Protein AF-A0A8J7N2Z8-F1 (afdb_monomer)

Nearest PDB structures (foldseek):
  8snh-assembly1_E  TM=6.892E-01  e=1.967E-07  Pseudomonas aeruginosa
  8bgw-assembly1_A  TM=4.874E-01  e=2.945E-02  Achromobacter xylosoxidans

Solvent-accessible surface area (backbone atoms only — not comparable to full-atom values): 20308 Å² total; per-residue (Å²): 135,82,78,78,77,63,65,69,67,57,54,56,56,73,60,34,69,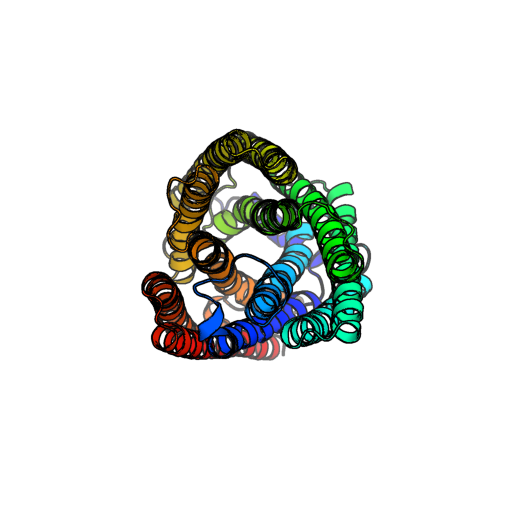86,40,51,62,65,65,72,54,38,51,49,24,42,50,46,14,42,51,21,45,27,50,21,20,51,34,37,38,74,23,21,79,55,41,36,78,43,80,81,66,81,23,45,54,50,16,30,49,42,29,39,50,50,29,23,47,46,25,37,50,49,22,47,43,67,42,50,44,22,56,51,22,70,30,58,76,96,61,67,64,65,67,54,46,24,54,67,25,28,55,60,8,42,55,35,19,25,56,9,29,37,71,69,37,61,68,46,22,51,53,10,44,50,29,27,38,51,14,52,49,52,47,36,50,55,50,49,59,37,53,76,63,44,76,48,51,63,38,40,46,53,17,45,51,49,13,38,54,20,46,52,52,27,39,52,48,50,52,48,50,62,53,24,75,76,68,63,76,58,98,54,63,65,24,54,51,45,23,32,48,46,23,44,51,52,25,24,52,35,24,44,52,57,25,47,43,57,49,51,52,17,62,73,21,57,19,67,66,62,62,53,69,62,49,39,52,22,43,52,30,37,51,51,11,45,53,34,32,37,49,15,26,62,71,68,37,38,70,41,30,34,50,11,28,52,32,33,44,54,12,49,53,49,47,51,50,45,51,51,49,24,62,69,61,25,70,48,80,82,66,62,73,40,50,52,35,37,52,51,12,60,54,23,47,57,48,31,36,52,48,49,24,34,42,48,65,64,75,39,74,81,50,32,61,31,51,43,46,44,34,40,49,47,43,12,50,47,31,29,51,53,21,48,45,72,49,50,54,23,47,52,31,20,66,68,16,33,56,93,98,48,77,57,57,60,45,72,81,31,50,50,63,66,34,50,49,51,18,50,54,24,42,53,49,14,54,53,35,30,52,51,12,38,73,69,67,31,36,68,45,21,25,53,14,12,52,38,26,24,55,12,27,50,24,44,40,50,29,53,52,50,21,52,53,46,23,55,60,62,52,106

Mean predicted aligned error: 4.85 Å

Foldseek 3Di:
DDDPDDVVLVVLVVLQLVQADAPCLLLLLQLQLLVLLLVLLVLLLVCLLPLLQDQDAFASVVLSVLSQLQRRQVSNLLSCCQRVLCSQQVHHQPDDVLSVLLSVLRRCLSVQLSVCSHVVNLVSNLSSLVSNLVSLLSSLVRLVVSLVNGPHQPLLSLLSVQQSVLSNVLSVLSNVLSVCSPPVPDPDPQLSVQLSVLSSQLRNRVSNLLSCCLPQLLSLLVFDRFDSVLSVQLSVLSSCLSVLRSVCSNVLPLVSLLVSLVSNLVSLVSSVVRSVVSLVRGPPVDSDPLVVLQVQLSVLRNVLSVLSSCVSVVVDPQSSSSLSCLSRSQRHRVSNSLSSCLPVLLVVLQSLLDDPPDHGDDSVQLFDVVLVVLLVVLSVCLSVQCSVCSNVVNSVSSSVSSVSSSSSSVSSSVRNVSSVVVSVVSND

Radius of gyration: 20.65 Å; Cα contacts (8 Å, |Δi|>4): 677; chains: 1; bounding box: 52×46×60 Å

Structure (mmCIF, N/CA/C/O backbone):
data_AF-A0A8J7N2Z8-F1
#
_entry.id   AF-A0A8J7N2Z8-F1
#
loop_
_atom_site.group_PDB
_atom_site.id
_atom_site.type_symbol
_atom_site.label_atom_id
_atom_site.label_alt_id
_atom_site.label_comp_id
_atom_site.label_asym_id
_atom_site.label_entity_id
_atom_site.label_seq_id
_atom_site.pdbx_PDB_ins_code
_atom_site.Cartn_x
_atom_site.Cartn_y
_atom_site.Cartn_z
_atom_site.occupancy
_atom_site.B_iso_or_equiv
_atom_site.auth_seq_id
_atom_site.auth_comp_id
_atom_site.auth_asym_id
_atom_site.auth_atom_id
_atom_site.pdbx_PDB_model_num
ATOM 1 N N . MET A 1 1 ? -24.843 23.810 30.280 1.00 36.19 1 MET A N 1
ATOM 2 C CA . MET A 1 1 ? -25.558 22.826 29.436 1.00 36.19 1 MET A CA 1
ATOM 3 C C . MET A 1 1 ? -24.557 22.101 28.547 1.00 36.19 1 MET A C 1
ATOM 5 O O . MET A 1 1 ? -24.113 22.638 27.539 1.00 36.19 1 MET A O 1
ATOM 9 N N . THR A 1 2 ? -24.120 20.917 28.967 1.00 40.34 2 THR A N 1
ATOM 10 C CA . THR A 1 2 ? -23.246 20.035 28.187 1.00 40.34 2 THR A CA 1
ATOM 11 C C . THR A 1 2 ? -24.068 19.415 27.058 1.00 40.34 2 THR A C 1
ATOM 13 O O . THR A 1 2 ? -25.081 18.768 27.306 1.00 40.34 2 THR A O 1
ATOM 16 N N . ARG A 1 3 ? -23.677 19.645 25.796 1.00 36.78 3 ARG A N 1
ATOM 17 C CA . ARG A 1 3 ? -24.285 18.943 24.653 1.00 36.78 3 ARG A CA 1
ATOM 18 C C . ARG A 1 3 ? -24.192 17.430 24.909 1.00 36.78 3 ARG A C 1
ATOM 20 O O . ARG A 1 3 ? -23.083 16.969 25.193 1.00 36.78 3 ARG A O 1
ATOM 27 N N . PRO A 1 4 ? -25.290 16.661 24.810 1.00 38.62 4 PRO A N 1
ATOM 28 C CA . PRO A 1 4 ? -25.222 15.218 24.977 1.00 38.62 4 PRO A CA 1
ATOM 29 C C . PRO A 1 4 ? -24.267 14.633 23.932 1.00 38.62 4 PRO A C 1
ATOM 31 O O . PRO A 1 4 ? -24.268 15.039 22.766 1.00 38.62 4 PRO A O 1
ATOM 34 N N . ALA A 1 5 ? -23.410 13.710 24.369 1.00 43.56 5 ALA A N 1
ATOM 35 C CA . ALA A 1 5 ? -22.528 12.967 23.482 1.00 43.56 5 ALA A CA 1
ATOM 36 C C . ALA A 1 5 ? -23.366 12.299 22.383 1.00 43.56 5 ALA A C 1
ATOM 38 O O . ALA A 1 5 ? -24.400 11.700 22.668 1.00 43.56 5 ALA A O 1
ATOM 39 N N . ASN A 1 6 ? -22.933 12.425 21.126 1.00 39.97 6 ASN A N 1
ATOM 40 C CA . ASN A 1 6 ? -23.659 11.890 19.979 1.00 39.97 6 ASN A CA 1
ATOM 41 C C . ASN A 1 6 ? -23.875 10.365 20.150 1.00 39.97 6 ASN A C 1
ATOM 43 O O . ASN A 1 6 ? -22.886 9.619 20.123 1.00 39.97 6 ASN A O 1
ATOM 47 N N . PRO A 1 7 ? -25.124 9.878 20.299 1.00 36.69 7 PRO A N 1
ATOM 48 C CA . PRO A 1 7 ? -25.414 8.471 20.590 1.00 36.69 7 PRO A CA 1
ATOM 49 C C . PRO A 1 7 ? -24.920 7.512 19.493 1.00 36.69 7 PRO A C 1
ATOM 51 O O . PRO A 1 7 ? -24.689 6.333 19.760 1.00 36.69 7 PRO A O 1
ATOM 54 N N . ALA A 1 8 ? -24.658 8.015 18.280 1.00 39.66 8 ALA A N 1
ATOM 55 C CA . ALA A 1 8 ? -24.108 7.231 17.176 1.00 39.66 8 ALA A CA 1
ATOM 56 C C . ALA A 1 8 ? -22.646 6.784 17.393 1.00 39.66 8 ALA A C 1
ATOM 58 O O . ALA A 1 8 ? -22.266 5.702 16.947 1.00 39.66 8 ALA A O 1
ATOM 59 N N . ALA A 1 9 ? -21.821 7.576 18.090 1.00 34.69 9 ALA A N 1
ATOM 60 C CA . ALA A 1 9 ? -20.424 7.212 18.359 1.00 34.69 9 ALA A CA 1
ATOM 61 C C . ALA A 1 9 ? -20.308 6.176 19.493 1.00 34.69 9 ALA A C 1
ATOM 63 O O . ALA A 1 9 ? -19.467 5.280 19.435 1.00 34.69 9 ALA A O 1
ATOM 64 N N . ALA A 1 10 ? -21.191 6.267 20.495 1.00 31.81 10 ALA A N 1
ATOM 65 C CA . ALA A 1 10 ? -21.273 5.309 21.596 1.00 31.81 10 ALA A CA 1
ATOM 66 C C . ALA A 1 10 ? -21.886 3.963 21.154 1.00 31.81 10 ALA A C 1
ATOM 68 O O . ALA A 1 10 ? -21.382 2.908 21.544 1.00 31.81 10 ALA A O 1
ATOM 69 N N . SER A 1 11 ? -22.905 3.967 20.280 1.00 41.47 11 SER A N 1
ATOM 70 C CA . SER A 1 11 ? -23.508 2.719 19.778 1.00 41.47 11 SER A CA 1
ATOM 71 C C . SER A 1 11 ? -22.617 1.967 18.777 1.00 41.47 11 SER A C 1
ATOM 73 O O . SER A 1 11 ? -22.660 0.737 18.728 1.00 41.47 11 SER A O 1
ATOM 75 N N . PHE A 1 12 ? -21.736 2.668 18.047 1.00 46.41 12 PHE A N 1
ATOM 76 C CA . PHE A 1 12 ? -20.736 2.043 17.171 1.00 46.41 12 PHE A CA 1
ATOM 77 C C . PHE A 1 12 ? -19.772 1.134 17.948 1.00 46.41 12 PHE A C 1
ATOM 79 O O . PHE A 1 12 ? -19.478 0.027 17.503 1.00 46.41 12 PHE A O 1
ATOM 86 N N . LEU A 1 13 ? -19.325 1.561 19.134 1.00 47.81 13 LEU A N 1
ATOM 87 C CA . LEU A 1 13 ? -18.419 0.779 19.984 1.00 47.81 13 LEU A CA 1
ATOM 88 C C . LEU A 1 13 ? -19.143 -0.330 20.765 1.00 47.81 13 LEU A C 1
ATOM 90 O O . LEU A 1 13 ? -18.572 -1.407 20.942 1.00 47.81 13 LEU A O 1
ATOM 94 N N . GLY A 1 14 ? -20.398 -0.102 21.174 1.00 45.50 14 GLY A N 1
ATOM 95 C CA . GLY A 1 14 ? -21.189 -1.048 21.976 1.00 45.50 14 GLY A CA 1
ATOM 96 C C . GLY A 1 14 ? -21.453 -2.398 21.295 1.00 45.50 14 GLY A C 1
ATOM 97 O O . GLY A 1 14 ? -21.467 -3.425 21.964 1.00 45.50 14 GLY A O 1
ATOM 98 N N . GLY A 1 15 ? -21.577 -2.425 19.961 1.00 55.81 15 GLY A N 1
ATOM 99 C CA . GLY A 1 15 ? -21.689 -3.666 19.178 1.00 55.81 15 GLY A CA 1
ATOM 100 C C . GLY A 1 15 ? -20.367 -4.178 18.589 1.00 55.81 15 GLY A C 1
ATOM 101 O O . GLY A 1 15 ? -20.296 -5.328 18.154 1.00 55.81 15 GLY A O 1
ATOM 102 N N . ALA A 1 16 ? -19.315 -3.350 18.569 1.00 60.00 16 ALA A N 1
ATOM 103 C CA . ALA A 1 16 ? -18.058 -3.668 17.893 1.00 60.00 16 ALA A CA 1
ATOM 104 C C . ALA A 1 16 ? -17.285 -4.803 18.573 1.00 60.00 16 ALA A C 1
ATOM 106 O O . ALA A 1 16 ? -16.771 -5.659 17.861 1.00 60.00 16 ALA A O 1
ATOM 107 N N . LYS A 1 17 ? -17.245 -4.861 19.919 1.00 61.16 17 LYS A N 1
ATOM 108 C CA . LYS A 1 17 ? -16.502 -5.907 20.659 1.00 61.16 17 LYS A CA 1
ATOM 109 C C . LYS A 1 17 ? -16.923 -7.326 20.260 1.00 61.16 17 LYS A C 1
ATOM 111 O O . LYS A 1 17 ? -16.057 -8.166 20.065 1.00 61.16 17 LYS A O 1
ATOM 116 N N . SER A 1 18 ? -18.223 -7.564 20.065 1.00 63.59 18 SER A N 1
ATOM 117 C CA . SER A 1 18 ? -18.764 -8.877 19.659 1.00 63.59 18 SER A CA 1
ATOM 118 C C . SER A 1 18 ? -18.350 -9.330 18.252 1.00 63.59 18 SER A C 1
ATOM 120 O O . SER A 1 18 ? -18.566 -10.479 17.884 1.00 63.59 18 SER A O 1
ATOM 122 N N . ARG A 1 19 ? -17.781 -8.421 17.451 1.00 73.50 19 ARG A N 1
ATOM 123 C CA . ARG A 1 19 ? -17.407 -8.642 16.046 1.00 73.50 19 ARG A CA 1
ATOM 124 C C . ARG A 1 19 ? -15.903 -8.551 15.814 1.00 73.50 19 ARG A C 1
ATOM 126 O O . ARG A 1 19 ? -15.466 -8.668 14.673 1.00 73.50 19 ARG A O 1
ATOM 133 N N . LEU A 1 20 ? -15.129 -8.304 16.871 1.00 78.25 20 LEU A N 1
ATOM 134 C CA . LEU A 1 20 ? -13.676 -8.331 16.807 1.00 78.25 20 LEU A CA 1
ATOM 135 C C . LEU A 1 20 ? -13.223 -9.782 16.702 1.00 78.25 20 LEU A C 1
ATOM 137 O O . LEU A 1 20 ? -13.687 -10.644 17.446 1.00 78.25 20 LEU A O 1
ATOM 141 N N . LEU A 1 21 ? -12.289 -10.033 15.796 1.00 85.69 21 LEU A N 1
ATOM 142 C CA . LEU A 1 21 ? -11.594 -11.309 15.764 1.00 85.69 21 LEU A CA 1
ATOM 143 C C . LEU A 1 21 ? -10.664 -11.427 16.972 1.00 85.69 21 LEU A C 1
ATOM 145 O O . LEU A 1 21 ? -10.237 -10.401 17.514 1.00 85.69 21 LEU A O 1
ATOM 149 N N . PRO A 1 22 ? -10.270 -12.652 17.363 1.00 90.06 22 PRO A N 1
ATOM 150 C CA . PRO A 1 22 ? -9.245 -12.828 18.375 1.00 90.06 22 PRO A CA 1
ATOM 151 C C . PRO A 1 22 ? -7.987 -12.058 18.000 1.00 90.06 22 PRO A C 1
ATOM 153 O O . PRO A 1 22 ? -7.527 -12.132 16.859 1.00 90.06 22 PRO A O 1
ATOM 156 N N . SER A 1 23 ? -7.390 -11.386 18.984 1.00 90.88 23 SER A N 1
ATOM 157 C CA . SER A 1 23 ? -6.212 -10.527 18.811 1.00 90.88 23 SER A CA 1
ATOM 158 C C . SER A 1 23 ? -5.090 -11.201 18.009 1.00 90.88 23 SER A C 1
ATOM 160 O O . SER A 1 23 ? -4.440 -10.561 17.184 1.00 90.88 23 SER A O 1
ATOM 162 N N . SER A 1 24 ? -4.910 -12.513 18.179 1.00 93.25 24 SER A N 1
ATOM 163 C CA . SER A 1 24 ? -3.916 -13.307 17.448 1.00 93.25 24 SER A CA 1
ATOM 164 C C . SER A 1 24 ? -3.975 -13.166 15.921 1.00 93.25 24 SER A C 1
ATOM 166 O O . SER A 1 24 ? -2.935 -13.302 15.283 1.00 93.25 24 SER A O 1
ATOM 168 N N . ILE A 1 25 ? -5.137 -12.874 15.325 1.00 94.44 25 ILE A N 1
ATOM 169 C CA . ILE A 1 25 ? -5.286 -12.729 13.871 1.00 94.44 25 ILE A CA 1
ATOM 170 C C . ILE A 1 25 ? -4.706 -11.389 13.390 1.00 94.44 25 ILE A C 1
ATOM 172 O O . ILE A 1 25 ? -3.668 -11.417 12.725 1.00 94.44 25 ILE A O 1
ATOM 176 N N . PRO A 1 26 ? -5.275 -10.212 13.728 1.00 95.12 26 PRO A N 1
ATOM 177 C CA . PRO A 1 26 ? -4.758 -8.937 13.232 1.00 95.12 26 PRO A CA 1
ATOM 178 C C . PRO A 1 26 ? -3.309 -8.686 13.670 1.00 95.12 26 PRO A C 1
ATOM 180 O O . PRO A 1 26 ? -2.504 -8.214 12.870 1.00 95.12 26 PRO A O 1
ATOM 183 N N . PHE A 1 27 ? -2.928 -9.061 14.899 1.00 96.44 27 PHE A N 1
ATOM 184 C CA . PHE A 1 27 ? -1.554 -8.859 15.368 1.00 96.44 27 PHE A CA 1
ATOM 185 C C . PHE A 1 27 ? -0.533 -9.785 14.698 1.00 96.44 27 PHE A C 1
ATOM 187 O O . PHE A 1 27 ? 0.620 -9.384 14.574 1.00 96.44 27 PHE A O 1
ATOM 194 N N . ARG A 1 28 ? -0.921 -10.971 14.206 1.00 97.25 28 ARG A N 1
ATOM 195 C CA . ARG A 1 28 ? -0.027 -11.799 13.377 1.00 97.25 28 ARG A CA 1
ATOM 196 C C . ARG A 1 28 ? 0.285 -11.107 12.054 1.00 97.25 28 ARG A C 1
ATOM 198 O O . ARG A 1 28 ? 1.439 -11.077 11.642 1.00 97.25 28 ARG A O 1
ATOM 205 N N . PHE A 1 29 ? -0.728 -10.510 11.432 1.00 98.38 29 PHE A N 1
ATOM 206 C CA . PHE A 1 29 ? -0.559 -9.742 10.203 1.00 98.38 29 PHE A CA 1
ATOM 207 C C . PHE A 1 29 ? 0.311 -8.501 10.400 1.00 98.38 29 PHE A C 1
ATOM 209 O O . PHE A 1 29 ? 1.256 -8.287 9.644 1.00 98.38 29 PHE A O 1
ATOM 216 N N . PHE A 1 30 ? 0.057 -7.726 11.456 1.00 98.44 30 PHE A N 1
ATOM 217 C CA . PHE A 1 30 ? 0.887 -6.564 11.778 1.00 98.44 30 PHE A CA 1
ATOM 218 C C . PHE A 1 30 ? 2.314 -6.955 12.174 1.00 98.44 30 PHE A C 1
ATOM 220 O O . PHE A 1 30 ? 3.249 -6.277 11.771 1.00 98.44 30 PHE A O 1
ATOM 227 N N . GLY A 1 31 ? 2.501 -8.060 12.902 1.00 98.44 31 GLY A N 1
ATOM 228 C CA . GLY A 1 31 ? 3.829 -8.580 13.233 1.00 98.44 31 GLY A CA 1
ATOM 229 C C . GLY A 1 31 ? 4.623 -8.983 11.990 1.00 98.44 31 GLY A C 1
ATOM 230 O O . GLY A 1 31 ? 5.789 -8.613 11.870 1.00 98.44 31 GLY A O 1
ATOM 231 N N . GLY A 1 32 ? 3.978 -9.654 11.030 1.00 98.44 32 GLY A N 1
ATOM 232 C CA . GLY A 1 32 ? 4.576 -9.936 9.724 1.00 98.44 32 GLY A CA 1
ATOM 233 C C . GLY A 1 32 ? 4.940 -8.657 8.969 1.00 98.44 32 GLY A C 1
ATOM 234 O O . GLY A 1 32 ? 6.075 -8.520 8.526 1.00 98.44 32 GLY A O 1
ATOM 235 N N . ALA A 1 33 ? 4.035 -7.675 8.915 1.00 98.75 33 ALA A N 1
ATOM 236 C CA . ALA A 1 33 ? 4.310 -6.385 8.279 1.00 98.75 33 ALA A CA 1
ATOM 237 C C . ALA A 1 33 ? 5.502 -5.648 8.907 1.00 98.75 33 ALA A C 1
ATOM 239 O O . ALA A 1 33 ? 6.312 -5.065 8.195 1.00 98.75 33 ALA A O 1
ATOM 240 N N . VAL A 1 34 ? 5.641 -5.699 10.234 1.00 98.75 34 VAL A N 1
ATOM 241 C CA . VAL A 1 34 ? 6.784 -5.129 10.962 1.00 98.75 34 VAL A CA 1
ATOM 242 C C . VAL A 1 34 ? 8.088 -5.845 10.600 1.00 98.75 34 VAL A C 1
ATOM 244 O O . VAL A 1 34 ? 9.094 -5.183 10.352 1.00 98.75 34 VAL A O 1
ATOM 247 N N . PHE A 1 35 ? 8.075 -7.179 10.538 1.00 98.69 35 PHE A N 1
ATOM 248 C CA . PHE A 1 35 ? 9.236 -7.971 10.128 1.00 98.69 35 PHE A CA 1
ATOM 249 C C . PHE A 1 35 ? 9.658 -7.646 8.689 1.00 98.69 35 PHE A C 1
ATOM 251 O O . PHE A 1 35 ? 10.816 -7.314 8.438 1.00 98.69 35 PHE A O 1
ATOM 258 N N . PHE A 1 36 ? 8.710 -7.664 7.751 1.00 98.81 36 PHE A N 1
ATOM 259 C CA . PHE A 1 36 ? 8.989 -7.365 6.350 1.00 98.81 36 PHE A CA 1
ATOM 260 C C . PHE A 1 36 ? 9.341 -5.896 6.106 1.00 98.81 36 PHE A C 1
ATOM 262 O O . PHE A 1 36 ? 10.056 -5.605 5.156 1.00 98.81 36 PHE A O 1
ATOM 269 N N . HIS A 1 37 ? 8.922 -4.970 6.974 1.00 98.81 37 HIS A N 1
ATOM 270 C CA . HIS A 1 37 ? 9.360 -3.575 6.913 1.00 98.81 37 HIS A CA 1
ATOM 271 C C . HIS A 1 37 ? 10.856 -3.446 7.217 1.00 98.81 37 HIS A C 1
ATOM 273 O O . HIS A 1 37 ? 11.560 -2.716 6.522 1.00 98.81 37 HIS A O 1
ATOM 279 N N . LEU A 1 38 ? 11.358 -4.192 8.207 1.00 98.81 38 LEU A N 1
ATOM 280 C CA . LEU A 1 38 ? 12.795 -4.276 8.466 1.00 98.81 38 LEU A CA 1
ATOM 281 C C . LEU A 1 38 ? 13.524 -4.962 7.303 1.00 98.81 38 LEU A C 1
ATOM 283 O O . LEU A 1 38 ? 14.514 -4.428 6.808 1.00 98.81 38 LEU A O 1
ATOM 287 N N . ALA A 1 39 ? 13.003 -6.097 6.826 1.00 98.81 39 ALA A N 1
ATOM 288 C CA . ALA A 1 39 ? 13.588 -6.826 5.702 1.00 98.81 39 ALA A CA 1
ATOM 289 C C . ALA A 1 39 ? 13.648 -5.980 4.418 1.00 98.81 39 ALA A C 1
ATOM 291 O O . ALA A 1 39 ? 14.648 -6.025 3.711 1.00 98.81 39 ALA A O 1
ATOM 292 N N . PHE A 1 40 ? 12.620 -5.171 4.145 1.00 98.88 40 PHE A N 1
ATOM 293 C CA . PHE A 1 40 ? 12.590 -4.229 3.027 1.00 98.88 40 PHE A CA 1
ATOM 294 C C . PHE A 1 40 ? 13.761 -3.246 3.092 1.00 98.88 40 PHE A C 1
ATOM 296 O O . PHE A 1 40 ? 14.498 -3.123 2.120 1.00 98.88 40 PHE A O 1
ATOM 303 N N . TRP A 1 41 ? 13.976 -2.577 4.229 1.00 98.81 41 TRP A N 1
ATOM 304 C CA . TRP A 1 41 ? 15.055 -1.593 4.344 1.00 98.81 41 TRP A CA 1
ATOM 305 C C . TRP A 1 41 ? 16.450 -2.223 4.310 1.00 98.81 41 TRP A C 1
ATOM 307 O O . TRP A 1 41 ? 17.344 -1.667 3.676 1.00 98.81 41 TRP A O 1
ATOM 317 N N . CYS A 1 42 ? 16.633 -3.411 4.896 1.00 98.75 42 CYS A N 1
ATOM 318 C CA . CYS A 1 42 ? 17.856 -4.195 4.692 1.00 98.75 42 CYS A CA 1
ATOM 319 C C . CYS A 1 42 ? 18.044 -4.558 3.209 1.00 98.75 42 CYS A C 1
ATOM 321 O O . CYS A 1 42 ? 19.144 -4.464 2.669 1.00 98.75 42 CYS A O 1
ATOM 323 N N . GLY A 1 43 ? 16.952 -4.906 2.532 1.00 98.50 43 GLY A N 1
ATOM 324 C CA . GLY A 1 43 ? 16.913 -5.154 1.100 1.00 98.50 43 GLY A CA 1
ATOM 325 C C . GLY A 1 43 ? 17.303 -3.934 0.262 1.00 98.50 43 GLY A C 1
ATOM 326 O O . GLY A 1 43 ? 18.022 -4.086 -0.718 1.00 98.50 43 GLY A O 1
ATOM 327 N N . VAL A 1 44 ? 16.915 -2.719 0.667 1.00 98.75 44 VAL A N 1
ATOM 328 C CA . VAL A 1 44 ? 17.348 -1.470 0.012 1.00 98.75 44 VAL A CA 1
ATOM 329 C C . VAL A 1 44 ? 18.867 -1.308 0.076 1.00 98.75 44 VAL A C 1
ATOM 331 O O . VAL A 1 44 ? 19.465 -0.913 -0.921 1.00 98.75 44 VAL A O 1
ATOM 334 N N . VAL A 1 45 ? 19.507 -1.653 1.201 1.00 98.69 45 VAL A N 1
ATOM 335 C CA . VAL A 1 45 ? 20.981 -1.648 1.308 1.00 98.69 45 VAL A CA 1
ATOM 336 C C . VAL A 1 45 ? 21.594 -2.640 0.321 1.00 98.69 45 VAL A C 1
ATOM 338 O O . VAL A 1 45 ? 22.539 -2.312 -0.394 1.00 98.69 45 VAL A O 1
ATOM 341 N N . TRP A 1 46 ? 21.028 -3.844 0.262 1.00 98.31 46 TRP A N 1
ATOM 342 C CA . TRP A 1 46 ? 21.508 -4.929 -0.589 1.00 98.31 46 TRP A CA 1
ATOM 343 C C . TRP A 1 46 ? 21.328 -4.655 -2.092 1.00 98.31 46 TRP A C 1
ATOM 345 O O . TRP A 1 46 ? 22.217 -4.960 -2.881 1.00 98.31 46 TRP A O 1
ATOM 355 N N . ALA A 1 47 ? 20.221 -4.025 -2.488 1.00 98.06 47 ALA A N 1
ATOM 356 C CA . ALA A 1 47 ? 19.892 -3.715 -3.881 1.00 98.06 47 ALA A CA 1
ATOM 357 C C . ALA A 1 47 ? 20.348 -2.311 -4.328 1.00 98.06 47 ALA A C 1
ATOM 359 O O . ALA A 1 47 ? 20.021 -1.878 -5.432 1.00 98.06 47 ALA A O 1
ATOM 360 N N . ALA A 1 48 ? 21.080 -1.574 -3.486 1.00 98.19 48 ALA A N 1
ATOM 361 C CA . ALA A 1 48 ? 21.288 -0.134 -3.637 1.00 98.19 48 ALA A CA 1
ATOM 362 C C . ALA A 1 48 ? 21.860 0.315 -4.989 1.00 98.19 48 ALA A C 1
ATOM 364 O O . ALA A 1 48 ? 21.481 1.373 -5.485 1.00 98.19 48 ALA A O 1
ATOM 365 N N . ALA A 1 49 ? 22.755 -0.477 -5.582 1.00 97.56 49 ALA A N 1
ATOM 366 C CA . ALA A 1 49 ? 23.367 -0.168 -6.874 1.00 97.56 49 ALA A CA 1
ATOM 367 C C . ALA A 1 49 ? 22.394 -0.315 -8.059 1.00 97.56 49 ALA A C 1
ATOM 369 O O . ALA A 1 49 ? 22.574 0.329 -9.086 1.00 97.56 49 ALA A O 1
ATOM 370 N N . GLU A 1 50 ? 21.359 -1.145 -7.920 1.00 97.12 50 GLU A N 1
ATOM 371 C CA . GLU A 1 50 ? 20.419 -1.490 -8.994 1.00 97.12 50 GLU A CA 1
ATOM 372 C C . GLU A 1 50 ? 19.166 -0.600 -8.978 1.00 97.12 50 GLU A C 1
ATOM 374 O O . GLU A 1 50 ? 18.559 -0.355 -10.019 1.00 97.12 50 GLU A O 1
ATOM 379 N N . ILE A 1 51 ? 18.783 -0.086 -7.801 1.00 97.56 51 ILE A N 1
ATOM 380 C CA . ILE A 1 51 ? 17.572 0.731 -7.603 1.00 97.56 51 ILE A CA 1
ATOM 381 C C . ILE A 1 51 ? 17.471 1.929 -8.563 1.00 97.56 51 ILE A C 1
ATOM 383 O O . ILE A 1 51 ? 16.380 2.140 -9.098 1.00 97.56 51 ILE A O 1
ATOM 387 N N . PRO A 1 52 ? 18.527 2.733 -8.799 1.00 96.88 52 PRO A N 1
ATOM 388 C CA . PRO A 1 52 ? 18.349 3.995 -9.504 1.00 96.88 52 PRO A CA 1
ATOM 389 C C . PRO A 1 52 ? 17.902 3.868 -10.965 1.00 96.88 52 PRO A C 1
ATOM 391 O O . PRO A 1 52 ? 17.235 4.763 -11.482 1.00 96.88 52 PRO A O 1
ATOM 394 N N . ASN A 1 53 ? 18.255 2.752 -11.608 1.00 93.06 53 ASN A N 1
ATOM 395 C CA . ASN A 1 53 ? 17.962 2.474 -13.014 1.00 93.06 53 ASN A CA 1
ATOM 396 C C . ASN A 1 53 ? 16.914 1.362 -13.183 1.00 93.06 53 ASN A C 1
ATOM 398 O O . ASN A 1 53 ? 16.703 0.871 -14.290 1.00 93.06 53 ASN A O 1
ATOM 402 N N . PHE A 1 54 ? 16.259 0.939 -12.097 1.00 93.88 54 PHE A N 1
ATOM 403 C CA . PHE A 1 54 ? 15.258 -0.115 -12.166 1.00 93.88 54 PHE A CA 1
ATOM 404 C C . PHE A 1 54 ? 13.998 0.358 -12.900 1.00 93.88 54 PHE A C 1
ATOM 406 O O . PHE A 1 54 ? 13.406 1.384 -12.560 1.00 93.88 54 PHE A O 1
ATOM 413 N N . VAL A 1 55 ? 13.564 -0.442 -13.875 1.00 87.69 55 VAL A N 1
ATOM 414 C CA . VAL A 1 55 ? 12.329 -0.220 -14.642 1.00 87.69 55 VAL A CA 1
ATOM 415 C C . VAL A 1 55 ? 11.396 -1.417 -14.483 1.00 87.69 55 VAL A C 1
ATOM 417 O O . VAL A 1 55 ? 10.280 -1.277 -13.987 1.00 87.69 55 VAL A O 1
ATOM 420 N N . ILE A 1 56 ? 11.859 -2.606 -14.872 1.00 87.56 56 ILE A N 1
ATOM 421 C CA . ILE A 1 56 ? 11.126 -3.871 -14.779 1.00 87.56 56 ILE A CA 1
ATOM 422 C C . ILE A 1 56 ? 12.114 -5.039 -14.882 1.00 87.56 56 ILE A C 1
ATOM 424 O O . ILE A 1 56 ? 13.193 -4.892 -15.451 1.00 87.56 56 ILE A O 1
ATOM 428 N N . GLY A 1 57 ? 11.726 -6.209 -14.378 1.00 87.12 57 GLY A N 1
ATOM 429 C CA . GLY A 1 57 ? 12.481 -7.455 -14.530 1.00 87.12 57 GLY A CA 1
ATOM 430 C C . GLY A 1 57 ? 12.762 -8.146 -13.196 1.00 87.12 57 GLY A C 1
ATOM 431 O O . GLY A 1 57 ? 12.577 -7.533 -12.141 1.00 87.12 57 GLY A O 1
ATOM 432 N N . PRO A 1 58 ? 13.157 -9.433 -13.224 1.00 90.19 58 PRO A N 1
ATOM 433 C CA . PRO A 1 58 ? 13.580 -10.148 -12.025 1.00 90.19 58 PRO A CA 1
ATOM 434 C C . PRO A 1 58 ? 14.882 -9.561 -11.461 1.00 90.19 58 PRO A C 1
ATOM 436 O O . PRO A 1 58 ? 15.576 -8.802 -12.133 1.00 90.19 58 PRO A O 1
ATOM 439 N N . GLY A 1 59 ? 15.211 -9.922 -10.222 1.00 94.81 59 GLY A N 1
ATOM 440 C CA . GLY A 1 59 ? 16.403 -9.447 -9.526 1.00 94.81 59 GLY A CA 1
ATOM 441 C C . GLY A 1 59 ? 16.090 -8.792 -8.185 1.00 94.81 59 GLY A C 1
ATOM 442 O O . GLY A 1 59 ? 14.959 -8.823 -7.679 1.00 94.81 59 GLY A O 1
ATOM 443 N N . ARG A 1 60 ? 17.120 -8.186 -7.592 1.00 97.31 60 ARG A N 1
ATOM 444 C CA . ARG A 1 60 ? 17.103 -7.743 -6.194 1.00 97.31 60 ARG A CA 1
ATOM 445 C C . ARG A 1 60 ? 16.056 -6.674 -5.943 1.00 97.31 60 ARG A C 1
ATOM 447 O O . ARG A 1 60 ? 15.294 -6.772 -4.985 1.00 97.31 60 ARG A O 1
ATOM 454 N N . VAL A 1 61 ? 15.959 -5.687 -6.830 1.00 97.81 61 VAL A N 1
ATOM 455 C CA . VAL A 1 61 ? 15.003 -4.582 -6.676 1.00 97.81 61 VAL A CA 1
ATOM 456 C C . VAL A 1 61 ? 13.556 -5.083 -6.703 1.00 97.81 61 VAL A C 1
ATOM 458 O O . VAL A 1 61 ? 12.755 -4.664 -5.867 1.00 97.81 61 VAL A O 1
ATOM 461 N N . LEU A 1 62 ? 13.216 -6.032 -7.587 1.00 96.81 62 LEU A N 1
ATOM 462 C CA . LEU A 1 62 ? 11.866 -6.605 -7.643 1.00 96.81 62 LEU A CA 1
ATOM 463 C C . LEU A 1 62 ? 11.546 -7.448 -6.402 1.00 96.81 62 LEU A C 1
ATOM 465 O O . LEU A 1 62 ? 10.416 -7.399 -5.905 1.00 96.81 62 LEU A O 1
ATOM 469 N N . ALA A 1 63 ? 12.528 -8.189 -5.882 1.00 98.19 63 ALA A N 1
ATOM 470 C CA . ALA A 1 63 ? 12.390 -8.922 -4.627 1.00 98.19 63 ALA A CA 1
ATOM 471 C C . ALA A 1 63 ? 12.110 -7.965 -3.458 1.00 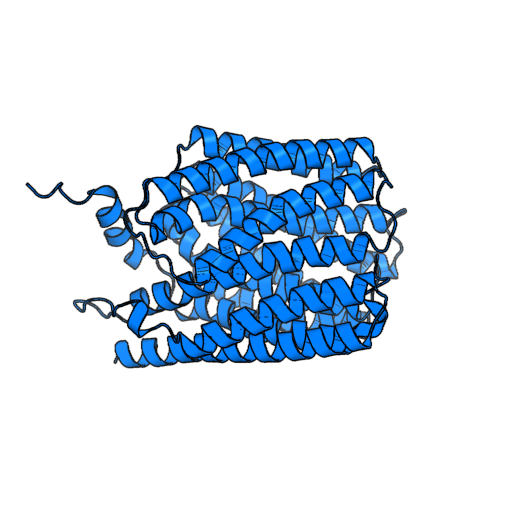98.19 63 ALA A C 1
ATOM 473 O O . ALA A 1 63 ? 11.137 -8.147 -2.725 1.00 98.19 63 ALA A O 1
ATOM 474 N N . VAL A 1 64 ? 12.900 -6.894 -3.333 1.00 98.50 64 VAL A N 1
ATOM 475 C CA . VAL A 1 64 ? 12.728 -5.846 -2.313 1.00 98.50 64 VAL A CA 1
ATOM 476 C C . VAL A 1 64 ? 11.370 -5.157 -2.445 1.00 98.50 64 VAL A C 1
ATOM 478 O O . VAL A 1 64 ? 10.683 -4.949 -1.442 1.00 98.50 64 VAL A O 1
ATOM 481 N N . LEU A 1 65 ? 10.929 -4.877 -3.673 1.00 98.12 65 LEU A N 1
ATOM 482 C CA . LEU A 1 65 ? 9.601 -4.331 -3.943 1.00 98.12 65 LEU A CA 1
ATOM 483 C C . LEU A 1 65 ? 8.501 -5.258 -3.413 1.00 98.12 65 LEU A C 1
ATOM 485 O O . LEU A 1 65 ? 7.568 -4.771 -2.782 1.00 98.12 65 LEU A O 1
ATOM 489 N N . HIS A 1 66 ? 8.617 -6.577 -3.583 1.00 98.19 66 HIS A N 1
ATOM 490 C CA . HIS A 1 66 ? 7.620 -7.529 -3.080 1.00 98.19 66 HIS A CA 1
ATOM 491 C C . HIS A 1 66 ? 7.688 -7.776 -1.568 1.00 98.19 66 HIS A C 1
ATOM 493 O O . HIS A 1 66 ? 6.643 -8.012 -0.953 1.00 98.19 66 HIS A O 1
ATOM 499 N N . LEU A 1 67 ? 8.860 -7.635 -0.936 1.00 98.81 67 LEU A N 1
ATOM 500 C CA . LEU A 1 67 ? 8.942 -7.560 0.529 1.00 98.81 67 LEU A CA 1
ATOM 501 C C . LEU A 1 67 ? 8.101 -6.384 1.049 1.00 98.81 67 LEU A C 1
ATOM 503 O O . LEU A 1 67 ? 7.365 -6.538 2.023 1.00 98.81 67 LEU A O 1
ATOM 507 N N . LEU A 1 68 ? 8.143 -5.235 0.368 1.00 98.88 68 LEU A N 1
ATOM 508 C CA . LEU A 1 68 ? 7.318 -4.078 0.710 1.00 98.88 68 LEU A CA 1
ATOM 509 C C . LEU A 1 68 ? 5.834 -4.299 0.381 1.00 98.88 68 LEU A C 1
ATOM 511 O O . LEU A 1 68 ? 4.974 -4.155 1.250 1.00 98.88 68 LEU A O 1
ATOM 515 N N . THR A 1 69 ? 5.500 -4.641 -0.861 1.00 98.69 69 THR A N 1
ATOM 516 C CA . THR A 1 69 ? 4.104 -4.658 -1.323 1.00 98.69 69 THR A CA 1
ATOM 517 C C . THR A 1 69 ? 3.312 -5.834 -0.759 1.00 98.69 69 THR A C 1
ATOM 519 O O . THR A 1 69 ? 2.196 -5.645 -0.278 1.00 98.69 69 THR A O 1
ATOM 522 N N . LEU A 1 70 ? 3.865 -7.046 -0.736 1.00 98.50 70 LEU A N 1
ATOM 523 C CA . LEU A 1 70 ? 3.176 -8.196 -0.149 1.00 98.50 70 LEU A CA 1
ATOM 524 C C . LEU A 1 70 ? 3.453 -8.293 1.353 1.00 98.50 70 LEU A C 1
ATOM 526 O O . LEU A 1 70 ? 2.524 -8.397 2.158 1.00 98.50 70 LEU A O 1
ATOM 530 N N . GLY A 1 71 ? 4.730 -8.219 1.731 1.00 98.56 71 GLY A N 1
ATOM 531 C CA . GLY A 1 71 ? 5.161 -8.417 3.112 1.00 98.56 71 GLY A CA 1
ATOM 532 C C . GLY A 1 71 ? 4.697 -7.315 4.063 1.00 98.56 71 GLY A C 1
ATOM 533 O O . GLY A 1 71 ? 4.306 -7.627 5.185 1.00 98.56 71 GLY A O 1
ATOM 534 N N . VAL A 1 72 ? 4.669 -6.048 3.627 1.00 98.88 72 VAL A N 1
ATOM 535 C CA . VAL A 1 72 ? 4.217 -4.915 4.458 1.00 98.88 72 VAL A CA 1
ATOM 536 C C . VAL A 1 72 ? 2.796 -4.489 4.111 1.00 98.88 72 VAL A C 1
ATOM 538 O O . VAL A 1 72 ? 1.938 -4.455 5.000 1.00 98.88 72 VAL A O 1
ATOM 541 N N . PHE A 1 73 ? 2.523 -4.144 2.848 1.00 98.75 73 PHE A N 1
ATOM 542 C CA . PHE A 1 73 ? 1.245 -3.530 2.477 1.00 98.75 73 PHE A CA 1
ATOM 543 C C . PHE A 1 73 ? 0.090 -4.524 2.529 1.00 98.75 73 PHE A C 1
ATOM 545 O O . PHE A 1 73 ? -0.860 -4.277 3.272 1.00 98.75 73 PHE A O 1
ATOM 552 N N . ALA A 1 74 ? 0.177 -5.658 1.827 1.00 98.69 74 ALA A N 1
ATOM 553 C CA . ALA A 1 74 ? -0.885 -6.665 1.846 1.00 98.69 74 ALA A CA 1
ATOM 554 C C . ALA A 1 74 ? -1.086 -7.242 3.255 1.00 98.69 74 ALA A C 1
ATOM 556 O O . ALA A 1 74 ? -2.219 -7.317 3.730 1.00 98.69 74 ALA A O 1
ATOM 557 N N . ALA A 1 75 ? -0.001 -7.547 3.975 1.00 98.62 75 ALA A N 1
ATOM 558 C CA . ALA A 1 75 ? -0.082 -7.985 5.367 1.00 98.62 75 ALA A CA 1
ATOM 559 C C . ALA A 1 75 ? -0.824 -6.969 6.252 1.00 98.62 75 ALA A C 1
ATOM 561 O O . ALA A 1 75 ? -1.772 -7.329 6.952 1.00 98.62 75 ALA A O 1
ATOM 562 N N . THR A 1 76 ? -0.463 -5.683 6.182 1.00 98.50 76 THR A N 1
ATOM 563 C CA . THR A 1 76 ? -1.161 -4.640 6.948 1.00 98.50 76 THR A CA 1
ATOM 564 C C . THR A 1 76 ? -2.617 -4.495 6.517 1.00 98.50 76 THR A C 1
ATOM 566 O O . THR A 1 76 ? -3.499 -4.381 7.371 1.00 98.50 76 THR A O 1
ATOM 569 N N . ALA A 1 77 ? -2.881 -4.519 5.211 1.00 98.06 77 ALA A N 1
ATOM 570 C CA . ALA A 1 77 ? -4.220 -4.423 4.651 1.00 98.06 77 ALA A CA 1
ATOM 571 C C . ALA A 1 77 ? -5.114 -5.558 5.154 1.00 98.06 77 ALA A C 1
ATOM 573 O O . ALA A 1 77 ? -6.215 -5.280 5.614 1.00 98.06 77 ALA A O 1
ATOM 574 N N . PHE A 1 78 ? -4.640 -6.806 5.158 1.00 98.06 78 PHE A N 1
ATOM 575 C CA . PHE A 1 78 ? -5.400 -7.948 5.669 1.00 98.06 78 PHE A CA 1
ATOM 576 C C . PHE A 1 78 ? -5.614 -7.863 7.181 1.00 98.06 78 PHE A C 1
ATOM 578 O O . PHE A 1 78 ? -6.748 -7.998 7.640 1.00 98.06 78 PHE A O 1
ATOM 585 N N . GLY A 1 79 ? -4.573 -7.540 7.956 1.00 96.44 79 GLY A N 1
ATOM 586 C CA . GLY A 1 79 ? -4.701 -7.352 9.405 1.00 96.44 79 GLY A CA 1
ATOM 587 C C . GLY A 1 79 ? -5.709 -6.261 9.778 1.00 96.44 79 GLY A C 1
ATOM 588 O O . GLY A 1 79 ? -6.516 -6.436 10.692 1.00 96.44 79 GLY A O 1
ATOM 589 N N . ALA A 1 80 ? -5.708 -5.147 9.044 1.00 95.25 80 ALA A N 1
ATOM 590 C CA . ALA A 1 80 ? -6.651 -4.055 9.244 1.00 95.25 80 ALA A CA 1
ATOM 591 C C . ALA A 1 80 ? -8.055 -4.410 8.734 1.00 95.25 80 ALA A C 1
ATOM 593 O O . ALA A 1 80 ? -9.031 -4.206 9.452 1.00 95.25 80 ALA A O 1
ATOM 594 N N . ALA A 1 81 ? -8.179 -4.960 7.526 1.00 95.56 81 ALA A N 1
ATOM 595 C CA . ALA A 1 81 ? -9.462 -5.253 6.896 1.00 95.56 81 ALA A CA 1
ATOM 596 C C . ALA A 1 81 ? -10.237 -6.337 7.644 1.00 95.56 81 ALA A C 1
ATOM 598 O O . ALA A 1 81 ? -11.426 -6.153 7.891 1.00 95.56 81 ALA A O 1
ATOM 599 N N . PHE A 1 82 ? -9.576 -7.406 8.097 1.00 94.50 82 PHE A N 1
ATOM 600 C CA . PHE A 1 82 ? -10.227 -8.453 8.889 1.00 94.50 82 PHE A CA 1
ATOM 601 C C . PHE A 1 82 ? -10.820 -7.939 10.203 1.00 94.50 82 PHE A C 1
ATOM 603 O O . PHE A 1 82 ? -11.746 -8.553 10.719 1.00 94.50 82 PHE A O 1
ATOM 610 N N . GLN A 1 83 ? -10.349 -6.801 10.718 1.00 90.44 83 GLN A N 1
ATOM 611 C CA . GLN A 1 83 ? -10.869 -6.212 11.949 1.00 90.44 83 GLN A CA 1
ATOM 612 C C . GLN A 1 83 ? -11.833 -5.048 11.709 1.00 90.44 83 GLN A C 1
ATOM 614 O O . GLN A 1 83 ? -12.855 -4.924 12.379 1.00 90.44 83 GLN A O 1
ATOM 619 N N . LEU A 1 84 ? -11.506 -4.161 10.773 1.00 87.81 84 LEU A N 1
ATOM 620 C CA . LEU A 1 84 ? -12.253 -2.929 10.540 1.00 87.81 84 LEU A CA 1
ATOM 621 C C . LEU A 1 84 ? -13.451 -3.148 9.627 1.00 87.81 84 LEU A C 1
ATOM 623 O O . LEU A 1 84 ? -14.487 -2.508 9.821 1.00 87.81 84 LEU A O 1
ATOM 627 N N . LEU A 1 85 ? -13.330 -4.044 8.644 1.00 87.19 85 LEU A N 1
ATOM 628 C CA . LEU A 1 85 ? -14.401 -4.283 7.691 1.00 87.19 85 LEU A CA 1
ATOM 629 C C . LEU A 1 85 ? -15.629 -4.892 8.380 1.00 87.19 85 LEU A C 1
ATOM 631 O O . LEU A 1 85 ? -16.696 -4.307 8.212 1.00 87.19 85 LEU A O 1
ATOM 635 N N . PRO A 1 86 ? -15.515 -5.911 9.262 1.00 88.69 86 PRO A N 1
ATOM 636 C CA . PRO A 1 86 ? -16.663 -6.409 10.020 1.00 88.69 86 PRO A CA 1
ATOM 637 C C . PRO A 1 86 ? -17.407 -5.358 10.846 1.00 88.69 86 PRO A C 1
ATOM 639 O O . PRO A 1 86 ? -18.633 -5.403 10.995 1.00 88.69 86 PRO A O 1
ATOM 642 N N . VAL A 1 87 ? -16.671 -4.380 11.375 1.00 86.06 87 VAL A N 1
ATOM 643 C CA . VAL A 1 87 ? -17.247 -3.270 12.135 1.00 86.06 87 VAL A CA 1
ATOM 644 C C . VAL A 1 87 ? -17.986 -2.308 11.195 1.00 86.06 87 VAL A C 1
ATOM 646 O O . VAL A 1 87 ? -19.130 -1.940 11.472 1.00 86.06 87 VAL A O 1
ATOM 649 N N . ALA A 1 88 ? -17.384 -1.947 10.058 1.00 86.12 88 ALA A N 1
ATOM 650 C CA . ALA A 1 88 ? -17.962 -1.020 9.082 1.00 86.12 88 ALA A CA 1
ATOM 651 C C . ALA A 1 88 ? -19.161 -1.606 8.310 1.00 86.12 88 ALA A C 1
ATOM 653 O O . ALA A 1 88 ? -20.134 -0.894 8.042 1.00 86.12 88 ALA A O 1
ATOM 654 N N . THR A 1 89 ? -19.112 -2.894 7.961 1.00 87.88 89 THR A N 1
ATOM 655 C CA . THR A 1 89 ? -20.175 -3.619 7.239 1.00 87.88 89 THR A CA 1
ATOM 656 C C . THR A 1 89 ? -21.247 -4.174 8.164 1.00 87.88 89 THR A C 1
ATOM 658 O O . THR A 1 89 ? -22.314 -4.571 7.694 1.00 87.88 89 THR A O 1
ATOM 661 N N . LYS A 1 90 ? -20.986 -4.171 9.476 1.00 88.12 90 LYS A N 1
ATOM 662 C CA . LYS A 1 90 ? -21.818 -4.781 10.515 1.00 88.12 90 LYS A CA 1
ATOM 663 C C . LYS A 1 90 ? -21.982 -6.300 10.370 1.00 88.12 90 LYS A C 1
ATOM 665 O O . LYS A 1 90 ? -22.979 -6.841 10.844 1.00 88.12 90 LYS A O 1
ATOM 670 N N . GLN A 1 91 ? -21.017 -6.974 9.748 1.00 88.81 91 GLN A N 1
ATOM 671 C CA . GLN A 1 91 ? -21.038 -8.417 9.500 1.00 88.81 91 GLN A CA 1
ATOM 672 C C . GLN A 1 91 ? -19.762 -9.082 10.015 1.00 88.81 91 GLN A C 1
ATOM 674 O O . GLN A 1 91 ? -18.686 -8.634 9.638 1.00 88.81 91 GLN A O 1
ATOM 679 N N . PRO A 1 92 ? -19.824 -10.159 10.814 1.00 88.81 92 PRO A N 1
ATOM 680 C CA . PRO A 1 92 ? -18.622 -10.893 11.200 1.00 88.81 92 PRO A CA 1
ATOM 681 C C . PRO A 1 92 ? -18.026 -11.675 10.014 1.00 88.81 92 PRO A C 1
ATOM 683 O O . PRO A 1 92 ? -18.679 -11.894 8.984 1.00 88.81 92 PRO A O 1
ATOM 686 N N . LEU A 1 93 ? -16.781 -12.135 10.170 1.00 87.88 93 LEU A N 1
ATOM 687 C CA . LEU A 1 93 ? -16.282 -13.243 9.353 1.00 87.88 93 LEU A CA 1
ATOM 688 C C . LEU A 1 93 ? -17.014 -14.532 9.747 1.00 87.88 93 LEU A C 1
ATOM 690 O O . LEU A 1 93 ? -17.313 -14.742 10.919 1.00 87.88 93 LEU A O 1
ATOM 694 N N . ARG A 1 94 ? -17.288 -15.401 8.768 1.00 87.69 94 ARG A N 1
ATOM 695 C CA . ARG A 1 94 ? -17.969 -16.689 8.999 1.00 87.69 94 ARG A CA 1
ATOM 696 C C . ARG A 1 94 ? -17.123 -17.678 9.795 1.00 87.69 94 ARG A C 1
ATOM 698 O O . ARG A 1 94 ? -17.663 -18.488 10.536 1.00 87.69 94 ARG A O 1
ATOM 705 N N . ALA A 1 95 ? -15.810 -17.621 9.616 1.00 89.62 95 ALA A N 1
ATOM 706 C CA . ALA A 1 95 ? -14.862 -18.481 10.296 1.00 89.62 95 ALA A CA 1
ATOM 707 C C . ALA A 1 95 ? -13.531 -17.752 10.489 1.00 89.62 95 ALA A C 1
ATOM 709 O O . ALA A 1 95 ? -13.130 -16.921 9.674 1.00 89.62 95 ALA A O 1
ATOM 710 N N . GLU A 1 96 ? -12.826 -18.103 11.560 1.00 91.88 96 GLU A N 1
ATOM 711 C CA . GLU A 1 96 ? -11.522 -17.528 11.894 1.00 91.88 96 GLU A CA 1
ATOM 712 C C . GLU A 1 96 ? -10.349 -18.263 11.241 1.00 91.88 96 GLU A C 1
ATOM 714 O O . GLU A 1 96 ? -9.326 -17.655 10.922 1.00 91.88 96 GLU A O 1
ATOM 719 N N . TRP A 1 97 ? -10.468 -19.586 11.075 1.00 94.62 97 TRP A N 1
ATOM 720 C CA . TRP A 1 97 ? -9.380 -20.427 10.577 1.00 94.62 97 TRP A CA 1
ATOM 721 C C . TRP A 1 97 ? -8.887 -20.022 9.177 1.00 94.62 97 TRP A C 1
ATOM 723 O O . TRP A 1 97 ? -7.667 -20.019 8.997 1.00 94.62 97 TRP A O 1
ATOM 733 N N . PRO A 1 98 ? -9.738 -19.583 8.218 1.00 96.44 98 PRO A N 1
ATOM 734 C CA . PRO A 1 98 ? -9.249 -19.169 6.907 1.00 96.44 98 PRO A CA 1
ATOM 735 C C . PRO A 1 98 ? -8.350 -17.936 7.008 1.00 96.44 98 PRO A C 1
ATOM 737 O O . PRO A 1 98 ? -7.309 -17.876 6.365 1.00 96.44 98 PRO A O 1
ATOM 740 N N . ALA A 1 99 ? -8.680 -16.983 7.888 1.00 95.44 99 ALA A N 1
ATOM 741 C CA . ALA A 1 99 ? -7.843 -15.808 8.123 1.00 95.44 99 ALA A CA 1
ATOM 742 C C . ALA A 1 99 ? -6.480 -16.182 8.735 1.00 95.44 99 ALA A C 1
ATOM 744 O O . ALA A 1 99 ? -5.473 -15.536 8.453 1.00 95.44 99 ALA A O 1
ATOM 745 N N . ARG A 1 100 ? -6.415 -17.253 9.542 1.00 96.25 100 ARG A N 1
ATOM 746 C CA . ARG A 1 100 ? -5.140 -17.796 10.044 1.00 96.25 100 ARG A CA 1
ATOM 747 C C . ARG A 1 100 ? -4.340 -18.467 8.928 1.00 96.25 100 ARG A C 1
ATOM 749 O O . ARG A 1 100 ? -3.124 -18.284 8.896 1.00 96.25 100 ARG A O 1
ATOM 756 N N . LEU A 1 101 ? -5.004 -19.209 8.039 1.00 97.94 101 LEU A N 1
ATOM 757 C CA . LEU A 1 101 ? -4.378 -19.862 6.887 1.00 97.94 101 LEU A CA 1
ATOM 758 C C . LEU A 1 101 ? -3.775 -18.840 5.915 1.00 97.94 101 LEU A C 1
ATOM 760 O O . LEU A 1 101 ? -2.661 -19.052 5.450 1.00 97.94 101 LEU A O 1
ATOM 764 N N . VAL A 1 102 ? -4.441 -17.702 5.683 1.00 98.50 102 VAL A N 1
ATOM 765 C CA . VAL A 1 102 ? -3.894 -16.606 4.859 1.00 98.50 102 VAL A CA 1
ATOM 766 C C . VAL A 1 102 ? -2.476 -16.231 5.302 1.00 98.50 102 VAL A C 1
ATOM 768 O O . VAL A 1 102 ? -1.598 -16.118 4.457 1.00 98.50 102 VAL A O 1
ATOM 771 N N . ALA A 1 103 ? -2.214 -16.086 6.606 1.00 97.62 103 ALA A N 1
ATOM 772 C CA . ALA A 1 103 ? -0.875 -15.743 7.099 1.00 97.62 103 ALA A CA 1
ATOM 773 C C . ALA A 1 103 ? 0.160 -16.858 6.854 1.00 97.62 103 ALA A C 1
ATOM 775 O O . ALA A 1 103 ? 1.310 -16.567 6.529 1.00 97.62 103 ALA A O 1
ATOM 776 N N . TRP A 1 104 ? -0.251 -18.123 6.996 1.00 97.88 104 TRP A N 1
ATOM 777 C CA . TRP A 1 104 ? 0.606 -19.292 6.764 1.00 97.88 104 TRP A CA 1
ATOM 778 C C . TRP A 1 104 ? 0.940 -19.519 5.290 1.00 97.88 104 TRP A C 1
ATOM 780 O O . TRP A 1 104 ? 1.982 -20.088 4.995 1.00 97.88 104 TRP A O 1
ATOM 790 N N . LEU A 1 105 ? 0.088 -19.057 4.377 1.00 98.44 105 LEU A N 1
ATOM 791 C CA . LEU A 1 105 ? 0.376 -19.050 2.945 1.00 98.44 105 LEU A CA 1
ATOM 792 C C . LEU A 1 105 ? 1.219 -17.828 2.561 1.00 98.44 105 LEU A C 1
ATOM 794 O O . LEU A 1 105 ? 2.244 -17.956 1.897 1.00 98.44 105 LEU A O 1
ATOM 798 N N . LEU A 1 106 ? 0.813 -16.644 3.027 1.00 98.50 106 LEU A N 1
ATOM 799 C CA . LEU A 1 106 ? 1.398 -15.376 2.609 1.00 98.50 106 LEU A CA 1
ATOM 800 C C . LEU A 1 106 ? 2.855 -15.226 3.054 1.00 98.50 106 LEU A C 1
ATOM 802 O O . LEU A 1 106 ? 3.692 -14.900 2.228 1.00 98.50 106 LEU A O 1
ATOM 806 N N . PHE A 1 107 ? 3.193 -15.435 4.330 1.00 98.50 107 PHE A N 1
ATOM 807 C CA . PHE A 1 107 ? 4.543 -15.088 4.803 1.00 98.50 107 PHE A CA 1
ATOM 808 C C . PHE A 1 107 ? 5.647 -16.013 4.286 1.00 98.50 107 PHE A C 1
ATOM 810 O O . PHE A 1 107 ? 6.645 -15.487 3.785 1.00 98.50 107 PHE A O 1
ATOM 817 N N . PRO A 1 108 ? 5.497 -17.352 4.333 1.00 98.44 108 PRO A N 1
ATOM 818 C CA . PRO A 1 108 ? 6.454 -18.241 3.682 1.00 98.44 108 PRO A CA 1
ATOM 819 C C . PRO A 1 108 ? 6.480 -18.017 2.170 1.00 98.44 108 PRO A C 1
ATOM 821 O O . PRO A 1 108 ? 7.558 -18.000 1.583 1.00 98.44 108 PRO A O 1
ATOM 824 N N . GLY A 1 109 ? 5.313 -17.772 1.557 1.00 98.38 109 GLY A N 1
ATOM 825 C CA . GLY A 1 109 ? 5.199 -17.455 0.138 1.00 98.38 109 GLY A CA 1
ATOM 826 C C . GLY A 1 109 ? 6.023 -16.232 -0.255 1.00 98.38 109 GLY A C 1
ATOM 827 O O . GLY A 1 109 ? 6.842 -16.325 -1.159 1.00 98.38 109 GLY A O 1
ATOM 828 N N . VAL A 1 110 ? 5.873 -15.114 0.459 1.00 98.50 110 VAL A N 1
ATOM 829 C CA . VAL A 1 110 ? 6.599 -13.864 0.187 1.00 98.50 110 VAL A CA 1
ATOM 830 C C . VAL A 1 110 ? 8.097 -14.036 0.394 1.00 98.50 110 VAL A C 1
ATOM 832 O O . VAL A 1 110 ? 8.873 -13.581 -0.441 1.00 98.50 110 VAL A O 1
ATOM 835 N N . ALA A 1 111 ? 8.515 -14.701 1.475 1.00 98.12 111 ALA A N 1
ATOM 836 C CA . ALA A 1 111 ? 9.931 -14.935 1.746 1.00 98.12 111 ALA A CA 1
ATOM 837 C C . ALA A 1 111 ? 10.580 -15.787 0.645 1.00 98.12 111 ALA A C 1
ATOM 839 O O . ALA A 1 111 ? 11.620 -15.411 0.105 1.00 98.12 111 ALA A O 1
ATOM 840 N N . LEU A 1 112 ? 9.936 -16.898 0.274 1.00 97.88 112 LEU A N 1
ATOM 841 C CA . LEU A 1 112 ? 10.428 -17.797 -0.766 1.00 97.88 112 LEU A CA 1
ATOM 842 C C . LEU A 1 112 ? 10.381 -17.144 -2.155 1.00 97.88 112 LEU A C 1
ATOM 844 O O . LEU A 1 112 ? 11.314 -17.303 -2.935 1.00 97.88 112 LEU A O 1
ATOM 848 N N . PHE A 1 113 ? 9.334 -16.367 -2.443 1.00 97.50 113 PHE A N 1
ATOM 849 C CA . PHE A 1 113 ? 9.185 -15.636 -3.699 1.00 97.50 113 PHE A CA 1
ATOM 850 C C . PHE A 1 113 ? 10.268 -14.577 -3.868 1.00 97.50 113 PHE A C 1
ATOM 852 O O . PHE A 1 113 ? 10.925 -14.527 -4.905 1.00 97.50 113 PHE A O 1
ATOM 859 N N . ALA A 1 114 ? 10.479 -13.756 -2.835 1.00 97.62 114 ALA A N 1
ATOM 860 C CA . ALA A 1 114 ? 11.500 -12.722 -2.845 1.00 97.62 114 ALA A CA 1
ATOM 861 C C . ALA A 1 114 ? 12.895 -13.336 -2.995 1.00 97.62 114 ALA A C 1
ATOM 863 O O . ALA A 1 114 ? 13.643 -12.883 -3.852 1.00 97.62 114 ALA A O 1
ATOM 864 N N . ALA A 1 115 ? 13.218 -14.396 -2.244 1.00 96.88 115 ALA A N 1
ATOM 865 C CA . ALA A 1 115 ? 14.491 -15.110 -2.377 1.00 96.88 115 ALA A CA 1
ATOM 866 C C . ALA A 1 115 ? 14.667 -15.747 -3.768 1.00 96.88 115 ALA A C 1
ATOM 868 O O . ALA A 1 115 ? 15.748 -15.692 -4.347 1.00 96.88 115 ALA A O 1
ATOM 869 N N . GLY A 1 116 ? 13.595 -16.313 -4.329 1.00 95.94 116 GLY A N 1
ATOM 870 C CA . GLY A 1 116 ? 13.605 -16.892 -5.667 1.00 95.94 116 GLY A CA 1
ATOM 871 C C . GLY A 1 116 ? 13.868 -15.858 -6.757 1.00 95.94 116 GLY A C 1
ATOM 872 O O . GLY A 1 116 ? 14.771 -16.031 -7.564 1.00 95.94 116 GLY A O 1
ATOM 873 N N . ILE A 1 117 ? 13.124 -14.750 -6.767 1.00 94.81 117 ILE A N 1
ATOM 874 C CA . ILE A 1 117 ? 13.298 -13.689 -7.772 1.00 94.81 117 ILE A CA 1
ATOM 875 C C . ILE A 1 117 ? 14.634 -12.958 -7.616 1.00 94.81 117 ILE A C 1
ATOM 877 O O . ILE A 1 117 ? 15.233 -12.584 -8.622 1.00 94.81 117 ILE A O 1
ATOM 881 N N . ALA A 1 118 ? 15.089 -12.760 -6.378 1.00 96.12 118 ALA A N 1
ATOM 882 C CA . ALA A 1 118 ? 16.370 -12.147 -6.038 1.00 96.12 118 ALA A CA 1
ATOM 883 C C . ALA A 1 118 ? 17.547 -12.802 -6.768 1.00 96.12 118 ALA A C 1
ATOM 885 O O . ALA A 1 118 ? 18.349 -12.112 -7.391 1.00 96.12 118 ALA A O 1
ATOM 886 N N . GLU A 1 119 ? 17.606 -14.130 -6.690 1.00 93.38 119 GLU A N 1
ATOM 887 C CA . GLU A 1 119 ? 18.698 -14.957 -7.206 1.00 93.38 119 GLU A CA 1
ATOM 888 C C . GLU A 1 119 ? 18.347 -15.606 -8.554 1.00 93.38 119 GLU A C 1
ATOM 890 O O . GLU A 1 119 ? 19.040 -16.505 -9.024 1.00 93.38 119 GLU A O 1
ATOM 895 N N . THR A 1 120 ? 17.245 -15.189 -9.190 1.00 90.31 120 THR A N 1
ATOM 896 C CA . THR A 1 120 ? 16.724 -15.784 -10.438 1.00 90.31 120 THR A CA 1
ATOM 897 C C . THR A 1 120 ? 16.493 -17.305 -10.352 1.00 90.31 120 THR A C 1
ATOM 899 O O . THR A 1 120 ? 16.575 -18.039 -11.335 1.00 90.31 120 THR A O 1
ATOM 902 N N . LEU A 1 121 ? 16.163 -17.797 -9.153 1.00 92.25 121 LEU A N 1
ATOM 903 C CA . LEU A 1 121 ? 15.833 -19.190 -8.879 1.00 92.25 121 LEU A CA 1
ATOM 904 C C . LEU A 1 121 ? 14.349 -19.445 -9.145 1.00 92.25 121 LEU A C 1
ATOM 906 O O . LEU A 1 121 ? 13.464 -19.147 -8.338 1.00 92.25 121 LEU A O 1
ATOM 910 N N . HIS A 1 122 ? 14.101 -20.073 -10.283 1.00 88.31 122 HIS A N 1
ATOM 911 C CA . HIS A 1 122 ? 12.777 -20.304 -10.845 1.00 88.31 122 HIS A CA 1
ATOM 912 C C . HIS A 1 122 ? 11.840 -21.135 -9.967 1.00 88.31 122 HIS A C 1
ATOM 914 O O . HIS A 1 122 ? 10.705 -20.736 -9.724 1.00 88.31 122 HIS A O 1
ATOM 920 N N . VAL A 1 123 ? 12.303 -22.280 -9.456 1.00 92.06 123 VAL A N 1
ATOM 921 C CA . VAL A 1 123 ? 11.460 -23.173 -8.643 1.00 92.06 123 VAL A CA 1
ATOM 922 C C . VAL A 1 123 ? 11.051 -22.506 -7.319 1.00 92.06 123 VAL A C 1
ATOM 924 O O . VAL A 1 123 ? 9.851 -22.458 -7.039 1.00 92.06 123 VAL A O 1
ATOM 927 N N . PRO A 1 124 ? 11.975 -21.915 -6.531 1.00 94.19 124 PRO A N 1
ATOM 928 C CA . PRO A 1 124 ? 11.602 -21.104 -5.372 1.00 94.19 124 PRO A CA 1
ATOM 929 C C . PRO A 1 124 ? 10.648 -19.953 -5.716 1.00 94.19 124 PRO A C 1
ATOM 931 O O . PRO A 1 124 ? 9.640 -19.777 -5.032 1.00 94.19 124 PRO A O 1
ATOM 934 N N . ALA A 1 125 ? 10.908 -19.210 -6.799 1.00 93.06 125 ALA A N 1
ATOM 935 C CA . ALA A 1 125 ? 10.037 -18.118 -7.231 1.00 93.06 125 ALA A CA 1
ATOM 936 C C . ALA A 1 125 ? 8.622 -18.618 -7.571 1.00 93.06 125 ALA A C 1
ATOM 938 O O . ALA A 1 125 ? 7.638 -18.048 -7.108 1.00 93.06 125 ALA A O 1
ATOM 939 N N . ALA A 1 126 ? 8.487 -19.721 -8.305 1.00 92.44 126 ALA A N 1
ATOM 940 C CA . ALA A 1 126 ? 7.187 -20.286 -8.653 1.00 92.44 126 ALA A CA 1
ATOM 941 C C . ALA A 1 126 ? 6.415 -20.757 -7.411 1.00 92.44 126 ALA A C 1
ATOM 943 O O . ALA A 1 126 ? 5.260 -20.374 -7.226 1.00 92.44 126 ALA A O 1
ATOM 944 N N . ILE A 1 127 ? 7.052 -21.527 -6.520 1.00 95.31 127 ILE A N 1
ATOM 945 C CA . ILE A 1 127 ? 6.407 -22.025 -5.293 1.00 95.31 127 ILE A CA 1
ATOM 946 C C . ILE A 1 127 ? 6.000 -20.851 -4.394 1.00 95.31 127 ILE A C 1
ATOM 948 O O . ILE A 1 127 ? 4.858 -20.785 -3.934 1.00 95.31 127 ILE A O 1
ATOM 952 N N . GLY A 1 128 ? 6.905 -19.895 -4.171 1.00 96.38 128 GLY A N 1
ATOM 953 C CA . GLY A 1 128 ? 6.624 -18.705 -3.372 1.00 96.38 128 GLY A CA 1
ATOM 954 C C . GLY A 1 128 ? 5.509 -17.844 -3.971 1.00 96.38 128 GLY A C 1
ATOM 955 O O . GLY A 1 128 ? 4.628 -17.372 -3.245 1.00 96.38 128 GLY A O 1
ATOM 956 N N . GLY A 1 129 ? 5.504 -17.688 -5.297 1.00 94.44 129 GLY A N 1
ATOM 957 C CA . GLY A 1 129 ? 4.469 -16.985 -6.049 1.00 94.44 129 GLY A CA 1
ATOM 958 C C . GLY A 1 129 ? 3.102 -17.657 -5.920 1.00 94.44 129 GLY A C 1
ATOM 959 O O . GLY A 1 129 ? 2.122 -16.979 -5.617 1.00 94.44 129 GLY A O 1
ATOM 960 N N . ILE A 1 130 ? 3.035 -18.987 -6.047 1.00 95.94 130 ILE A N 1
ATOM 961 C CA . ILE A 1 130 ? 1.805 -19.777 -5.867 1.00 95.94 130 ILE A CA 1
ATOM 962 C C . ILE A 1 130 ? 1.267 -19.635 -4.442 1.00 95.94 130 ILE A C 1
ATOM 964 O O . ILE A 1 130 ? 0.083 -19.351 -4.261 1.00 95.94 130 ILE A O 1
ATOM 968 N N . LEU A 1 131 ? 2.120 -19.792 -3.425 1.00 97.62 131 LEU A N 1
ATOM 969 C CA . LEU A 1 131 ? 1.719 -19.649 -2.022 1.00 97.62 131 LEU A CA 1
ATOM 970 C C . LEU A 1 131 ? 1.197 -18.238 -1.727 1.00 97.62 131 LEU A C 1
ATOM 972 O O . LEU A 1 131 ? 0.138 -18.079 -1.115 1.00 97.62 131 LEU A O 1
ATOM 976 N N . SER A 1 132 ? 1.904 -17.213 -2.209 1.00 97.31 132 SER A N 1
ATOM 977 C CA . SER A 1 132 ? 1.498 -15.814 -2.052 1.00 97.31 132 SER A CA 1
ATOM 978 C C . SER A 1 132 ? 0.166 -15.540 -2.748 1.00 97.31 132 SER A C 1
ATOM 980 O O . SER A 1 132 ? -0.736 -14.970 -2.132 1.00 97.31 132 SER A O 1
ATOM 982 N N . ALA A 1 133 ? 0.007 -15.991 -3.996 1.00 96.50 133 ALA A N 1
ATOM 983 C CA . ALA A 1 133 ? -1.232 -15.851 -4.751 1.00 96.50 133 ALA A CA 1
ATOM 984 C C . ALA A 1 133 ? -2.391 -16.560 -4.042 1.00 96.50 133 ALA A C 1
ATOM 986 O O . ALA A 1 133 ? -3.422 -15.937 -3.811 1.00 96.50 133 ALA A O 1
ATOM 987 N N . ALA A 1 134 ? -2.216 -17.807 -3.596 1.00 97.69 134 ALA A N 1
ATOM 988 C CA . ALA A 1 134 ? -3.236 -18.545 -2.854 1.00 97.69 134 ALA A CA 1
ATOM 989 C C . ALA A 1 134 ? -3.654 -17.821 -1.562 1.00 97.69 134 ALA A C 1
ATOM 991 O O . ALA A 1 134 ? -4.848 -17.684 -1.286 1.00 97.69 134 ALA A O 1
ATOM 992 N N . GLY A 1 135 ? -2.691 -17.296 -0.795 1.00 97.94 135 GLY A N 1
ATOM 993 C CA . GLY A 1 135 ? -2.966 -16.501 0.404 1.00 97.94 135 GLY A CA 1
ATOM 994 C C . GLY A 1 135 ? -3.750 -15.222 0.097 1.00 97.94 135 GLY A C 1
ATOM 995 O O . GLY A 1 135 ? -4.736 -14.921 0.773 1.00 97.94 135 GLY A O 1
ATOM 996 N N . VAL A 1 136 ? -3.357 -14.497 -0.952 1.00 97.88 136 VAL A N 1
ATOM 997 C CA . VAL A 1 136 ? -4.031 -13.275 -1.409 1.00 97.88 136 VAL A CA 1
ATOM 998 C C . VAL A 1 136 ? -5.443 -13.564 -1.937 1.00 97.88 136 VAL A C 1
ATOM 1000 O O . VAL A 1 136 ? -6.376 -12.843 -1.585 1.00 97.88 136 VAL A O 1
ATOM 1003 N N . MET A 1 137 ? -5.634 -14.634 -2.715 1.00 97.94 137 MET A N 1
ATOM 1004 C CA . MET A 1 137 ? -6.947 -15.067 -3.214 1.00 97.94 137 MET A CA 1
ATOM 1005 C C . MET A 1 137 ? -7.875 -15.467 -2.077 1.00 97.94 137 MET A C 1
ATOM 1007 O O . MET A 1 137 ? -9.026 -15.030 -2.043 1.00 97.94 137 MET A O 1
ATOM 1011 N N . LEU A 1 138 ? -7.369 -16.226 -1.104 1.00 98.38 138 LEU A N 1
ATOM 1012 C CA . LEU A 1 138 ? -8.136 -16.588 0.080 1.00 98.38 138 LEU A CA 1
ATOM 1013 C C . LEU A 1 138 ? -8.538 -15.343 0.882 1.00 98.38 138 LEU A C 1
ATOM 1015 O O . LEU A 1 138 ? -9.697 -15.214 1.271 1.00 98.38 138 LEU A O 1
ATOM 1019 N N . ALA A 1 139 ? -7.621 -14.394 1.091 1.00 98.12 139 ALA A N 1
ATOM 1020 C CA . ALA A 1 139 ? -7.939 -13.135 1.760 1.00 98.12 139 ALA A CA 1
ATOM 1021 C C . ALA A 1 139 ? -9.013 -12.345 0.997 1.00 98.12 139 ALA A C 1
ATOM 1023 O O . ALA A 1 139 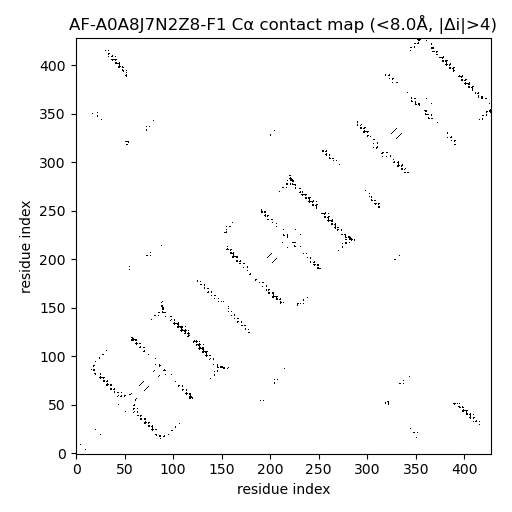? -9.995 -11.911 1.600 1.00 98.12 139 ALA A O 1
ATOM 1024 N N . GLY A 1 140 ? -8.868 -12.217 -0.325 1.00 97.94 140 GLY A N 1
ATOM 1025 C CA . GLY A 1 140 ? -9.850 -11.582 -1.201 1.00 97.94 140 GLY A CA 1
ATOM 1026 C C . GLY A 1 140 ? -11.231 -12.224 -1.094 1.00 97.94 140 GLY A C 1
ATOM 1027 O O . GLY A 1 140 ? -12.217 -11.508 -0.942 1.00 97.94 140 GLY A O 1
ATOM 1028 N N . ALA A 1 141 ? -11.308 -13.557 -1.070 1.00 98.38 141 ALA A N 1
ATOM 1029 C CA . ALA A 1 141 ? -12.562 -14.289 -0.908 1.00 98.38 141 ALA A CA 1
ATOM 1030 C C . ALA A 1 141 ? -13.235 -14.010 0.446 1.00 98.38 141 ALA A C 1
ATOM 1032 O O . ALA A 1 141 ? -14.446 -13.798 0.496 1.00 98.38 141 ALA A O 1
ATOM 1033 N N . LEU A 1 142 ? -12.468 -13.933 1.540 1.00 97.50 142 LEU A N 1
ATOM 1034 C CA . LEU A 1 142 ? -13.003 -13.580 2.863 1.00 97.50 142 LEU A CA 1
ATOM 1035 C C . LEU A 1 142 ? -13.536 -12.143 2.910 1.00 97.50 142 LEU A C 1
ATOM 1037 O O . LEU A 1 142 ? -14.575 -11.884 3.523 1.00 97.50 142 LEU A O 1
ATOM 1041 N N . LEU A 1 143 ? -12.840 -11.206 2.261 1.00 97.12 143 LEU A N 1
ATOM 1042 C CA . LEU A 1 143 ? -13.297 -9.822 2.153 1.00 97.12 143 LEU A CA 1
ATOM 1043 C C . LEU A 1 143 ? -14.548 -9.718 1.269 1.00 97.12 143 LEU A C 1
ATOM 1045 O O . LEU A 1 143 ? -15.509 -9.069 1.673 1.00 97.12 143 LEU A O 1
ATOM 1049 N N . ALA A 1 144 ? -14.575 -10.397 0.119 1.00 97.50 144 ALA A N 1
ATOM 1050 C CA . ALA A 1 144 ? -15.730 -10.460 -0.780 1.00 97.50 144 ALA A CA 1
ATOM 1051 C C . ALA A 1 144 ? -16.970 -11.014 -0.066 1.00 97.50 144 ALA A C 1
ATOM 1053 O O . ALA A 1 144 ? -18.045 -10.422 -0.120 1.00 97.50 144 ALA A O 1
ATOM 1054 N N . ASP A 1 145 ? -16.799 -12.116 0.664 1.00 96.88 145 ASP A N 1
ATOM 1055 C CA . ASP A 1 145 ? -17.841 -12.752 1.464 1.00 96.88 145 ASP A CA 1
ATOM 1056 C C . ASP A 1 145 ? -18.410 -11.783 2.520 1.00 96.88 145 ASP A C 1
ATOM 1058 O O . ASP A 1 145 ? -19.629 -11.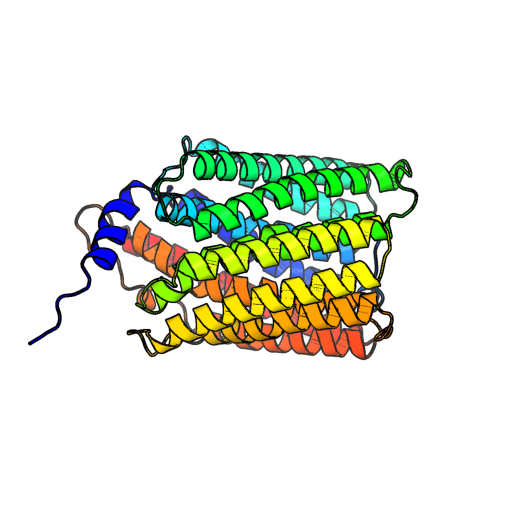664 2.672 1.00 96.88 145 ASP A O 1
ATOM 1062 N N . ASN A 1 146 ? -17.549 -11.023 3.207 1.00 95.12 146 ASN A N 1
ATOM 1063 C CA . ASN A 1 146 ? -17.984 -9.991 4.149 1.00 95.12 146 ASN A CA 1
ATOM 1064 C C . ASN A 1 146 ? -18.763 -8.852 3.463 1.00 95.12 146 ASN A C 1
ATOM 1066 O O . ASN A 1 146 ? -19.829 -8.453 3.943 1.00 95.12 146 ASN A O 1
ATOM 1070 N N . LEU A 1 147 ? -18.248 -8.351 2.337 1.00 95.75 147 LEU A N 1
ATOM 1071 C CA . LEU A 1 147 ? -18.842 -7.256 1.567 1.00 95.75 147 LEU A CA 1
ATOM 1072 C C . LEU A 1 147 ? -20.199 -7.632 0.968 1.00 95.75 147 LEU A C 1
ATOM 1074 O O . LEU A 1 147 ? -21.121 -6.819 1.005 1.00 95.75 147 LEU A O 1
ATOM 1078 N N . ALA A 1 148 ? -20.353 -8.864 0.480 1.00 96.69 148 ALA A N 1
ATOM 1079 C CA . ALA A 1 148 ? -21.596 -9.366 -0.105 1.00 96.69 148 ALA A CA 1
ATOM 1080 C C . ALA A 1 148 ? -22.772 -9.355 0.882 1.00 96.69 148 ALA A C 1
ATOM 1082 O O . ALA A 1 148 ? -23.928 -9.263 0.478 1.00 96.69 148 ALA A O 1
ATOM 1083 N N . ARG A 1 149 ? -22.492 -9.413 2.188 1.00 94.94 149 ARG A N 1
ATOM 1084 C CA . ARG A 1 149 ? -23.512 -9.353 3.246 1.00 94.94 149 ARG A CA 1
ATOM 1085 C C . ARG A 1 149 ? -23.632 -7.984 3.906 1.00 94.94 149 ARG A C 1
ATOM 1087 O O . ARG A 1 149 ? -24.366 -7.854 4.891 1.00 94.94 149 ARG A O 1
ATOM 1094 N N . ALA A 1 150 ? -22.878 -6.988 3.455 1.00 93.19 150 ALA A N 1
ATOM 1095 C CA . ALA A 1 150 ? -22.733 -5.735 4.178 1.00 93.19 150 ALA A CA 1
ATOM 1096 C C . ALA A 1 150 ? -24.080 -5.025 4.398 1.00 93.19 150 ALA A C 1
ATOM 1098 O O . ALA A 1 150 ? -24.881 -4.860 3.485 1.00 93.19 150 ALA A O 1
ATOM 1099 N N . ARG A 1 151 ? -24.310 -4.555 5.630 1.00 87.00 151 ARG A N 1
ATOM 1100 C CA . ARG A 1 151 ? -25.485 -3.759 6.040 1.00 87.00 151 ARG A CA 1
ATOM 1101 C C . ARG A 1 151 ? -25.055 -2.397 6.600 1.00 87.00 151 ARG A C 1
ATOM 1103 O O . ARG A 1 151 ? -25.590 -1.910 7.598 1.00 87.00 151 ARG A O 1
ATOM 1110 N N . GLY A 1 152 ? -24.004 -1.828 6.013 1.00 81.31 152 GLY A N 1
ATOM 1111 C CA . GLY A 1 152 ? -23.226 -0.741 6.602 1.00 81.31 152 GLY A CA 1
ATOM 1112 C C . GLY A 1 152 ? -22.930 0.413 5.651 1.00 81.31 152 GLY A C 1
ATOM 1113 O O . GLY A 1 152 ? -23.737 0.780 4.802 1.00 81.31 152 GLY A O 1
ATOM 1114 N N . MET A 1 153 ? -21.766 1.028 5.840 1.00 88.12 153 MET A N 1
ATOM 1115 C CA . MET A 1 153 ? -21.370 2.246 5.132 1.00 88.12 153 MET A CA 1
ATOM 1116 C C . MET A 1 153 ? -21.156 1.986 3.634 1.00 88.12 153 MET A C 1
ATOM 1118 O O . MET A 1 153 ? -20.114 1.465 3.242 1.00 88.12 153 MET A O 1
ATOM 1122 N N . ALA A 1 154 ? -22.112 2.400 2.795 1.00 93.12 154 ALA A N 1
ATOM 1123 C CA . ALA A 1 154 ? -22.087 2.165 1.347 1.00 93.12 154 ALA A CA 1
ATOM 1124 C C . ALA A 1 154 ? -20.785 2.627 0.669 1.00 93.12 154 ALA A C 1
ATOM 1126 O O . ALA A 1 154 ? -20.269 1.939 -0.206 1.00 93.12 154 ALA A O 1
ATOM 1127 N N . SER A 1 155 ? -20.206 3.752 1.106 1.00 93.38 155 SER A N 1
ATOM 1128 C CA . SER A 1 155 ? -18.928 4.239 0.577 1.00 93.38 155 SER A CA 1
ATOM 1129 C C . SER A 1 155 ? -17.768 3.283 0.857 1.00 93.38 155 SER A C 1
ATOM 1131 O O . SER A 1 155 ? -16.965 3.035 -0.037 1.00 93.38 155 SER A O 1
ATOM 1133 N N . VAL A 1 156 ? -17.688 2.717 2.063 1.00 94.19 156 VAL A N 1
ATOM 1134 C CA . VAL A 1 156 ? -16.654 1.736 2.435 1.00 94.19 156 VAL A CA 1
ATOM 1135 C C . VAL A 1 156 ? -16.848 0.443 1.649 1.00 94.19 156 VAL A C 1
ATOM 1137 O O . VAL A 1 156 ? -15.875 -0.122 1.164 1.00 94.19 156 VAL A O 1
ATOM 1140 N N . VAL A 1 157 ? -18.100 0.007 1.478 1.00 96.12 157 VAL A N 1
ATOM 1141 C CA . VAL A 1 157 ? -18.441 -1.196 0.705 1.00 96.12 157 VAL A CA 1
ATOM 1142 C C . VAL A 1 157 ? -18.042 -1.043 -0.764 1.00 96.12 157 VAL A C 1
ATOM 1144 O O . VAL A 1 157 ? -17.413 -1.943 -1.310 1.00 96.12 157 VAL A O 1
ATOM 1147 N N . ALA A 1 158 ? -18.337 0.103 -1.386 1.00 97.69 158 ALA A N 1
ATOM 1148 C CA . ALA A 1 158 ? -17.971 0.374 -2.778 1.00 97.69 158 ALA A CA 1
ATOM 1149 C C . ALA A 1 158 ? -16.448 0.356 -2.992 1.00 97.69 158 ALA A C 1
ATOM 1151 O O . ALA A 1 158 ? -15.958 -0.319 -3.897 1.00 97.69 158 ALA A O 1
ATOM 1152 N N . HIS A 1 159 ? -15.688 1.021 -2.113 1.00 98.25 159 HIS A N 1
ATOM 1153 C CA . HIS A 1 159 ? -14.224 0.975 -2.172 1.00 98.25 159 HIS A CA 1
ATOM 1154 C C . HIS A 1 159 ? -13.686 -0.434 -1.907 1.00 98.25 159 HIS A C 1
ATOM 1156 O O . HIS A 1 159 ? -12.738 -0.861 -2.559 1.00 98.25 159 HIS A O 1
ATOM 1162 N N . GLY A 1 160 ? -14.304 -1.169 -0.978 1.00 97.75 160 GLY A N 1
ATOM 1163 C CA . GLY A 1 160 ? -13.953 -2.554 -0.679 1.00 97.75 160 GLY A CA 1
ATOM 1164 C C . GLY A 1 160 ? -14.119 -3.471 -1.888 1.00 97.75 160 GLY A C 1
ATOM 1165 O O . GLY A 1 160 ? -13.215 -4.248 -2.178 1.00 97.75 160 GLY A O 1
ATOM 1166 N N . TRP A 1 161 ? -15.221 -3.351 -2.633 1.00 98.38 161 TRP A N 1
ATOM 1167 C CA . TRP A 1 161 ? -15.430 -4.135 -3.853 1.00 98.38 161 TRP A CA 1
ATOM 1168 C C . TRP A 1 161 ? -14.417 -3.799 -4.946 1.00 98.38 161 TRP A C 1
ATOM 1170 O O . TRP A 1 161 ? -13.856 -4.715 -5.542 1.00 98.38 161 TRP A O 1
ATOM 1180 N N . ALA A 1 162 ? -14.121 -2.515 -5.163 1.00 98.62 162 ALA A N 1
ATOM 1181 C CA . ALA A 1 162 ? -13.082 -2.102 -6.105 1.00 98.62 162 ALA A CA 1
ATOM 1182 C C . ALA A 1 162 ? -11.694 -2.639 -5.708 1.00 98.62 162 ALA A C 1
ATOM 1184 O O . ALA A 1 162 ? -10.952 -3.129 -6.561 1.00 98.62 162 ALA A O 1
ATOM 1185 N N . ALA A 1 163 ? -11.370 -2.622 -4.411 1.00 98.62 163 ALA A N 1
ATOM 1186 C CA . ALA A 1 163 ? -10.134 -3.190 -3.889 1.00 98.62 163 ALA A CA 1
ATOM 1187 C C . ALA A 1 163 ? -10.049 -4.705 -4.091 1.00 98.62 163 ALA A C 1
ATOM 1189 O O . ALA A 1 163 ? -9.015 -5.202 -4.523 1.00 98.62 163 ALA A O 1
ATOM 1190 N N . VAL A 1 164 ? -11.125 -5.439 -3.800 1.00 98.56 164 VAL A N 1
ATOM 1191 C CA . VAL A 1 164 ? -11.190 -6.899 -3.955 1.00 98.56 164 VAL A CA 1
ATOM 1192 C C . VAL A 1 164 ? -11.112 -7.311 -5.425 1.00 98.56 164 VAL A C 1
ATOM 1194 O O . VAL A 1 164 ? -10.356 -8.220 -5.754 1.00 98.56 164 VAL A O 1
ATOM 1197 N N . ALA A 1 165 ? -11.828 -6.625 -6.320 1.00 98.69 165 ALA A N 1
ATOM 1198 C CA . ALA A 1 165 ? -11.739 -6.877 -7.759 1.00 98.69 165 ALA A CA 1
ATOM 1199 C C . ALA A 1 165 ? -10.306 -6.651 -8.272 1.00 98.69 165 ALA A C 1
ATOM 1201 O O . ALA A 1 165 ? -9.756 -7.486 -8.989 1.00 98.69 165 ALA A O 1
ATOM 1202 N N . SER A 1 166 ? -9.672 -5.563 -7.824 1.00 98.62 166 SER A N 1
ATOM 1203 C CA . SER A 1 166 ? -8.273 -5.255 -8.145 1.00 98.62 166 SER A CA 1
ATOM 1204 C C . SER A 1 166 ? -7.305 -6.286 -7.567 1.00 98.62 166 SER A C 1
ATOM 1206 O O . SER A 1 166 ? -6.330 -6.631 -8.224 1.00 98.62 166 SER A O 1
ATOM 1208 N N . LEU A 1 167 ? -7.576 -6.803 -6.362 1.00 98.44 167 LEU A N 1
ATOM 1209 C CA . LEU A 1 167 ? -6.790 -7.852 -5.710 1.00 98.44 167 LEU A CA 1
ATOM 1210 C C . LEU A 1 167 ? -6.848 -9.177 -6.479 1.00 98.44 167 LEU A C 1
ATOM 1212 O O . LEU A 1 167 ? -5.823 -9.835 -6.646 1.00 98.44 167 LEU A O 1
ATOM 1216 N N . PHE A 1 168 ? -8.031 -9.560 -6.965 1.00 98.44 168 PHE A N 1
ATOM 1217 C CA . PHE A 1 168 ? -8.188 -10.730 -7.828 1.00 98.44 168 PHE A CA 1
ATOM 1218 C C . PHE A 1 168 ? -7.430 -10.555 -9.145 1.00 98.44 168 PHE A C 1
ATOM 1220 O O . PHE A 1 168 ? -6.603 -11.398 -9.492 1.00 98.44 168 PHE A O 1
ATOM 1227 N N . ALA A 1 169 ? -7.634 -9.426 -9.828 1.00 97.94 169 ALA A N 1
ATOM 1228 C CA . ALA A 1 169 ? -6.959 -9.137 -11.089 1.00 97.94 169 ALA A CA 1
ATOM 1229 C C . ALA A 1 169 ? -5.427 -9.085 -10.940 1.00 97.94 169 ALA A C 1
ATOM 1231 O O . ALA A 1 169 ? -4.716 -9.718 -11.719 1.00 97.94 169 ALA A O 1
ATOM 1232 N N . LEU A 1 170 ? -4.900 -8.392 -9.921 1.00 95.94 170 LEU A N 1
ATOM 1233 C CA . LEU A 1 170 ? -3.451 -8.278 -9.726 1.00 95.94 170 LEU A CA 1
ATOM 1234 C C . LEU A 1 170 ? -2.803 -9.619 -9.382 1.00 95.94 170 LEU A C 1
ATOM 1236 O O . LEU A 1 170 ? -1.670 -9.840 -9.797 1.00 95.94 170 LEU A O 1
ATOM 1240 N N . ALA A 1 171 ? -3.476 -10.517 -8.650 1.00 95.50 171 ALA A N 1
ATOM 1241 C CA . ALA A 1 171 ? -2.880 -11.807 -8.303 1.00 95.50 171 ALA A CA 1
ATOM 1242 C C . ALA A 1 171 ? -2.828 -12.737 -9.514 1.00 95.50 171 ALA A C 1
ATOM 1244 O O . ALA A 1 171 ? -1.821 -13.411 -9.711 1.00 95.50 171 ALA A O 1
ATOM 1245 N N . VAL A 1 172 ? -3.877 -12.723 -10.347 1.00 95.00 172 VAL A N 1
ATOM 1246 C CA . VAL A 1 172 ? -3.879 -13.433 -11.631 1.00 95.00 172 VAL A CA 1
ATOM 1247 C C . VAL A 1 172 ? -2.759 -12.895 -12.519 1.00 95.00 172 VAL A C 1
ATOM 1249 O O . VAL A 1 172 ? -1.927 -13.672 -12.972 1.00 95.00 172 VAL A O 1
ATOM 1252 N N . LEU A 1 173 ? -2.665 -11.573 -12.702 1.00 94.69 173 LEU A N 1
ATOM 1253 C CA . LEU A 1 173 ? -1.595 -10.968 -13.503 1.00 94.69 173 LEU A CA 1
ATOM 1254 C C . LEU A 1 173 ? -0.203 -11.240 -12.925 1.00 94.69 173 LEU A C 1
ATOM 1256 O O . LEU A 1 173 ? 0.717 -11.532 -13.676 1.00 94.69 173 LEU A O 1
ATOM 1260 N N . GLY A 1 174 ? -0.041 -11.179 -11.602 1.00 92.69 174 GLY A N 1
ATOM 1261 C CA . GLY A 1 174 ? 1.227 -11.471 -10.933 1.00 92.69 174 GLY A CA 1
ATOM 1262 C C . GLY A 1 174 ? 1.665 -12.917 -11.148 1.00 92.69 174 GLY A C 1
ATOM 1263 O O . GLY A 1 174 ? 2.814 -13.161 -11.499 1.00 92.69 174 GLY A O 1
ATOM 1264 N N . PHE A 1 175 ? 0.741 -13.873 -11.018 1.00 89.06 175 PHE A N 1
ATOM 1265 C CA . PHE A 1 175 ? 1.010 -15.276 -11.327 1.00 89.06 175 PHE A CA 1
ATOM 1266 C C . PHE A 1 175 ? 1.374 -15.469 -12.804 1.00 89.06 175 PHE A C 1
ATOM 1268 O O . PHE A 1 175 ? 2.377 -16.109 -13.110 1.00 89.06 175 PHE A O 1
ATOM 1275 N N . LEU A 1 176 ? 0.614 -14.864 -13.721 1.00 91.00 176 LEU A N 1
ATOM 1276 C CA . LEU A 1 176 ? 0.907 -14.934 -15.151 1.00 91.00 176 LEU A CA 1
ATOM 1277 C C . LEU A 1 176 ? 2.265 -14.317 -15.496 1.00 91.00 176 LEU A C 1
ATOM 1279 O O . LEU A 1 176 ? 2.954 -14.864 -16.343 1.00 91.00 176 LEU A O 1
ATOM 1283 N N . LEU A 1 177 ? 2.686 -13.239 -14.827 1.00 90.44 177 LEU A N 1
ATOM 1284 C CA . LEU A 1 177 ? 4.022 -12.655 -14.994 1.00 90.44 177 LEU A CA 1
ATOM 1285 C C . LEU A 1 177 ? 5.135 -13.611 -14.544 1.00 90.44 177 LEU A C 1
ATOM 1287 O O . LEU A 1 177 ? 6.184 -13.656 -15.179 1.00 90.44 177 LEU A O 1
ATOM 1291 N N . VAL A 1 178 ? 4.917 -14.397 -13.485 1.00 88.00 178 VAL A N 1
ATOM 1292 C CA . VAL A 1 178 ? 5.874 -15.434 -13.054 1.00 88.00 178 VAL A CA 1
ATOM 1293 C C . VAL A 1 178 ? 5.985 -16.544 -14.100 1.00 88.00 178 VAL A C 1
ATOM 1295 O O . VAL A 1 178 ? 7.089 -16.971 -14.423 1.00 88.00 178 VAL A O 1
ATOM 1298 N N . VAL A 1 179 ? 4.861 -16.984 -14.672 1.00 86.56 179 VAL A N 1
ATOM 1299 C CA . VAL A 1 179 ? 4.855 -17.988 -15.752 1.00 86.56 179 VAL A CA 1
ATOM 1300 C C . VAL A 1 179 ? 5.487 -17.421 -17.031 1.00 86.56 179 VAL A C 1
ATOM 1302 O O . VAL A 1 179 ? 6.292 -18.082 -17.688 1.00 86.56 179 VAL A O 1
ATOM 1305 N N . ASP A 1 180 ? 5.167 -16.174 -17.367 1.00 88.56 180 ASP A N 1
ATOM 1306 C CA . ASP A 1 180 ? 5.661 -15.480 -18.552 1.00 88.56 180 ASP A CA 1
ATOM 1307 C C . ASP A 1 180 ? 7.183 -15.337 -18.561 1.00 88.56 180 ASP A C 1
ATOM 1309 O O . ASP A 1 180 ? 7.774 -15.460 -19.634 1.00 88.56 180 ASP A O 1
ATOM 1313 N N . GLN A 1 181 ? 7.829 -15.157 -17.398 1.00 82.38 181 GLN A N 1
ATOM 1314 C CA . GLN A 1 181 ? 9.295 -15.099 -17.296 1.00 82.38 181 GLN A CA 1
ATOM 1315 C C . GLN A 1 181 ? 9.977 -16.262 -18.027 1.00 82.38 181 GLN A C 1
ATOM 1317 O O . GLN A 1 181 ? 11.020 -16.047 -18.643 1.00 82.38 181 GLN A O 1
ATOM 1322 N N . HIS A 1 182 ? 9.346 -17.437 -18.031 1.00 80.88 182 HIS A N 1
ATOM 1323 C CA . HIS A 1 182 ? 9.824 -18.638 -18.707 1.00 80.88 182 HIS A CA 1
ATOM 1324 C C . HIS A 1 182 ? 9.278 -18.840 -20.107 1.00 80.88 182 HIS A C 1
ATOM 1326 O O . HIS A 1 182 ? 10.018 -19.213 -21.013 1.00 80.88 182 HIS A O 1
ATOM 1332 N N . HIS A 1 183 ? 7.968 -18.675 -20.258 1.00 85.00 183 HIS A N 1
ATOM 1333 C CA . HIS A 1 183 ? 7.272 -19.133 -21.454 1.00 85.00 183 HIS A CA 1
ATOM 1334 C C . HIS A 1 183 ? 7.114 -18.046 -22.517 1.00 85.00 183 HIS A C 1
ATOM 1336 O O . HIS A 1 183 ? 6.728 -18.370 -23.634 1.00 85.00 183 HIS A O 1
ATOM 1342 N N . GLY A 1 184 ? 7.404 -16.780 -22.191 1.00 84.50 184 GLY A N 1
ATOM 1343 C CA . GLY A 1 184 ? 7.227 -15.665 -23.124 1.00 84.50 184 GLY A CA 1
ATOM 1344 C C . GLY A 1 184 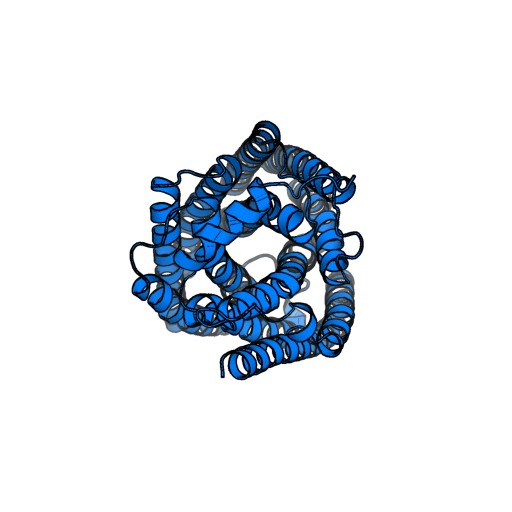? 5.782 -15.557 -23.620 1.00 84.50 184 GLY A C 1
ATOM 1345 O O . GLY A 1 184 ? 5.543 -15.436 -24.816 1.00 84.50 184 GLY A O 1
ATOM 1346 N N . LEU A 1 185 ? 4.822 -15.648 -22.697 1.00 85.06 185 LEU A N 1
ATOM 1347 C CA . LEU A 1 185 ? 3.386 -15.565 -22.959 1.00 85.06 185 LEU A CA 1
ATOM 1348 C C . LEU A 1 185 ? 2.965 -14.205 -23.532 1.00 85.06 185 LEU A C 1
ATOM 1350 O O . LEU A 1 185 ? 2.005 -14.134 -24.299 1.00 85.06 185 LEU A O 1
ATOM 1354 N N . PHE A 1 186 ? 3.631 -13.122 -23.130 1.00 86.00 186 PHE A N 1
ATOM 1355 C CA . PHE A 1 186 ? 3.231 -11.758 -23.462 1.00 86.00 186 PHE A CA 1
ATOM 1356 C C . PHE A 1 186 ? 4.175 -11.099 -24.465 1.00 86.00 186 PHE A C 1
ATOM 1358 O O . PHE A 1 186 ? 5.389 -11.067 -24.278 1.00 86.00 186 PHE A O 1
ATOM 1365 N N . ALA A 1 187 ? 3.588 -10.451 -25.476 1.00 78.81 187 ALA A N 1
ATOM 1366 C CA . ALA A 1 187 ? 4.324 -9.642 -26.448 1.00 78.81 187 ALA A CA 1
ATOM 1367 C C . ALA A 1 187 ? 4.982 -8.397 -25.817 1.00 78.81 187 ALA A C 1
ATOM 1369 O O . ALA A 1 187 ? 6.055 -7.982 -26.244 1.00 78.81 187 ALA A O 1
ATOM 1370 N N . SER A 1 188 ? 4.362 -7.808 -24.785 1.00 81.12 188 SER A N 1
ATOM 1371 C CA . SER A 1 188 ? 4.922 -6.689 -24.014 1.00 81.12 188 SER A CA 1
ATOM 1372 C C . SER A 1 188 ? 4.762 -6.927 -22.516 1.00 81.12 188 SER A C 1
ATOM 1374 O O . SER A 1 188 ? 3.665 -6.842 -21.962 1.00 81.12 188 SER A O 1
ATOM 1376 N N . ARG A 1 189 ? 5.884 -7.179 -21.837 1.00 85.62 189 ARG A N 1
ATOM 1377 C CA . ARG A 1 189 ? 5.933 -7.322 -20.372 1.00 85.62 189 ARG A CA 1
ATOM 1378 C C . ARG A 1 189 ? 5.705 -5.999 -19.648 1.00 85.62 189 ARG A C 1
ATOM 1380 O O . ARG A 1 189 ? 5.174 -5.991 -18.541 1.00 85.62 189 ARG A O 1
ATOM 1387 N N . ASN A 1 190 ? 6.070 -4.885 -20.282 1.00 87.81 190 ASN A N 1
ATOM 1388 C CA . ASN A 1 190 ? 5.979 -3.552 -19.689 1.00 87.81 190 ASN A CA 1
ATOM 1389 C C . ASN A 1 190 ? 4.524 -3.155 -19.437 1.00 87.81 190 ASN A C 1
ATOM 1391 O O . ASN A 1 190 ? 4.206 -2.711 -18.337 1.00 87.81 190 ASN A O 1
ATOM 1395 N N . GLY A 1 191 ? 3.640 -3.376 -20.418 1.00 91.62 191 GLY A N 1
ATOM 1396 C CA . GLY A 1 191 ? 2.213 -3.075 -20.279 1.00 91.62 191 GLY A CA 1
ATOM 1397 C C . GLY A 1 191 ? 1.564 -3.898 -19.166 1.00 91.62 191 GLY A C 1
ATOM 1398 O O . GLY A 1 191 ? 0.955 -3.340 -18.258 1.00 91.62 191 GLY A O 1
ATOM 1399 N N . ILE A 1 192 ? 1.791 -5.218 -19.158 1.00 93.69 192 ILE A N 1
ATOM 1400 C CA . ILE A 1 192 ? 1.269 -6.117 -18.114 1.00 93.69 192 ILE A CA 1
ATOM 1401 C C . ILE A 1 192 ? 1.814 -5.750 -16.727 1.00 93.69 192 ILE A C 1
ATOM 1403 O O . ILE A 1 192 ? 1.053 -5.690 -15.758 1.00 93.69 192 ILE A O 1
ATOM 1407 N N . GLY A 1 193 ? 3.116 -5.471 -16.623 1.00 93.81 193 GLY A N 1
ATOM 1408 C CA . GLY A 1 193 ? 3.759 -5.041 -15.383 1.00 93.81 193 GLY A CA 1
ATOM 1409 C C . GLY A 1 193 ? 3.207 -3.710 -14.866 1.00 93.81 193 GLY A C 1
ATOM 1410 O O . GLY A 1 193 ? 2.904 -3.590 -13.678 1.00 93.81 193 GLY A O 1
ATOM 1411 N N . ALA A 1 194 ? 2.997 -2.733 -15.752 1.00 94.88 194 ALA A N 1
ATOM 1412 C CA . ALA A 1 194 ? 2.382 -1.454 -15.412 1.00 94.88 194 ALA A CA 1
ATOM 1413 C C . ALA A 1 194 ? 0.922 -1.627 -14.966 1.00 94.88 194 ALA A C 1
ATOM 1415 O O . ALA A 1 194 ? 0.528 -1.069 -13.941 1.00 94.88 194 ALA A O 1
ATOM 1416 N N . THR A 1 195 ? 0.132 -2.457 -15.654 1.00 97.12 195 THR A N 1
ATOM 1417 C CA . THR A 1 195 ? -1.241 -2.789 -15.247 1.00 97.12 195 THR A CA 1
ATOM 1418 C C . THR A 1 195 ? -1.269 -3.464 -13.877 1.00 97.12 195 THR A C 1
ATOM 1420 O O . THR A 1 195 ? -2.064 -3.070 -13.021 1.00 97.12 195 THR A O 1
ATOM 1423 N N . HIS A 1 196 ? -0.374 -4.425 -13.622 1.00 97.00 196 HIS A N 1
ATOM 1424 C CA . HIS A 1 196 ? -0.215 -5.045 -12.305 1.00 97.00 196 HIS A CA 1
ATOM 1425 C C . HIS A 1 196 ? 0.099 -3.993 -11.230 1.00 97.00 196 HIS A C 1
ATOM 1427 O O . HIS A 1 196 ? -0.557 -3.966 -10.188 1.00 97.00 196 HIS A O 1
ATOM 1433 N N . ALA A 1 197 ? 1.043 -3.084 -11.493 1.00 97.00 197 ALA A N 1
ATOM 1434 C CA . ALA A 1 197 ? 1.414 -2.021 -10.562 1.00 97.00 197 ALA A CA 1
ATOM 1435 C C . ALA A 1 197 ? 0.254 -1.046 -10.287 1.00 97.00 197 ALA A C 1
ATOM 1437 O O . ALA A 1 197 ? -0.015 -0.734 -9.127 1.00 97.00 197 ALA A O 1
ATOM 1438 N N . ILE A 1 198 ? -0.476 -0.609 -11.319 1.00 98.31 198 ILE A N 1
ATOM 1439 C CA . ILE A 1 198 ? -1.641 0.285 -11.194 1.00 98.31 198 ILE A CA 1
ATOM 1440 C C . ILE A 1 198 ? -2.743 -0.375 -10.354 1.00 98.31 198 ILE A C 1
ATOM 1442 O O . ILE A 1 198 ? -3.260 0.238 -9.412 1.00 98.31 198 ILE A O 1
ATOM 1446 N N . LEU A 1 199 ? -3.067 -1.639 -10.646 1.00 98.69 199 LEU A N 1
ATOM 1447 C CA . LEU A 1 199 ? -4.050 -2.412 -9.887 1.00 98.69 199 LEU A CA 1
ATOM 1448 C C . LEU A 1 199 ? -3.603 -2.642 -8.442 1.00 98.69 199 LEU A C 1
ATOM 1450 O O . LEU A 1 199 ? -4.432 -2.561 -7.541 1.00 98.69 199 LEU A O 1
ATOM 1454 N N . ALA A 1 200 ? -2.316 -2.874 -8.186 1.00 98.50 200 ALA A N 1
ATOM 1455 C CA . ALA A 1 200 ? -1.805 -3.065 -6.832 1.00 98.50 200 ALA A CA 1
ATOM 1456 C C . ALA A 1 200 ? -1.814 -1.776 -6.003 1.00 98.50 200 ALA A C 1
ATOM 1458 O O . ALA A 1 200 ? -2.314 -1.758 -4.873 1.00 98.50 200 ALA A O 1
ATOM 1459 N N . VAL A 1 201 ? -1.282 -0.695 -6.567 1.00 98.44 201 VAL A N 1
ATOM 1460 C CA . VAL A 1 201 ? -1.073 0.576 -5.873 1.00 98.44 201 VAL A CA 1
ATOM 1461 C C . VAL A 1 201 ? -2.375 1.347 -5.722 1.00 98.44 201 VAL A C 1
ATOM 1463 O O . VAL A 1 201 ? -2.745 1.697 -4.603 1.00 98.44 201 VAL A O 1
ATOM 1466 N N . TYR A 1 202 ? -3.085 1.608 -6.820 1.00 98.69 202 TYR A N 1
ATOM 1467 C CA . TYR A 1 202 ? -4.289 2.442 -6.800 1.00 98.69 202 TYR A CA 1
ATOM 1468 C C . TYR A 1 202 ? -5.559 1.609 -6.629 1.00 98.69 202 TYR A C 1
ATOM 1470 O O . TYR A 1 202 ? -6.465 2.034 -5.913 1.00 98.69 202 TYR A O 1
ATOM 1478 N N . GLY A 1 203 ? -5.606 0.413 -7.220 1.00 98.69 203 GLY A N 1
ATOM 1479 C CA . GLY A 1 203 ? -6.772 -0.469 -7.166 1.00 98.69 203 GLY A CA 1
ATOM 1480 C C . GLY A 1 203 ? -6.952 -1.161 -5.818 1.00 98.69 203 GLY A C 1
ATOM 1481 O O . GLY A 1 203 ? -7.970 -0.978 -5.164 1.00 98.69 203 GLY A O 1
ATOM 1482 N N . PHE A 1 204 ? -5.972 -1.935 -5.360 1.00 98.75 204 PHE A N 1
ATOM 1483 C CA . PHE A 1 204 ? -6.047 -2.652 -4.091 1.00 98.75 204 PHE A CA 1
ATOM 1484 C C . PHE A 1 204 ? -5.723 -1.731 -2.911 1.00 98.75 204 PHE A C 1
ATOM 1486 O O . PHE A 1 204 ? -6.608 -1.402 -2.115 1.00 98.75 204 PHE A O 1
ATOM 1493 N N . MET A 1 205 ? -4.471 -1.278 -2.802 1.00 98.50 205 MET A N 1
ATOM 1494 C CA . MET A 1 205 ? -4.034 -0.493 -1.644 1.00 98.50 205 MET A CA 1
ATOM 1495 C C . MET A 1 205 ? -4.691 0.887 -1.595 1.00 98.50 205 MET A C 1
ATOM 1497 O O . MET A 1 205 ? -5.153 1.305 -0.533 1.00 98.50 205 MET A O 1
ATOM 1501 N N . GLY A 1 206 ? -4.782 1.576 -2.732 1.00 98.50 206 GLY A N 1
ATOM 1502 C CA . GLY A 1 206 ? -5.391 2.897 -2.849 1.00 98.50 206 GLY A CA 1
ATOM 1503 C C . GLY A 1 206 ? -6.867 2.891 -2.464 1.00 98.50 206 GLY A C 1
ATOM 1504 O O . GLY A 1 206 ? -7.268 3.666 -1.594 1.00 98.50 206 GLY A O 1
ATOM 1505 N N . MET A 1 207 ? -7.672 1.979 -3.018 1.00 98.62 207 MET A N 1
ATOM 1506 C CA . MET A 1 207 ? -9.098 1.908 -2.676 1.00 98.62 207 MET A CA 1
ATOM 1507 C C . MET A 1 207 ? -9.325 1.549 -1.205 1.00 98.62 207 MET A C 1
ATOM 1509 O O . MET A 1 207 ? -10.185 2.162 -0.569 1.00 98.62 207 MET A O 1
ATOM 1513 N N . LEU A 1 208 ? -8.528 0.646 -0.614 1.00 98.06 208 LEU A N 1
ATOM 1514 C CA . LEU A 1 208 ? -8.590 0.392 0.831 1.00 98.06 208 LEU A CA 1
ATOM 1515 C C . LEU A 1 208 ? -8.192 1.625 1.650 1.00 98.06 208 LEU A C 1
ATOM 1517 O O . LEU A 1 208 ? -8.879 1.959 2.617 1.00 98.06 208 LEU A O 1
ATOM 1521 N N . ALA A 1 209 ? -7.121 2.324 1.267 1.00 98.12 209 ALA A N 1
ATOM 1522 C CA . ALA A 1 209 ? -6.659 3.525 1.957 1.00 98.12 209 ALA A CA 1
ATOM 1523 C C . ALA A 1 209 ? -7.720 4.635 1.931 1.00 98.12 209 ALA A C 1
ATOM 1525 O O . ALA A 1 209 ? -8.035 5.205 2.981 1.00 98.12 209 ALA A O 1
ATOM 1526 N N . LEU A 1 210 ? -8.323 4.904 0.770 1.00 98.06 210 LEU A N 1
ATOM 1527 C CA . LEU A 1 210 ? -9.396 5.890 0.620 1.00 98.06 210 LEU A CA 1
ATOM 1528 C C . LEU A 1 210 ? -10.649 5.458 1.397 1.00 98.06 210 LEU A C 1
ATOM 1530 O O . LEU A 1 210 ? -11.168 6.221 2.217 1.00 98.06 210 LEU A O 1
ATOM 1534 N N . GLY A 1 211 ? -11.098 4.217 1.196 1.00 96.62 211 GLY A N 1
ATOM 1535 C CA . GLY A 1 211 ? -12.293 3.659 1.825 1.00 96.62 211 GLY A CA 1
ATOM 1536 C C . GLY A 1 211 ? -12.215 3.662 3.352 1.00 96.62 211 GLY A C 1
ATOM 1537 O O . GLY A 1 211 ? -13.105 4.193 4.021 1.00 96.62 211 GLY A O 1
ATOM 1538 N N . PHE A 1 212 ? -11.129 3.134 3.923 1.00 95.88 212 PHE A N 1
ATOM 1539 C CA . PHE A 1 212 ? -10.936 3.111 5.375 1.00 95.88 212 PHE A CA 1
ATOM 1540 C C . PHE A 1 212 ? -10.670 4.489 5.969 1.00 95.88 212 PHE A C 1
ATOM 1542 O O . PHE A 1 212 ? -11.047 4.717 7.119 1.00 95.88 212 PHE A O 1
ATOM 1549 N N . SER A 1 213 ? -10.104 5.439 5.220 1.00 96.25 213 SER A N 1
ATOM 1550 C CA . SER A 1 213 ? -9.927 6.811 5.715 1.00 96.25 213 SER A CA 1
ATOM 1551 C C . SER A 1 213 ? -11.259 7.488 6.047 1.00 96.25 213 SER A C 1
ATOM 1553 O O . SER A 1 213 ? -11.326 8.226 7.030 1.00 96.25 213 SER A O 1
ATOM 1555 N N . TYR A 1 214 ? -12.349 7.168 5.334 1.00 95.00 214 TYR A N 1
ATOM 1556 C CA . TYR A 1 214 ? -13.695 7.664 5.665 1.00 95.00 214 TYR A CA 1
ATOM 1557 C C . TYR A 1 214 ? -14.234 7.180 7.017 1.00 95.00 214 TYR A C 1
ATOM 1559 O O . TYR A 1 214 ? -15.198 7.755 7.520 1.00 95.00 214 TYR A O 1
ATOM 1567 N N . VAL A 1 215 ? -13.614 6.161 7.616 1.00 92.56 215 VAL A N 1
ATOM 1568 C CA . VAL A 1 215 ? -13.947 5.657 8.955 1.00 92.56 215 VAL A CA 1
ATOM 1569 C C . VAL A 1 215 ? -12.880 6.071 9.958 1.00 92.56 215 VAL A C 1
ATOM 1571 O O . VAL A 1 215 ? -13.176 6.708 10.966 1.00 92.56 215 VAL A O 1
ATOM 1574 N N . LEU A 1 216 ? -11.622 5.734 9.679 1.00 93.19 216 LEU A N 1
ATOM 1575 C CA . LEU A 1 216 ? -10.527 5.835 10.635 1.00 93.19 216 LEU A CA 1
ATOM 1576 C C . LEU A 1 216 ? -10.169 7.281 10.975 1.00 93.19 216 LEU A C 1
ATOM 1578 O O . LEU A 1 216 ? -9.955 7.597 12.145 1.00 93.19 216 LEU A O 1
ATOM 1582 N N . VAL A 1 217 ? -10.121 8.172 9.982 1.00 93.38 217 VAL A N 1
ATOM 1583 C CA . VAL A 1 217 ? -9.756 9.576 10.218 1.00 93.38 217 VAL A CA 1
ATOM 1584 C C . VAL A 1 217 ? -10.817 10.278 11.076 1.00 93.38 217 VAL A C 1
ATOM 1586 O O . VAL A 1 217 ? -10.440 10.843 12.109 1.00 93.38 217 VAL A O 1
ATOM 1589 N N . PRO A 1 218 ? -12.128 10.195 10.757 1.00 92.44 218 PRO A N 1
ATOM 1590 C CA . PRO A 1 218 ? -13.173 10.701 11.645 1.00 92.44 218 PRO A CA 1
ATOM 1591 C C . PRO A 1 218 ? -13.173 10.042 13.025 1.00 92.44 218 PRO A C 1
ATOM 1593 O O . PRO A 1 218 ? -13.298 10.747 14.025 1.00 92.44 218 PRO A O 1
ATOM 1596 N N . MET A 1 219 ? -12.970 8.721 13.101 1.00 91.25 219 MET A N 1
ATOM 1597 C CA . MET A 1 219 ? -12.942 7.981 14.366 1.00 91.25 219 MET A CA 1
ATOM 1598 C C . MET A 1 219 ? -11.837 8.493 15.299 1.00 91.25 219 MET A C 1
ATOM 1600 O O . MET A 1 219 ? -12.106 8.807 16.457 1.00 91.25 219 MET A O 1
ATOM 1604 N N . PHE A 1 220 ? -10.603 8.651 14.808 1.00 90.06 220 PHE A N 1
ATOM 1605 C CA . PHE A 1 220 ? -9.505 9.179 15.627 1.00 90.06 220 PHE A CA 1
ATOM 1606 C C . PHE A 1 220 ? -9.649 10.677 15.916 1.00 90.06 220 PHE A C 1
ATOM 1608 O O . PHE A 1 220 ? -9.240 11.137 16.986 1.00 90.06 220 PHE A O 1
ATOM 1615 N N . GLY A 1 221 ? -10.242 11.430 14.987 1.00 90.38 221 GLY A N 1
ATOM 1616 C CA . GLY A 1 221 ? -10.573 12.846 15.139 1.00 90.38 221 GLY A CA 1
ATOM 1617 C C . GLY A 1 221 ? -11.729 13.135 16.100 1.00 90.38 221 GLY A C 1
ATOM 1618 O O . GLY A 1 221 ? -11.854 14.274 16.559 1.00 90.38 221 GLY A O 1
ATOM 1619 N N . LEU A 1 222 ? -12.565 12.139 16.413 1.00 91.56 222 LEU A N 1
ATOM 1620 C CA . LEU A 1 222 ? -13.905 12.353 16.970 1.00 91.56 222 LEU A CA 1
ATOM 1621 C C . LEU A 1 222 ? -14.667 13.395 16.133 1.00 91.56 222 LEU A C 1
ATOM 1623 O O . LEU A 1 222 ? -15.110 14.426 16.639 1.00 91.56 222 LEU A O 1
ATOM 1627 N N . ALA A 1 223 ? -14.708 13.166 14.820 1.00 93.62 223 ALA A N 1
ATOM 1628 C CA . ALA A 1 223 ? -15.405 13.997 13.845 1.00 93.62 223 ALA A CA 1
ATOM 1629 C C . ALA A 1 223 ? -16.603 13.235 13.251 1.00 93.62 223 ALA A C 1
ATOM 1631 O O . ALA A 1 223 ? -16.589 12.001 13.228 1.00 93.62 223 ALA A O 1
ATOM 1632 N N . PRO A 1 224 ? -17.624 13.938 12.728 1.00 91.31 224 PRO A N 1
ATOM 1633 C CA . PRO A 1 224 ? -18.680 13.305 11.946 1.00 91.31 224 PRO A CA 1
ATOM 1634 C C . PRO A 1 224 ? -18.122 12.571 10.721 1.00 91.31 224 PRO A C 1
ATOM 1636 O O . PRO A 1 224 ? -17.135 13.004 10.118 1.00 91.31 224 PRO A O 1
ATOM 1639 N N . ALA A 1 225 ? -18.781 11.479 10.330 1.00 90.31 225 ALA A N 1
ATOM 1640 C CA . ALA A 1 225 ? -18.452 10.779 9.095 1.00 90.31 225 ALA A CA 1
ATOM 1641 C C . ALA A 1 225 ? -18.726 11.679 7.869 1.00 90.31 225 ALA A C 1
ATOM 1643 O O . ALA A 1 225 ? -19.721 12.412 7.862 1.00 90.31 225 ALA A O 1
ATOM 1644 N N . PRO A 1 226 ? -17.883 11.632 6.822 1.00 93.69 226 PRO A N 1
ATOM 1645 C CA . PRO A 1 226 ? -18.107 12.408 5.608 1.00 93.69 226 PRO A CA 1
ATOM 1646 C C . PRO A 1 226 ? -19.405 12.023 4.874 1.00 93.69 226 PRO A C 1
ATOM 1648 O O . PRO A 1 226 ? -19.832 10.868 4.948 1.00 93.69 226 PRO A O 1
ATOM 1651 N N . PRO A 1 227 ? -20.016 12.951 4.109 1.00 94.94 227 PRO A N 1
ATOM 1652 C CA . PRO A 1 227 ? -21.222 12.669 3.332 1.00 94.94 227 PRO A CA 1
ATOM 1653 C C . PRO A 1 227 ? -21.040 11.507 2.345 1.00 94.94 227 PRO A C 1
ATOM 1655 O O . PRO A 1 227 ? -20.152 11.534 1.490 1.00 94.94 227 PRO A O 1
ATOM 1658 N N . ALA A 1 228 ? -21.932 10.514 2.416 1.00 94.00 228 ALA A N 1
ATOM 1659 C CA . ALA A 1 228 ? -21.820 9.275 1.642 1.00 94.00 228 ALA A CA 1
ATOM 1660 C C . ALA A 1 228 ? -21.804 9.502 0.122 1.00 94.00 228 ALA A C 1
ATOM 1662 O O . ALA A 1 228 ? -20.993 8.894 -0.568 1.00 94.00 228 ALA A O 1
ATOM 1663 N N . ARG A 1 229 ? -22.641 10.412 -0.402 1.00 96.75 229 ARG A N 1
ATOM 1664 C CA . ARG A 1 229 ? -22.698 10.723 -1.845 1.00 96.75 229 ARG A CA 1
ATOM 1665 C C . ARG A 1 229 ? -21.358 11.227 -2.383 1.00 96.75 229 ARG A C 1
ATOM 1667 O O . ARG A 1 229 ? -20.907 10.770 -3.423 1.00 96.75 229 ARG A O 1
ATOM 1674 N N . ALA A 1 230 ? -20.697 12.123 -1.651 1.00 97.44 230 ALA A N 1
ATOM 1675 C CA . ALA A 1 230 ? -19.394 12.649 -2.046 1.00 97.44 230 ALA A CA 1
ATOM 1676 C C . ALA A 1 230 ? -18.298 11.573 -1.962 1.00 97.44 230 ALA A C 1
ATOM 1678 O O . ALA A 1 230 ? -17.452 11.483 -2.846 1.00 97.44 230 ALA A O 1
ATOM 1679 N N . ALA A 1 231 ? -18.332 10.721 -0.934 1.00 97.12 231 ALA A N 1
ATOM 1680 C CA . ALA A 1 231 ? -17.412 9.590 -0.837 1.00 97.12 231 ALA A CA 1
ATOM 1681 C C . ALA A 1 231 ? -17.629 8.563 -1.970 1.00 97.12 231 ALA A C 1
ATOM 1683 O O . ALA A 1 231 ? -16.664 8.024 -2.500 1.00 97.12 231 ALA A O 1
ATOM 1684 N N . LEU A 1 232 ? -18.875 8.321 -2.391 1.00 98.19 232 LEU A N 1
ATOM 1685 C CA . LEU A 1 232 ? -19.192 7.453 -3.532 1.00 98.19 232 LEU A CA 1
ATOM 1686 C C . LEU A 1 232 ? -18.772 8.068 -4.871 1.00 98.19 232 LEU A C 1
ATOM 1688 O O . LEU A 1 232 ? -18.230 7.356 -5.707 1.00 98.19 232 LEU A O 1
ATOM 1692 N N . ALA A 1 233 ? -18.942 9.377 -5.062 1.00 98.44 233 ALA A N 1
ATOM 1693 C CA . ALA A 1 233 ? -18.428 10.066 -6.247 1.00 98.44 233 ALA A CA 1
ATOM 1694 C C . ALA A 1 233 ? -16.894 9.976 -6.331 1.00 98.44 233 ALA A C 1
ATOM 1696 O O . ALA A 1 233 ? -16.348 9.722 -7.401 1.00 98.44 233 ALA A O 1
ATOM 1697 N N . SER A 1 234 ? -16.201 10.090 -5.191 1.00 98.44 234 SER A N 1
ATOM 1698 C CA . SER A 1 234 ? -14.754 9.850 -5.115 1.00 98.44 234 SER A CA 1
ATOM 1699 C C . SER A 1 234 ? -14.402 8.420 -5.527 1.00 98.44 234 SER A C 1
ATOM 1701 O O . SER A 1 234 ? -13.447 8.225 -6.270 1.00 98.44 234 SER A O 1
ATOM 1703 N N . CYS A 1 235 ? -15.184 7.430 -5.079 1.00 98.62 235 CYS A N 1
ATOM 1704 C CA . CYS A 1 235 ? -15.015 6.031 -5.472 1.00 98.62 235 CYS A CA 1
ATOM 1705 C C . CYS A 1 235 ? -15.187 5.843 -6.982 1.00 98.62 235 CYS A C 1
ATOM 1707 O O . CYS A 1 235 ? -14.372 5.182 -7.611 1.00 98.62 235 CYS A O 1
ATOM 1709 N N . ALA A 1 236 ? -16.244 6.419 -7.559 1.00 98.69 236 ALA A N 1
ATOM 1710 C CA . ALA A 1 236 ? -16.564 6.279 -8.974 1.00 98.69 236 ALA A CA 1
ATOM 1711 C C . ALA A 1 236 ? -15.471 6.887 -9.864 1.00 98.69 236 ALA A C 1
ATOM 1713 O O . ALA A 1 236 ? -15.031 6.238 -10.808 1.00 98.69 236 ALA A O 1
ATOM 1714 N N . LEU A 1 237 ? -14.976 8.083 -9.522 1.00 98.62 237 LEU A N 1
ATOM 1715 C CA . LEU A 1 237 ? -13.845 8.704 -10.220 1.00 98.62 237 LEU A CA 1
ATOM 1716 C C . LEU A 1 237 ? -12.565 7.868 -10.096 1.00 98.62 237 LEU A C 1
ATOM 1718 O O . LEU A 1 237 ? -11.844 7.713 -11.077 1.00 98.62 237 LEU A O 1
ATOM 1722 N N . ALA A 1 238 ? -12.300 7.294 -8.917 1.00 98.75 238 ALA A N 1
ATOM 1723 C CA . ALA A 1 238 ? -11.142 6.427 -8.715 1.00 98.75 238 ALA A CA 1
ATOM 1724 C C . ALA A 1 238 ? -11.245 5.138 -9.544 1.00 98.75 238 ALA A C 1
ATOM 1726 O O . ALA A 1 238 ? -10.266 4.743 -10.164 1.00 98.75 238 ALA A O 1
ATOM 1727 N N . VAL A 1 239 ? -12.427 4.515 -9.609 1.00 98.81 239 VAL A N 1
ATOM 1728 C CA . VAL A 1 239 ? -12.677 3.334 -10.453 1.00 98.81 239 VAL A CA 1
ATOM 1729 C C . VAL A 1 239 ? -12.544 3.684 -11.933 1.00 98.81 239 VAL A C 1
ATOM 1731 O O . VAL A 1 239 ? -11.900 2.939 -12.662 1.00 98.81 239 VAL A O 1
ATOM 1734 N N . ALA A 1 240 ? -13.084 4.821 -12.381 1.00 98.75 240 ALA A N 1
ATOM 1735 C CA . ALA A 1 240 ? -12.919 5.276 -13.760 1.00 98.75 240 ALA A CA 1
ATOM 1736 C C . ALA A 1 240 ? -11.436 5.482 -14.106 1.00 98.75 240 ALA A C 1
ATOM 1738 O O . ALA A 1 240 ? -10.960 4.947 -15.104 1.00 98.75 240 ALA A O 1
ATOM 1739 N N . GLY A 1 241 ? -10.685 6.174 -13.243 1.00 98.69 241 GLY A N 1
ATOM 1740 C CA . GLY A 1 241 ? -9.239 6.330 -13.394 1.00 98.69 241 GLY A CA 1
ATOM 1741 C C . GLY A 1 241 ? -8.496 4.994 -13.383 1.00 98.69 241 GLY A C 1
ATOM 1742 O O . GLY A 1 241 ? -7.580 4.801 -14.169 1.00 98.69 241 GLY A O 1
ATOM 1743 N N . LEU A 1 242 ? -8.917 4.035 -12.559 1.00 98.56 242 LEU A N 1
ATOM 1744 C CA . LEU A 1 242 ? -8.314 2.706 -12.503 1.00 98.56 242 LEU A CA 1
ATOM 1745 C C . LEU A 1 242 ? -8.546 1.901 -13.787 1.00 98.56 242 LEU A C 1
ATOM 1747 O O . LEU A 1 242 ? -7.610 1.292 -14.295 1.00 98.56 242 LEU A O 1
ATOM 1751 N N . VAL A 1 243 ? -9.773 1.910 -14.316 1.00 98.62 243 VAL A N 1
ATOM 1752 C CA . VAL A 1 243 ? -10.126 1.231 -15.573 1.00 98.62 243 VAL A CA 1
ATOM 1753 C C . VAL A 1 243 ? -9.358 1.846 -16.739 1.00 98.62 243 VAL A C 1
ATOM 1755 O O . VAL A 1 243 ? -8.742 1.113 -17.511 1.00 98.62 243 VAL A O 1
ATOM 1758 N N . LEU A 1 244 ? -9.331 3.180 -16.830 1.00 98.50 244 LEU A N 1
ATOM 1759 C CA . LEU A 1 244 ? -8.537 3.892 -17.832 1.00 98.50 244 LEU A CA 1
ATOM 1760 C C . LEU A 1 244 ? -7.042 3.599 -17.671 1.00 98.50 244 LEU A C 1
ATOM 1762 O O . LEU A 1 244 ? -6.366 3.360 -18.658 1.00 98.50 244 LEU A O 1
ATOM 1766 N N . GLY A 1 245 ? -6.523 3.567 -16.443 1.00 98.19 245 GLY A N 1
ATOM 1767 C CA . GLY A 1 245 ? -5.107 3.317 -16.179 1.00 98.19 245 GLY A CA 1
ATOM 1768 C C . GLY A 1 245 ? -4.693 1.899 -16.559 1.00 98.19 245 GLY A C 1
ATOM 1769 O O . GLY A 1 245 ? -3.698 1.708 -17.250 1.00 98.19 245 GLY A O 1
ATOM 1770 N N . ALA A 1 246 ? -5.486 0.903 -16.159 1.00 97.50 246 ALA A N 1
ATOM 1771 C CA . ALA A 1 246 ? -5.261 -0.488 -16.526 1.00 97.50 246 ALA A CA 1
ATOM 1772 C C . ALA A 1 246 ? -5.358 -0.692 -18.045 1.00 97.50 246 ALA A C 1
ATOM 1774 O O . ALA A 1 246 ? -4.474 -1.320 -18.621 1.00 97.50 246 ALA A O 1
ATOM 1775 N N . GLY A 1 247 ? -6.388 -0.134 -18.692 1.00 97.00 247 GLY A N 1
ATOM 1776 C CA . GLY A 1 247 ? -6.574 -0.215 -20.143 1.00 97.00 247 GLY A CA 1
ATOM 1777 C C . GLY A 1 247 ? -5.484 0.520 -20.923 1.00 97.00 247 GLY A C 1
ATOM 1778 O O . GLY A 1 247 ? -4.901 -0.051 -21.835 1.00 97.00 247 GLY A O 1
ATOM 1779 N N . GLY A 1 248 ? -5.146 1.747 -20.524 1.00 97.25 248 GLY A N 1
ATOM 1780 C CA . GLY A 1 248 ? -4.079 2.542 -21.131 1.00 97.25 248 GLY A CA 1
ATOM 1781 C C . GLY A 1 248 ? -2.711 1.874 -21.016 1.00 97.25 248 GLY A C 1
ATOM 1782 O O . GLY A 1 248 ? -1.952 1.888 -21.977 1.00 97.25 248 GLY A O 1
ATOM 1783 N N . ALA A 1 249 ? -2.417 1.217 -19.890 1.00 95.56 249 ALA A N 1
ATOM 1784 C CA . ALA A 1 249 ? -1.188 0.441 -19.723 1.00 95.56 249 ALA A CA 1
ATOM 1785 C C . ALA A 1 249 ? -1.156 -0.816 -20.610 1.00 95.56 249 ALA A C 1
ATOM 1787 O O . ALA A 1 249 ? -0.121 -1.104 -21.207 1.00 95.56 249 ALA A O 1
ATOM 1788 N N . LEU A 1 250 ? -2.277 -1.538 -20.739 1.00 94.31 250 LEU A N 1
ATOM 1789 C CA . LEU A 1 250 ? -2.375 -2.711 -21.618 1.00 94.31 250 LEU A CA 1
ATOM 1790 C C . LEU A 1 250 ? -2.238 -2.343 -23.099 1.00 94.31 250 LEU A C 1
ATOM 1792 O O . LEU A 1 250 ? -1.587 -3.065 -23.848 1.00 94.31 250 LEU A O 1
ATOM 1796 N N . LEU A 1 251 ? -2.858 -1.235 -23.505 1.00 94.81 251 LEU A N 1
ATOM 1797 C CA . LEU A 1 251 ? -2.834 -0.740 -24.881 1.00 94.81 251 LEU A CA 1
ATOM 1798 C C . LEU A 1 251 ? -1.539 0.012 -25.214 1.00 94.81 251 LEU A C 1
ATOM 1800 O O . LEU A 1 251 ? -1.235 0.193 -26.386 1.00 94.81 251 LEU A O 1
ATOM 1804 N N . GLY A 1 252 ? -0.776 0.435 -24.202 1.00 93.75 252 GLY A N 1
ATOM 1805 C CA . GLY A 1 252 ? 0.412 1.263 -24.392 1.00 93.75 252 GLY A CA 1
ATOM 1806 C C . GLY A 1 252 ? 0.083 2.683 -24.856 1.00 93.75 252 GLY A C 1
ATOM 1807 O O . GLY A 1 252 ? 0.855 3.248 -25.616 1.00 93.75 252 GLY A O 1
ATOM 1808 N N . GLU A 1 253 ? -1.048 3.245 -24.413 1.00 96.56 253 GLU A N 1
ATOM 1809 C CA . GLU A 1 253 ? -1.589 4.533 -24.872 1.00 96.56 253 GLU A CA 1
ATOM 1810 C C . GLU A 1 253 ? -1.350 5.668 -23.850 1.00 96.56 253 GLU A C 1
ATOM 1812 O O . GLU A 1 253 ? -2.096 5.788 -22.863 1.00 96.56 253 GLU A O 1
ATOM 1817 N N . PRO A 1 254 ? -0.353 6.554 -24.072 1.00 96.12 254 PRO A N 1
ATOM 1818 C CA . PRO A 1 254 ? 0.011 7.641 -23.155 1.00 96.12 254 PRO A CA 1
ATOM 1819 C C . PRO A 1 254 ? -1.139 8.581 -22.796 1.00 96.12 254 PRO A C 1
ATOM 1821 O O . PRO A 1 254 ? -1.311 8.958 -21.635 1.00 96.12 254 PRO A O 1
ATOM 1824 N N . ALA A 1 255 ? -1.959 8.946 -23.785 1.00 97.25 255 ALA A N 1
ATOM 1825 C CA . ALA A 1 255 ? -3.074 9.867 -23.593 1.00 97.25 255 ALA A CA 1
ATOM 1826 C C . ALA A 1 255 ? -4.139 9.279 -22.653 1.00 97.25 255 ALA A C 1
ATOM 1828 O O . ALA A 1 255 ? -4.702 9.990 -21.818 1.00 97.25 255 ALA A O 1
ATOM 1829 N N . VAL A 1 256 ? -4.374 7.966 -22.737 1.00 98.12 256 VAL A N 1
ATOM 1830 C CA . VAL A 1 256 ? -5.319 7.256 -21.864 1.00 98.12 256 VAL A CA 1
ATOM 1831 C C . VAL A 1 256 ? -4.774 7.179 -20.436 1.00 98.12 256 VAL A C 1
ATOM 1833 O O . VAL A 1 256 ? -5.525 7.399 -19.485 1.00 98.12 256 VAL A O 1
ATOM 1836 N N . LEU A 1 257 ? -3.468 6.954 -20.262 1.00 97.56 257 LEU A N 1
ATOM 1837 C CA . LEU A 1 257 ? -2.806 7.000 -18.952 1.00 97.56 257 LEU A CA 1
ATOM 1838 C C . LEU A 1 257 ? -2.848 8.403 -18.321 1.00 97.56 257 LEU A C 1
ATOM 1840 O O . LEU A 1 257 ? -3.101 8.539 -17.122 1.00 97.56 257 LEU A O 1
ATOM 1844 N N . ALA A 1 258 ? -2.670 9.460 -19.114 1.00 97.69 258 ALA A N 1
ATOM 1845 C CA . ALA A 1 258 ? -2.821 10.834 -18.640 1.00 97.69 258 ALA A CA 1
ATOM 1846 C C . ALA A 1 258 ? -4.275 11.145 -18.233 1.00 97.69 258 ALA A C 1
ATOM 1848 O O . ALA A 1 258 ? -4.516 11.734 -17.175 1.00 97.69 258 ALA A O 1
ATOM 1849 N N . ALA A 1 259 ? -5.259 10.687 -19.015 1.00 98.25 259 ALA A N 1
ATOM 1850 C CA . ALA A 1 259 ? -6.677 10.798 -18.667 1.00 98.25 259 ALA A CA 1
ATOM 1851 C C . ALA A 1 259 ? -7.020 10.017 -17.384 1.00 98.25 259 ALA A C 1
ATOM 1853 O O . ALA A 1 259 ? -7.771 10.507 -16.534 1.00 98.25 259 ALA A O 1
ATOM 1854 N N . ALA A 1 260 ? -6.422 8.837 -17.196 1.00 98.56 260 ALA A N 1
ATOM 1855 C CA . ALA A 1 260 ? -6.529 8.053 -15.970 1.00 98.56 260 ALA A CA 1
ATOM 1856 C C . ALA A 1 260 ? -6.010 8.828 -14.751 1.00 98.56 260 ALA A C 1
ATOM 1858 O O . ALA A 1 260 ? -6.690 8.895 -13.722 1.00 98.56 260 ALA A O 1
ATOM 1859 N N . ALA A 1 261 ? -4.844 9.467 -14.878 1.00 98.44 261 ALA A N 1
ATOM 1860 C CA . ALA A 1 261 ? -4.277 10.309 -13.831 1.00 98.44 261 ALA A CA 1
ATOM 1861 C C . ALA A 1 261 ? -5.164 11.526 -13.525 1.00 98.44 261 ALA A C 1
ATOM 1863 O O . ALA A 1 261 ? -5.364 11.845 -12.354 1.00 98.44 261 ALA A O 1
ATOM 1864 N N . ALA A 1 262 ? -5.763 12.162 -14.538 1.00 98.56 262 ALA A N 1
ATOM 1865 C CA . ALA A 1 262 ? -6.704 13.268 -14.348 1.00 98.56 262 ALA A CA 1
ATOM 1866 C C . ALA A 1 262 ? -7.969 12.835 -13.580 1.00 98.56 262 ALA A C 1
ATOM 1868 O O . ALA A 1 262 ? -8.365 13.491 -12.611 1.00 98.56 262 ALA A O 1
ATOM 1869 N N . ALA A 1 263 ? -8.568 11.696 -13.946 1.00 98.69 263 ALA A N 1
ATOM 1870 C CA . ALA A 1 263 ? -9.698 11.119 -13.215 1.00 98.69 263 ALA A CA 1
ATOM 1871 C C . ALA A 1 263 ? -9.314 10.766 -11.764 1.00 98.69 263 ALA A C 1
ATOM 1873 O O . ALA A 1 263 ? -10.041 11.096 -10.820 1.00 98.69 263 ALA A O 1
ATOM 1874 N N . GLY A 1 264 ? -8.130 10.173 -11.575 1.00 98.62 264 GLY A N 1
ATOM 1875 C CA . GLY A 1 264 ? -7.551 9.890 -10.263 1.00 98.62 264 GLY A CA 1
ATOM 1876 C C . GLY A 1 264 ? -7.339 11.152 -9.424 1.00 98.62 264 GLY A C 1
ATOM 1877 O O . GLY A 1 264 ? -7.699 11.172 -8.248 1.00 98.62 264 GLY A O 1
ATOM 1878 N N . LEU A 1 265 ? -6.831 12.238 -10.012 1.00 98.75 265 LEU A N 1
ATOM 1879 C CA . LEU A 1 265 ? -6.653 13.524 -9.333 1.00 98.75 265 LEU A CA 1
ATOM 1880 C C . LEU A 1 265 ? -7.995 14.117 -8.904 1.00 98.75 265 LEU A C 1
ATOM 1882 O O . LEU A 1 265 ? -8.101 14.614 -7.783 1.00 98.75 265 LEU A O 1
ATOM 1886 N N . GLY A 1 266 ? -9.034 14.000 -9.734 1.00 98.69 266 GLY A N 1
ATOM 1887 C CA . GLY A 1 266 ? -10.401 14.373 -9.362 1.00 98.69 266 GLY A CA 1
ATOM 1888 C C . GLY A 1 266 ? -10.913 13.586 -8.151 1.00 98.69 266 GLY A C 1
ATOM 1889 O O . GLY A 1 266 ? -11.442 14.173 -7.200 1.00 98.69 266 GLY A O 1
ATOM 1890 N N . ALA A 1 267 ? -10.695 12.267 -8.136 1.00 98.69 267 ALA A N 1
ATOM 1891 C CA . ALA A 1 267 ? -11.031 11.413 -6.998 1.00 98.69 267 ALA A CA 1
ATOM 1892 C C . ALA A 1 267 ? -10.269 11.827 -5.730 1.00 98.69 267 ALA A C 1
ATOM 1894 O O . ALA A 1 267 ? -10.872 12.041 -4.677 1.00 98.69 267 ALA A O 1
ATOM 1895 N N . VAL A 1 268 ? -8.950 12.000 -5.831 1.00 98.56 268 VAL A N 1
ATOM 1896 C CA . VAL A 1 268 ? -8.079 12.387 -4.714 1.00 98.56 268 VAL A CA 1
ATOM 1897 C C . VAL A 1 268 ? -8.436 13.774 -4.188 1.00 98.56 268 VAL A C 1
ATOM 1899 O O . VAL A 1 268 ? -8.520 13.953 -2.975 1.00 98.56 268 VAL A O 1
ATOM 1902 N N . ALA A 1 269 ? -8.715 14.747 -5.053 1.00 98.69 269 ALA A N 1
ATOM 1903 C CA . ALA A 1 269 ? -9.131 16.084 -4.640 1.00 98.69 269 ALA A CA 1
ATOM 1904 C C . ALA A 1 269 ? -10.428 16.034 -3.819 1.00 98.69 269 ALA A C 1
ATOM 1906 O O . ALA A 1 269 ? -10.520 16.641 -2.746 1.00 98.69 269 ALA A O 1
ATOM 1907 N N . LEU A 1 270 ? -11.416 15.252 -4.270 1.00 98.44 270 LEU A N 1
ATOM 1908 C CA . LEU A 1 270 ? -12.655 15.050 -3.525 1.00 98.44 270 LEU A CA 1
ATOM 1909 C C . LEU A 1 270 ? -12.402 14.334 -2.194 1.00 98.44 270 LEU A C 1
ATOM 1911 O O . LEU A 1 270 ? -12.904 14.777 -1.157 1.00 98.44 270 LEU A O 1
ATOM 1915 N N . HIS A 1 271 ? -11.587 13.278 -2.199 1.00 98.44 271 HIS A N 1
ATOM 1916 C CA . HIS A 1 271 ? -11.187 12.552 -1.000 1.00 98.44 271 HIS A CA 1
ATOM 1917 C C . HIS A 1 271 ? -10.515 13.467 0.035 1.00 98.44 271 HIS A C 1
ATOM 1919 O O . HIS A 1 271 ? -10.963 13.546 1.182 1.00 98.44 271 HIS A O 1
ATOM 1925 N N . LEU A 1 272 ? -9.484 14.213 -0.367 1.00 98.12 272 LEU A N 1
ATOM 1926 C CA . LEU A 1 272 ? -8.734 15.113 0.508 1.00 98.12 272 LEU A CA 1
ATOM 1927 C C . LEU A 1 272 ? -9.592 16.272 1.009 1.00 98.12 272 LEU A C 1
ATOM 1929 O O . LEU A 1 272 ? -9.461 16.663 2.168 1.00 98.12 272 LEU A O 1
ATOM 1933 N N . ARG A 1 273 ? -10.533 16.775 0.202 1.00 98.38 273 ARG A N 1
ATOM 1934 C CA . ARG A 1 273 ? -11.519 17.765 0.657 1.00 98.38 273 ARG A CA 1
ATOM 1935 C C . ARG A 1 273 ? -12.393 17.213 1.786 1.00 98.38 273 ARG A C 1
ATOM 1937 O O . ARG A 1 273 ? -12.614 17.905 2.781 1.00 98.38 273 ARG A O 1
ATOM 1944 N N . LEU A 1 274 ? -12.856 15.967 1.667 1.00 97.94 274 LEU A N 1
ATOM 1945 C CA . LEU A 1 274 ? -13.642 15.296 2.711 1.00 97.94 274 LEU A CA 1
ATOM 1946 C C . LEU A 1 274 ? -12.810 15.052 3.976 1.00 97.94 274 LEU A C 1
ATOM 1948 O O . LEU A 1 274 ? -13.291 15.300 5.084 1.00 97.94 274 LEU A O 1
ATOM 1952 N N . MET A 1 275 ? -11.552 14.635 3.821 1.00 97.38 275 MET A N 1
ATOM 1953 C CA . MET A 1 275 ? -10.623 14.467 4.939 1.00 97.38 275 MET A CA 1
ATOM 1954 C C . MET A 1 275 ? -10.327 15.793 5.638 1.00 97.38 275 MET A C 1
ATOM 1956 O O . MET A 1 275 ? -10.398 15.873 6.863 1.00 97.38 275 MET A O 1
ATOM 1960 N N . ALA A 1 276 ? -10.072 16.864 4.886 1.00 96.00 276 ALA A N 1
ATOM 1961 C CA . ALA A 1 276 ? -9.883 18.202 5.432 1.00 96.00 276 ALA A CA 1
ATOM 1962 C C . ALA A 1 276 ? -11.130 18.684 6.188 1.00 96.00 276 ALA A C 1
ATOM 1964 O O . ALA A 1 276 ? -11.001 19.254 7.273 1.00 96.00 276 ALA A O 1
ATOM 1965 N N . GLY A 1 277 ? -12.331 18.411 5.667 1.00 96.31 277 GLY A N 1
ATOM 1966 C CA . GLY A 1 277 ? -13.599 18.683 6.348 1.00 96.31 277 GLY A CA 1
ATOM 1967 C C . GLY A 1 277 ? -13.718 17.952 7.688 1.00 96.31 277 GLY A C 1
ATOM 1968 O O . GLY A 1 277 ? -13.950 18.590 8.716 1.00 96.31 277 GLY A O 1
ATOM 1969 N N . ALA A 1 278 ? -13.464 16.640 7.706 1.00 94.75 278 ALA A N 1
ATOM 1970 C CA . ALA A 1 278 ? -13.449 15.845 8.937 1.00 94.75 278 ALA A CA 1
ATOM 1971 C C . ALA A 1 278 ? -12.408 16.374 9.938 1.00 94.75 278 ALA A C 1
ATOM 1973 O O . ALA A 1 278 ? -12.691 16.541 11.124 1.00 94.75 278 ALA A O 1
ATOM 1974 N N . MET A 1 279 ? -11.216 16.730 9.455 1.00 93.94 279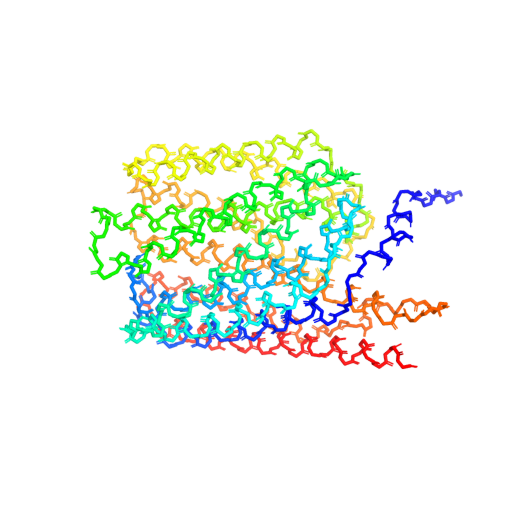 MET A N 1
ATOM 1975 C CA . MET A 1 279 ? -10.163 17.304 10.287 1.00 93.94 279 MET A CA 1
ATOM 1976 C C . MET A 1 279 ? -10.552 18.674 10.845 1.00 93.94 279 MET A C 1
ATOM 1978 O O . MET A 1 279 ? -10.221 18.957 11.992 1.00 93.94 279 MET A O 1
ATOM 1982 N N . LYS A 1 280 ? -11.267 19.524 10.105 1.00 94.38 280 LYS A N 1
ATOM 1983 C CA . LYS A 1 280 ? -11.776 20.806 10.623 1.00 94.38 280 LYS A CA 1
ATOM 1984 C C . LYS A 1 280 ? -12.849 20.594 11.698 1.00 94.38 280 LYS A C 1
ATOM 1986 O O . LYS A 1 280 ? -12.771 21.215 12.757 1.00 94.38 280 LYS A O 1
ATOM 1991 N N . ALA A 1 281 ? -13.774 19.660 11.471 1.00 93.38 281 ALA A N 1
ATOM 1992 C CA . ALA A 1 281 ? -14.881 19.342 12.379 1.00 93.38 281 ALA A CA 1
ATOM 1993 C C . ALA A 1 281 ? -14.478 18.525 13.626 1.00 93.38 281 ALA A C 1
ATOM 1995 O O . ALA A 1 281 ? -15.299 18.304 14.515 1.00 93.38 281 ALA A O 1
ATOM 1996 N N . ARG A 1 282 ? -13.223 18.070 13.711 1.00 94.06 282 ARG A N 1
ATOM 1997 C CA . ARG A 1 282 ? -12.728 17.190 14.779 1.00 94.06 282 ARG A CA 1
ATOM 1998 C C . ARG A 1 282 ? -12.828 17.820 16.173 1.00 94.06 282 ARG A C 1
ATOM 2000 O O . ARG A 1 282 ? -12.406 18.968 16.380 1.00 94.06 282 ARG A O 1
ATOM 2007 N N . MET A 1 283 ? -13.282 17.040 17.154 1.00 92.88 283 MET A N 1
ATOM 2008 C CA . MET A 1 283 ? -13.239 17.431 18.569 1.00 92.88 283 MET A CA 1
ATOM 2009 C C . MET A 1 283 ? -11.836 17.236 19.156 1.00 92.88 283 MET A C 1
ATOM 2011 O O . MET A 1 283 ? -11.330 18.103 19.871 1.00 92.88 283 MET A O 1
ATOM 2015 N N . ARG A 1 284 ? -11.143 16.145 18.797 1.00 87.69 284 ARG A N 1
ATOM 2016 C CA . ARG A 1 284 ? -9.782 15.868 19.277 1.00 87.69 284 ARG A CA 1
ATOM 2017 C C . ARG A 1 284 ? -8.754 16.693 18.501 1.00 87.69 284 ARG A C 1
ATOM 2019 O O . ARG A 1 284 ? -8.333 16.331 17.402 1.00 87.69 284 ARG A O 1
ATOM 2026 N N . LYS A 1 285 ? -8.314 17.819 19.071 1.00 82.44 285 LYS A N 1
ATOM 2027 C CA . LYS A 1 285 ? -7.415 18.759 18.372 1.00 82.44 285 LYS A CA 1
ATOM 2028 C C . LYS A 1 285 ? -5.997 18.221 18.171 1.00 82.44 285 LYS A C 1
ATOM 2030 O O . LYS A 1 285 ? -5.452 18.396 17.077 1.00 82.44 285 LYS A O 1
ATOM 2035 N N . ARG A 1 286 ? -5.434 17.541 19.176 1.00 82.75 286 ARG A N 1
ATOM 2036 C CA . ARG A 1 286 ? -4.094 16.930 19.135 1.00 82.75 286 ARG A CA 1
ATOM 2037 C C . ARG A 1 286 ? -4.191 15.454 18.743 1.00 82.75 286 ARG A C 1
ATOM 2039 O O . ARG A 1 286 ? -4.515 14.595 19.562 1.00 82.75 286 ARG A O 1
ATOM 2046 N N . LEU A 1 287 ? -3.893 15.180 17.477 1.00 81.81 287 LEU A N 1
ATOM 2047 C CA . LEU A 1 287 ? -3.852 13.832 16.903 1.00 81.81 287 LEU A CA 1
ATOM 2048 C C . LEU A 1 287 ? -2.432 13.259 16.834 1.00 81.81 287 LEU A C 1
ATOM 2050 O O . LEU A 1 287 ? -2.207 12.260 16.159 1.00 81.81 287 LEU A O 1
ATOM 2054 N N . GLY A 1 288 ? -1.491 13.874 17.554 1.00 85.25 288 GLY A N 1
ATOM 2055 C CA . GLY A 1 288 ? -0.107 13.428 17.698 1.00 85.25 288 GLY A CA 1
ATOM 2056 C C . GLY A 1 288 ? 0.702 13.368 16.393 1.00 85.25 288 GLY A C 1
ATOM 2057 O O . GLY A 1 288 ? 0.193 13.687 15.315 1.00 85.25 288 GLY A O 1
ATOM 2058 N N . PRO A 1 289 ? 1.970 12.940 16.486 1.00 87.38 289 PRO A N 1
ATOM 2059 C CA . PRO A 1 289 ? 2.877 12.898 15.343 1.00 87.38 289 PRO A CA 1
ATOM 2060 C C . PRO A 1 289 ? 2.478 11.902 14.248 1.00 87.38 289 PRO A C 1
ATOM 2062 O O . PRO A 1 289 ? 2.849 12.094 13.096 1.00 87.38 289 PRO A O 1
ATOM 2065 N N . SER A 1 290 ? 1.684 10.873 14.560 1.00 92.50 290 SER A N 1
ATOM 2066 C CA . SER A 1 290 ? 1.219 9.903 13.557 1.00 92.50 290 SER A CA 1
ATOM 2067 C C . SER A 1 290 ? 0.440 10.570 12.412 1.00 92.50 290 SER A C 1
ATOM 2069 O O . SER A 1 290 ? 0.515 10.141 11.267 1.00 92.50 290 SER A O 1
ATOM 2071 N N . PHE A 1 291 ? -0.282 11.661 12.697 1.00 92.62 291 PHE A N 1
ATOM 2072 C CA . PHE A 1 291 ? -1.016 12.417 11.680 1.00 92.62 291 PHE A CA 1
ATOM 2073 C C . PHE A 1 291 ? -0.126 13.329 10.828 1.00 92.62 291 PHE A C 1
ATOM 2075 O O . PHE A 1 291 ? -0.576 13.778 9.777 1.00 92.62 291 PHE A O 1
ATOM 2082 N N . LEU A 1 292 ? 1.121 13.593 11.237 1.00 95.19 292 LEU A N 1
ATOM 2083 C CA . LEU A 1 292 ? 2.102 14.225 10.354 1.00 95.19 292 LEU A CA 1
ATOM 2084 C C . LEU A 1 292 ? 2.430 13.289 9.185 1.00 95.19 292 LEU A C 1
ATOM 2086 O O . LEU A 1 292 ? 2.368 13.727 8.042 1.00 95.19 292 LEU A O 1
ATOM 2090 N N . LEU A 1 293 ? 2.673 12.000 9.465 1.00 97.50 293 LEU A N 1
ATOM 2091 C CA . LEU A 1 293 ? 2.884 10.981 8.430 1.00 97.50 293 LEU A CA 1
ATOM 2092 C C . LEU A 1 293 ? 1.678 10.918 7.484 1.00 97.50 293 LEU A C 1
ATOM 2094 O O . LEU A 1 293 ? 1.843 11.027 6.276 1.00 97.50 293 LEU A O 1
ATOM 2098 N N . VAL A 1 294 ? 0.458 10.837 8.028 1.00 97.00 294 VAL A N 1
ATOM 2099 C CA . VAL A 1 294 ? -0.773 10.795 7.215 1.00 97.00 294 VAL A CA 1
ATOM 2100 C C . VAL A 1 294 ? -0.897 12.018 6.295 1.00 97.00 294 VAL A C 1
ATOM 2102 O O . VAL A 1 294 ? -1.249 11.869 5.131 1.00 97.00 294 VAL A O 1
ATOM 2105 N N . ARG A 1 295 ? -0.583 13.225 6.783 1.00 95.81 295 ARG A N 1
ATOM 2106 C CA . ARG A 1 295 ? -0.649 14.456 5.973 1.00 95.81 295 ARG A CA 1
ATOM 2107 C C . ARG A 1 295 ? 0.411 14.509 4.879 1.00 95.81 295 ARG A C 1
ATOM 2109 O O . ARG A 1 295 ? 0.097 14.946 3.779 1.00 95.81 295 ARG A O 1
ATOM 2116 N N . ILE A 1 296 ? 1.636 14.080 5.174 1.00 97.12 296 ILE A N 1
ATOM 2117 C CA . ILE A 1 296 ? 2.700 13.989 4.166 1.00 97.12 296 ILE A CA 1
ATOM 2118 C C . ILE A 1 296 ? 2.297 12.975 3.097 1.00 97.12 296 ILE A C 1
ATOM 2120 O O . ILE A 1 296 ? 2.326 13.289 1.912 1.00 97.12 296 ILE A O 1
ATOM 2124 N N . ALA A 1 297 ? 1.790 11.814 3.507 1.00 98.19 297 ALA A N 1
ATOM 2125 C CA . ALA A 1 297 ? 1.302 10.805 2.581 1.00 98.19 297 ALA A CA 1
ATOM 2126 C C . ALA A 1 297 ? 0.147 11.316 1.698 1.00 98.19 297 ALA A C 1
ATOM 2128 O O . ALA A 1 297 ? 0.089 11.003 0.512 1.00 98.19 297 ALA A O 1
ATOM 2129 N N . TRP A 1 298 ? -0.747 12.151 2.239 1.00 97.69 298 TRP A N 1
ATOM 2130 C CA . TRP A 1 298 ? -1.787 12.827 1.456 1.00 97.69 298 TRP A CA 1
ATOM 2131 C C . TRP A 1 298 ? -1.253 13.828 0.435 1.00 97.69 298 TRP A C 1
ATOM 2133 O O . TRP A 1 298 ? -1.934 14.050 -0.558 1.00 97.69 298 TRP A O 1
ATOM 2143 N N . ALA A 1 299 ? -0.082 14.427 0.655 1.00 98.00 299 ALA A N 1
ATOM 2144 C CA . ALA A 1 299 ? 0.580 15.258 -0.350 1.00 98.00 299 ALA A CA 1
ATOM 2145 C C . ALA A 1 299 ? 1.273 14.395 -1.419 1.00 98.00 299 ALA A C 1
ATOM 2147 O O . ALA A 1 299 ? 1.199 14.704 -2.607 1.00 98.00 299 ALA A O 1
ATOM 2148 N N . CYS A 1 300 ? 1.878 13.272 -1.018 1.00 98.50 300 CYS A N 1
ATOM 2149 C CA . CYS A 1 300 ? 2.530 12.339 -1.938 1.00 98.50 300 CYS A CA 1
ATOM 2150 C C . CYS A 1 300 ? 1.544 11.604 -2.862 1.00 98.50 300 CYS A C 1
ATOM 2152 O O . CYS A 1 300 ? 1.912 11.249 -3.976 1.00 98.50 300 CYS A O 1
ATOM 2154 N N . LEU A 1 301 ? 0.291 11.399 -2.443 1.00 98.44 301 LEU A N 1
ATOM 2155 C CA . LEU A 1 301 ? -0.745 10.771 -3.271 1.00 98.44 301 LEU A CA 1
ATOM 2156 C C . LEU A 1 301 ? -1.014 11.526 -4.593 1.00 98.44 301 LEU A C 1
ATOM 2158 O O . LEU A 1 301 ? -0.770 10.944 -5.650 1.00 98.44 301 LEU A O 1
ATOM 2162 N N . PRO A 1 302 ? -1.470 12.794 -4.606 1.00 98.62 302 PRO A N 1
ATOM 2163 C CA . PRO A 1 302 ? -1.652 13.533 -5.853 1.00 98.62 302 PRO A CA 1
ATOM 2164 C C . PRO A 1 302 ? -0.325 13.748 -6.590 1.00 98.62 302 PRO A C 1
ATOM 2166 O O . PRO A 1 302 ? -0.313 13.675 -7.814 1.00 98.62 302 PRO A O 1
ATOM 2169 N N . ALA A 1 303 ? 0.793 13.927 -5.871 1.00 98.44 303 ALA A N 1
ATOM 2170 C CA . ALA A 1 303 ? 2.112 14.005 -6.497 1.00 98.44 303 ALA A CA 1
ATOM 2171 C C . ALA A 1 303 ? 2.425 12.742 -7.314 1.00 98.44 303 ALA A C 1
ATOM 2173 O O . ALA A 1 303 ? 2.871 12.855 -8.448 1.00 98.44 303 ALA A O 1
ATOM 2174 N N . SER A 1 304 ? 2.113 11.548 -6.798 1.00 98.19 304 SER A N 1
ATOM 2175 C CA . SER A 1 304 ? 2.323 10.299 -7.537 1.00 98.19 304 SER A CA 1
ATOM 2176 C C . SER A 1 304 ? 1.531 10.245 -8.845 1.00 98.19 304 SER A C 1
ATOM 2178 O O . SER A 1 304 ? 2.082 9.844 -9.861 1.00 98.19 304 SER A O 1
ATOM 2180 N N . LEU A 1 305 ? 0.276 10.708 -8.859 1.00 98.50 305 LEU A N 1
ATOM 2181 C CA . LEU A 1 305 ? -0.547 10.728 -10.073 1.00 98.50 305 LEU A CA 1
ATOM 2182 C C . LEU A 1 305 ? -0.015 11.726 -11.107 1.00 98.50 305 LEU A C 1
ATOM 2184 O O . LEU A 1 305 ? 0.014 11.415 -12.293 1.00 98.50 305 LEU A O 1
ATOM 2188 N N . ILE A 1 306 ? 0.445 12.898 -10.658 1.00 98.31 306 ILE A N 1
ATOM 2189 C CA . ILE A 1 306 ? 1.079 13.898 -11.528 1.00 98.31 306 ILE A CA 1
ATOM 2190 C C . ILE A 1 306 ? 2.364 13.328 -12.132 1.00 98.31 306 ILE A C 1
ATOM 2192 O O . ILE A 1 306 ? 2.534 13.371 -13.345 1.00 98.31 306 ILE A O 1
ATOM 2196 N N . LEU A 1 307 ? 3.240 12.747 -11.309 1.00 97.38 307 LEU A N 1
ATOM 2197 C 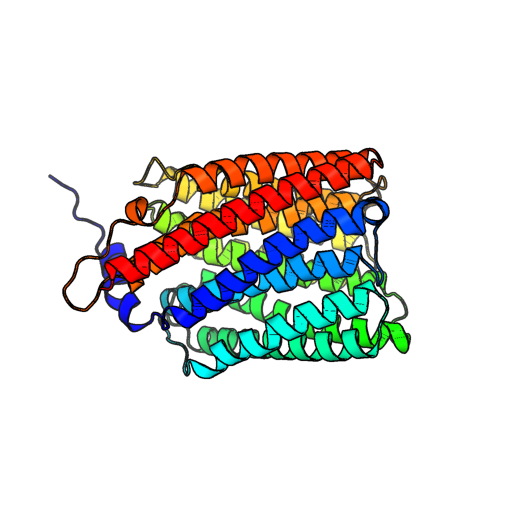CA . LEU A 1 307 ? 4.481 12.129 -11.776 1.00 97.38 307 LEU A CA 1
ATOM 2198 C C . LEU A 1 307 ? 4.212 10.956 -12.728 1.00 97.38 307 LEU A C 1
ATOM 2200 O O . LEU A 1 307 ? 4.905 10.820 -13.731 1.00 97.38 307 LEU A O 1
ATOM 2204 N N . GLY A 1 308 ? 3.179 10.153 -12.460 1.00 96.69 308 GLY A N 1
ATOM 2205 C CA . GLY A 1 308 ? 2.733 9.089 -13.357 1.00 96.69 308 GLY A CA 1
ATOM 2206 C C . GLY A 1 308 ? 2.261 9.619 -14.713 1.00 96.69 308 GLY A C 1
ATOM 2207 O O . GLY A 1 308 ? 2.620 9.049 -15.738 1.00 96.69 308 GLY A O 1
ATOM 2208 N N . ALA A 1 309 ? 1.521 10.733 -14.741 1.00 97.25 309 ALA A N 1
ATOM 2209 C CA . ALA A 1 309 ? 1.108 11.388 -15.984 1.00 97.25 309 ALA A CA 1
ATOM 2210 C C . ALA A 1 309 ? 2.298 11.972 -16.758 1.00 97.25 309 ALA A C 1
ATOM 2212 O O . ALA A 1 309 ? 2.388 11.784 -17.967 1.00 97.25 309 ALA A O 1
ATOM 2213 N N . LEU A 1 310 ? 3.224 12.647 -16.067 1.00 97.12 310 LEU A N 1
ATOM 2214 C CA . LEU A 1 310 ? 4.441 13.192 -16.676 1.00 97.12 310 LEU A CA 1
ATOM 2215 C C . LEU A 1 310 ? 5.309 12.084 -17.279 1.00 97.12 310 LEU A C 1
ATOM 2217 O O . LEU A 1 310 ? 5.802 12.243 -18.389 1.00 97.12 310 LEU A O 1
ATOM 2221 N N . MET A 1 311 ? 5.452 10.960 -16.574 1.00 94.38 311 MET A N 1
ATOM 2222 C CA . MET A 1 311 ? 6.165 9.784 -17.069 1.00 94.38 311 MET A CA 1
ATOM 2223 C C . MET A 1 311 ? 5.448 9.155 -18.270 1.00 94.38 311 MET A C 1
ATOM 2225 O O . MET A 1 311 ? 6.096 8.827 -19.255 1.00 94.38 311 MET A O 1
ATOM 2229 N N . ALA A 1 312 ? 4.119 9.009 -18.219 1.00 94.25 312 ALA A N 1
ATOM 2230 C CA . ALA A 1 312 ? 3.349 8.435 -19.323 1.00 94.25 312 ALA A CA 1
ATOM 2231 C C . ALA A 1 312 ? 3.447 9.275 -20.605 1.00 94.25 312 ALA A C 1
ATOM 2233 O O . ALA A 1 312 ? 3.527 8.711 -21.688 1.00 94.25 312 ALA A O 1
ATOM 2234 N N . LEU A 1 313 ? 3.461 10.604 -20.476 1.00 95.94 313 LEU A N 1
ATOM 2235 C CA . LEU A 1 313 ? 3.584 11.554 -21.586 1.00 95.94 313 LEU A CA 1
ATOM 2236 C C . LEU A 1 313 ? 5.039 11.818 -22.015 1.00 95.94 313 LEU A C 1
ATOM 2238 O O . LEU A 1 313 ? 5.264 12.712 -22.825 1.00 95.94 313 LEU A O 1
ATOM 2242 N N . ASP A 1 314 ? 6.008 11.095 -21.447 1.00 94.56 314 ASP A N 1
ATOM 2243 C CA . ASP A 1 314 ? 7.447 11.278 -21.686 1.00 94.56 314 ASP A CA 1
ATOM 2244 C C . ASP A 1 314 ? 7.957 12.716 -21.423 1.00 94.56 314 ASP A C 1
ATOM 2246 O O . ASP A 1 314 ? 8.946 13.186 -21.976 1.00 94.56 314 ASP A O 1
ATOM 2250 N N . LEU A 1 315 ? 7.283 13.443 -20.525 1.00 95.69 315 LEU A N 1
ATOM 2251 C CA . LEU A 1 315 ? 7.652 14.804 -20.105 1.00 95.69 315 LEU A CA 1
ATOM 2252 C C . LEU A 1 315 ? 8.666 14.812 -18.953 1.00 95.69 315 LEU A C 1
ATOM 2254 O O . LEU A 1 315 ? 9.127 15.868 -18.519 1.00 95.69 315 LEU A O 1
ATOM 2258 N N . TRP A 1 316 ? 8.990 13.635 -18.423 1.00 91.19 316 TRP A N 1
ATOM 2259 C CA . TRP A 1 316 ? 9.976 13.441 -17.371 1.00 91.19 316 TRP A CA 1
ATOM 2260 C C . TRP A 1 316 ? 10.664 12.086 -17.572 1.00 91.19 316 TRP A C 1
ATOM 2262 O O . TRP A 1 316 ? 10.221 11.096 -17.000 1.00 91.19 316 TRP A O 1
ATOM 2272 N N . PRO A 1 317 ? 11.726 12.007 -18.390 1.00 81.06 317 PRO A N 1
ATOM 2273 C CA . PRO A 1 317 ? 12.422 10.742 -18.650 1.00 81.06 317 PRO A CA 1
ATOM 2274 C C . PRO A 1 317 ? 13.481 10.411 -17.584 1.00 81.06 317 PRO A C 1
ATOM 2276 O O . PRO A 1 317 ? 13.892 9.262 -17.418 1.00 81.06 317 PRO A O 1
ATOM 2279 N N . TRP A 1 318 ? 13.944 11.411 -16.830 1.00 86.31 318 TRP A N 1
ATOM 2280 C CA . TRP A 1 318 ? 15.078 11.272 -15.917 1.00 86.31 318 TRP A CA 1
ATOM 2281 C C . TRP A 1 318 ? 14.747 10.421 -14.683 1.00 86.31 318 TRP A C 1
ATOM 2283 O O . TRP A 1 318 ? 14.159 10.908 -13.716 1.00 86.31 318 TRP A O 1
ATOM 2293 N N . ARG A 1 319 ? 15.140 9.136 -14.729 1.00 88.25 319 ARG A N 1
ATOM 2294 C CA . ARG A 1 319 ? 14.965 8.133 -13.650 1.00 88.25 319 ARG A CA 1
ATOM 2295 C C . ARG A 1 319 ? 13.532 8.031 -13.139 1.00 88.25 319 ARG A C 1
ATOM 2297 O O . ARG A 1 319 ? 13.279 7.662 -11.988 1.00 88.25 319 ARG A O 1
ATOM 2304 N N . ALA A 1 320 ? 12.591 8.361 -14.014 1.00 91.69 320 ALA A N 1
ATOM 2305 C CA . ALA A 1 320 ? 11.204 8.537 -13.645 1.00 91.69 320 ALA A CA 1
ATOM 2306 C C . ALA A 1 320 ? 10.567 7.280 -13.048 1.00 91.69 320 ALA A C 1
ATOM 2308 O O . ALA A 1 320 ? 9.920 7.434 -12.015 1.00 91.69 320 ALA A O 1
ATOM 2309 N N . PRO A 1 321 ? 10.796 6.049 -13.554 1.00 94.19 321 PRO A N 1
ATOM 2310 C CA . PRO A 1 321 ? 10.212 4.853 -12.944 1.00 94.19 321 PRO A CA 1
ATOM 2311 C C . PRO A 1 321 ? 10.626 4.651 -11.479 1.00 94.19 321 PRO A C 1
ATOM 2313 O O . PRO A 1 321 ? 9.770 4.435 -10.616 1.00 94.19 321 PRO A O 1
ATOM 2316 N N . ALA A 1 322 ? 11.919 4.786 -11.170 1.00 96.19 322 ALA A N 1
ATOM 2317 C CA . ALA A 1 322 ? 12.446 4.604 -9.819 1.00 96.19 322 ALA A CA 1
ATOM 2318 C C . ALA A 1 322 ? 11.974 5.712 -8.860 1.00 96.19 322 ALA A C 1
ATOM 2320 O O . ALA A 1 322 ? 11.540 5.425 -7.740 1.00 96.19 322 ALA A O 1
ATOM 2321 N N . LEU A 1 323 ? 11.996 6.977 -9.298 1.00 97.31 323 LEU A N 1
ATOM 2322 C CA . LEU A 1 323 ? 11.530 8.109 -8.488 1.00 97.31 323 LEU A CA 1
ATOM 2323 C C . LEU A 1 323 ? 10.007 8.097 -8.295 1.00 97.31 323 LEU A C 1
ATOM 2325 O O . LEU A 1 323 ? 9.533 8.330 -7.182 1.00 97.31 323 LEU A O 1
ATOM 2329 N N . PHE A 1 324 ? 9.237 7.761 -9.334 1.00 97.00 324 PHE A N 1
ATOM 2330 C CA . PHE A 1 324 ? 7.798 7.510 -9.230 1.00 97.00 324 PHE A CA 1
ATOM 2331 C C . PHE A 1 324 ? 7.518 6.411 -8.200 1.00 97.00 324 PHE A C 1
ATOM 2333 O O . PHE A 1 324 ? 6.722 6.623 -7.281 1.00 97.00 324 PHE A O 1
ATOM 2340 N N . GLY A 1 325 ? 8.229 5.281 -8.296 1.00 97.06 325 GLY A N 1
ATOM 2341 C CA . GLY A 1 325 ? 8.163 4.177 -7.339 1.00 97.06 325 GLY A CA 1
ATOM 2342 C C . GLY A 1 325 ? 8.440 4.627 -5.902 1.00 97.06 325 GLY A C 1
ATOM 2343 O O . GLY A 1 325 ? 7.660 4.327 -4.996 1.00 97.06 325 GLY A O 1
ATOM 2344 N N . ALA A 1 326 ? 9.497 5.412 -5.683 1.00 98.06 326 ALA A N 1
ATOM 2345 C CA . ALA A 1 326 ? 9.840 5.946 -4.365 1.00 98.06 326 ALA A CA 1
ATOM 2346 C C . ALA A 1 326 ? 8.740 6.867 -3.801 1.00 98.06 326 ALA A C 1
ATOM 2348 O O . ALA A 1 326 ? 8.344 6.723 -2.641 1.00 98.06 326 ALA A O 1
ATOM 2349 N N . VAL A 1 327 ? 8.187 7.773 -4.613 1.00 98.50 327 VAL A N 1
ATOM 2350 C CA . VAL A 1 327 ? 7.111 8.680 -4.179 1.00 98.50 327 VAL A CA 1
ATOM 2351 C C . VAL A 1 327 ? 5.832 7.911 -3.858 1.00 98.50 327 VAL A C 1
ATOM 2353 O O . VAL A 1 327 ? 5.231 8.130 -2.802 1.00 98.50 327 VAL A O 1
ATOM 2356 N N . VAL A 1 328 ? 5.409 7.002 -4.737 1.00 98.62 328 VAL A N 1
ATOM 2357 C CA . VAL A 1 328 ? 4.121 6.312 -4.600 1.00 98.62 328 VAL A CA 1
ATOM 2358 C C . VAL A 1 328 ? 4.153 5.233 -3.515 1.00 98.62 328 VAL A C 1
ATOM 2360 O O . VAL A 1 328 ? 3.230 5.145 -2.701 1.00 98.62 328 VAL A O 1
ATOM 2363 N N . LEU A 1 329 ? 5.229 4.446 -3.437 1.00 98.75 329 LEU A N 1
ATOM 2364 C CA . LEU A 1 329 ? 5.342 3.357 -2.470 1.00 98.75 329 LEU A CA 1
ATOM 2365 C C . LEU A 1 329 ? 5.807 3.869 -1.108 1.00 98.75 329 LEU A C 1
ATOM 2367 O O . LEU A 1 329 ? 5.226 3.489 -0.096 1.00 98.75 329 LEU A O 1
ATOM 2371 N N . LEU A 1 330 ? 6.817 4.740 -1.049 1.00 98.69 330 LEU A N 1
ATOM 2372 C CA . LEU A 1 330 ? 7.413 5.152 0.227 1.00 98.69 330 LEU A CA 1
ATOM 2373 C C . LEU A 1 330 ? 6.826 6.460 0.739 1.00 98.69 330 LEU A C 1
ATOM 2375 O O . LEU A 1 330 ? 6.367 6.521 1.883 1.00 98.69 330 LEU A O 1
ATOM 2379 N N . GLY A 1 331 ? 6.786 7.484 -0.114 1.00 98.50 331 GLY A N 1
ATOM 2380 C CA . GLY A 1 331 ? 6.215 8.788 0.224 1.00 98.50 331 GLY A CA 1
ATOM 2381 C C . GLY A 1 331 ? 4.730 8.699 0.576 1.00 98.50 331 GLY A C 1
ATOM 2382 O O . GLY A 1 331 ? 4.304 9.234 1.599 1.00 98.50 331 GLY A O 1
ATOM 2383 N N . TRP A 1 332 ? 3.945 7.972 -0.223 1.00 98.75 332 TRP A N 1
ATOM 2384 C CA . TRP A 1 332 ? 2.519 7.775 0.029 1.00 98.75 332 TRP A CA 1
ATOM 2385 C C . TRP A 1 332 ? 2.213 6.503 0.830 1.00 98.75 332 TRP A C 1
ATOM 2387 O O . TRP A 1 332 ? 1.894 6.616 2.014 1.00 98.75 332 TRP A O 1
ATOM 2397 N N . LEU A 1 333 ? 2.264 5.309 0.228 1.00 98.69 333 LEU A N 1
ATOM 2398 C CA . LEU A 1 333 ? 1.666 4.111 0.835 1.00 98.69 333 LEU A CA 1
ATOM 2399 C C . LEU A 1 333 ? 2.321 3.702 2.160 1.00 98.69 333 LEU A C 1
ATOM 2401 O O . LEU A 1 333 ? 1.618 3.563 3.160 1.00 98.69 333 LEU A O 1
ATOM 2405 N N . LEU A 1 334 ? 3.647 3.558 2.209 1.00 98.81 334 LEU A N 1
ATOM 2406 C CA . LEU A 1 334 ? 4.365 3.167 3.424 1.00 98.81 334 LEU A CA 1
ATOM 2407 C C . LEU A 1 334 ? 4.196 4.216 4.523 1.00 98.81 334 LEU A C 1
ATOM 2409 O O . LEU A 1 334 ? 3.819 3.875 5.644 1.00 98.81 334 LEU A O 1
ATOM 2413 N N . THR A 1 335 ? 4.392 5.497 4.199 1.00 98.75 335 THR A N 1
ATOM 2414 C CA . THR A 1 335 ? 4.195 6.596 5.158 1.00 98.75 335 THR A CA 1
ATOM 2415 C C . THR A 1 335 ? 2.764 6.610 5.709 1.00 98.75 335 THR A C 1
ATOM 2417 O O . THR A 1 335 ? 2.569 6.743 6.922 1.00 98.75 335 THR A O 1
ATOM 2420 N N . PHE A 1 336 ? 1.756 6.423 4.850 1.00 98.62 336 PHE A N 1
ATOM 2421 C CA . PHE A 1 336 ? 0.355 6.340 5.258 1.00 98.62 336 PHE A CA 1
ATOM 2422 C C . PHE A 1 336 ? 0.114 5.144 6.181 1.00 98.62 336 PHE A C 1
ATOM 2424 O O . PHE A 1 336 ? -0.405 5.310 7.287 1.00 98.62 336 PHE A O 1
ATOM 2431 N N . VAL A 1 337 ? 0.529 3.949 5.756 1.00 98.25 337 VAL A N 1
ATOM 2432 C CA . VAL A 1 337 ? 0.351 2.695 6.493 1.00 98.25 337 VAL A CA 1
ATOM 2433 C C . VAL A 1 337 ? 0.997 2.773 7.875 1.00 98.25 337 VAL A C 1
ATOM 2435 O O . VAL A 1 337 ? 0.337 2.468 8.869 1.00 98.25 337 VAL A O 1
ATOM 2438 N N . LEU A 1 338 ? 2.237 3.254 7.973 1.00 98.44 338 LEU A N 1
ATOM 2439 C CA . LEU A 1 338 ? 2.934 3.415 9.250 1.00 98.44 338 LEU A CA 1
ATOM 2440 C C . LEU A 1 338 ? 2.224 4.434 10.150 1.00 98.44 338 LEU A C 1
ATOM 2442 O O . LEU A 1 338 ? 2.024 4.171 11.337 1.00 98.44 338 LEU A O 1
ATOM 2446 N N . GLY A 1 339 ? 1.773 5.565 9.597 1.00 97.31 339 GLY A N 1
ATOM 2447 C CA . GLY A 1 339 ? 0.981 6.556 10.331 1.00 97.31 339 GLY A CA 1
ATOM 2448 C C . GLY A 1 339 ? -0.330 5.985 10.885 1.00 97.31 339 GLY A C 1
ATOM 2449 O O . GLY A 1 339 ? -0.703 6.275 12.027 1.00 97.31 339 GLY A O 1
ATOM 2450 N N . MET A 1 340 ? -1.006 5.129 10.114 1.00 96.44 340 MET A N 1
ATOM 2451 C CA . MET A 1 340 ? -2.236 4.459 10.539 1.00 96.44 340 MET A CA 1
ATOM 2452 C C . MET A 1 340 ? -1.973 3.345 11.556 1.00 96.44 340 MET A C 1
ATOM 2454 O O . MET A 1 340 ? -2.695 3.257 12.550 1.00 96.44 340 MET A O 1
ATOM 2458 N N . LEU A 1 341 ? -0.922 2.539 11.387 1.00 97.06 341 LEU A N 1
ATOM 2459 C CA . LEU A 1 341 ? -0.555 1.478 12.331 1.00 97.06 341 LEU A CA 1
ATOM 2460 C C . LEU A 1 341 ? -0.206 2.023 13.719 1.00 97.06 341 LEU A C 1
ATOM 2462 O O . LEU A 1 341 ? -0.628 1.434 14.713 1.00 97.06 341 LEU A O 1
ATOM 2466 N N . GLN A 1 342 ? 0.448 3.188 13.808 1.00 96.31 342 GLN A N 1
ATOM 2467 C CA . GLN A 1 342 ? 0.695 3.879 15.088 1.00 96.31 342 GLN A CA 1
ATOM 2468 C C . GLN A 1 342 ? -0.589 4.185 15.871 1.00 96.31 342 GLN A C 1
ATOM 2470 O O . GLN A 1 342 ? -0.544 4.425 17.075 1.00 96.31 342 GLN A O 1
ATOM 2475 N N . ARG A 1 343 ? -1.746 4.191 15.201 1.00 94.12 343 ARG A N 1
ATOM 2476 C CA . ARG A 1 343 ? -3.060 4.398 15.815 1.00 94.12 343 ARG A CA 1
ATOM 2477 C C . ARG A 1 343 ? -3.833 3.097 15.980 1.00 94.12 343 ARG A C 1
ATOM 2479 O O . ARG A 1 343 ? -4.406 2.875 17.043 1.00 94.12 343 ARG A O 1
ATOM 2486 N N . ILE A 1 344 ? -3.836 2.246 14.956 1.00 94.50 344 ILE A N 1
ATOM 2487 C CA . ILE A 1 344 ? -4.579 0.982 14.932 1.00 94.50 344 ILE A CA 1
ATOM 2488 C C . ILE A 1 344 ? -4.036 0.012 15.986 1.00 94.50 344 ILE A C 1
ATOM 2490 O O . ILE A 1 344 ? -4.823 -0.538 16.749 1.00 94.50 344 ILE A O 1
ATOM 2494 N N . VAL A 1 345 ? -2.713 -0.161 16.076 1.00 95.88 345 VAL A N 1
ATOM 2495 C CA . VAL A 1 345 ? -2.067 -1.111 17.000 1.00 95.88 345 VAL A CA 1
ATOM 2496 C C . VAL A 1 345 ? -2.444 -0.839 18.464 1.00 95.88 345 VAL A C 1
ATOM 2498 O O . VAL A 1 345 ? -3.021 -1.732 19.087 1.00 95.88 345 VAL A O 1
ATOM 2501 N N . PRO A 1 346 ? -2.211 0.360 19.038 1.00 93.50 346 PRO A N 1
ATOM 2502 C CA . PRO A 1 346 ? -2.519 0.606 20.446 1.00 93.50 346 PRO A CA 1
ATOM 2503 C C . PRO A 1 346 ? -4.030 0.703 20.703 1.00 93.50 346 PRO A C 1
ATOM 2505 O O . PRO A 1 346 ? -4.488 0.362 21.792 1.00 93.50 346 PRO A O 1
ATOM 2508 N N . PHE A 1 347 ? -4.827 1.112 19.706 1.00 91.81 347 PHE A N 1
ATOM 2509 C CA . PHE A 1 347 ? -6.289 1.073 19.799 1.00 91.81 347 PHE A CA 1
ATOM 2510 C C . PHE A 1 347 ? -6.809 -0.365 19.916 1.00 91.81 347 PHE A C 1
ATOM 2512 O O . PHE A 1 347 ? -7.545 -0.683 20.847 1.00 91.81 347 PHE A O 1
ATOM 2519 N N . LEU A 1 348 ? -6.392 -1.255 19.014 1.00 91.25 348 LEU A N 1
ATOM 2520 C CA . LEU A 1 348 ? -6.789 -2.659 19.068 1.00 91.25 348 LEU A CA 1
ATOM 2521 C C . LEU A 1 348 ? -6.224 -3.351 20.304 1.00 91.25 348 LEU A C 1
ATOM 2523 O O . LEU A 1 348 ? -6.923 -4.161 20.904 1.00 91.25 348 LEU A O 1
ATOM 2527 N N . ALA A 1 349 ? -5.008 -3.012 20.727 1.00 92.00 349 ALA A N 1
ATOM 2528 C CA . ALA A 1 349 ? -4.427 -3.539 21.955 1.00 92.00 349 ALA A CA 1
ATOM 2529 C C . ALA A 1 349 ? -5.291 -3.181 23.176 1.00 92.00 349 ALA A C 1
ATOM 2531 O O . ALA A 1 349 ? -5.609 -4.050 23.980 1.00 92.00 349 ALA A O 1
ATOM 2532 N N . SER A 1 350 ? -5.758 -1.933 23.270 1.00 90.69 350 SER A N 1
ATOM 2533 C CA . SER A 1 350 ? -6.668 -1.482 24.332 1.00 90.69 350 SER A CA 1
ATOM 2534 C C . SER A 1 350 ? -7.992 -2.258 24.341 1.00 90.69 350 SER A C 1
ATOM 2536 O O . SER A 1 350 ? -8.448 -2.712 25.395 1.00 90.69 350 SER A O 1
ATOM 2538 N N . MET A 1 351 ? -8.573 -2.486 23.159 1.00 86.69 351 MET A N 1
ATOM 2539 C CA . MET A 1 351 ? -9.833 -3.221 23.010 1.00 86.69 351 MET A CA 1
ATOM 2540 C C . MET A 1 351 ? -9.730 -4.695 23.422 1.00 86.69 351 MET A C 1
ATOM 2542 O O . MET A 1 351 ? -10.700 -5.231 23.957 1.00 86.69 351 MET A O 1
ATOM 2546 N N . HIS A 1 352 ? -8.575 -5.331 23.197 1.00 86.62 352 HIS A N 1
ATOM 2547 C CA . HIS A 1 352 ? -8.327 -6.730 23.565 1.00 86.62 352 HIS A CA 1
ATOM 2548 C C . HIS A 1 352 ? -7.749 -6.908 24.975 1.00 86.62 352 HIS A C 1
ATOM 2550 O O . HIS A 1 352 ? -7.803 -8.011 25.507 1.00 86.62 352 HIS A O 1
ATOM 2556 N N . ALA A 1 353 ? -7.204 -5.853 25.588 1.00 85.25 353 ALA A N 1
ATOM 2557 C CA . ALA A 1 353 ? -6.662 -5.910 26.944 1.00 85.25 353 ALA A CA 1
ATOM 2558 C C . ALA A 1 353 ? -7.746 -5.961 28.034 1.00 85.25 353 ALA A C 1
ATOM 2560 O O . ALA A 1 353 ? -7.479 -6.417 29.137 1.00 85.25 353 ALA A O 1
ATOM 2561 N N . SER A 1 354 ? -8.967 -5.488 27.764 1.00 72.00 354 SER A N 1
ATOM 2562 C CA . SER A 1 354 ? -10.032 -5.466 28.778 1.00 72.00 354 SER A CA 1
ATOM 2563 C C . SER A 1 354 ? -10.884 -6.734 28.747 1.00 72.00 354 SER A C 1
ATOM 2565 O O . SER A 1 354 ? -11.666 -6.937 27.812 1.00 72.00 354 SER A O 1
ATOM 2567 N N . GLY A 1 355 ? -10.770 -7.539 29.810 1.00 64.06 355 GLY A N 1
ATOM 2568 C CA . GLY A 1 355 ? -11.683 -8.645 30.108 1.00 64.06 355 GLY A CA 1
ATOM 2569 C C . GLY A 1 355 ? -13.117 -8.179 30.425 1.00 64.06 355 GLY A C 1
ATOM 2570 O O . GLY A 1 355 ? -13.373 -6.971 30.517 1.00 64.06 355 GLY A O 1
ATOM 2571 N N . PRO A 1 356 ? -14.074 -9.114 30.582 1.00 58.47 356 PRO A N 1
ATOM 2572 C CA . PRO A 1 356 ? -15.464 -8.786 30.900 1.00 58.47 356 PRO A CA 1
ATOM 2573 C C . PRO A 1 356 ? -15.557 -7.910 32.160 1.00 58.47 356 PRO A C 1
ATOM 2575 O O . PRO A 1 356 ? -14.975 -8.238 33.189 1.00 58.47 356 PRO A O 1
ATOM 2578 N N . GLY A 1 357 ? -16.249 -6.770 32.074 1.00 61.12 357 GLY A N 1
ATOM 2579 C CA . GLY A 1 357 ? -16.467 -5.860 33.210 1.00 61.12 357 GLY A CA 1
ATOM 2580 C C . GLY A 1 357 ? -15.321 -4.895 33.555 1.00 61.12 357 GLY A C 1
ATOM 2581 O O . GLY A 1 357 ? -15.510 -4.038 34.415 1.00 61.12 357 GLY A O 1
ATOM 2582 N N . ARG A 1 358 ? -14.158 -4.961 32.886 1.00 68.12 358 ARG A N 1
ATOM 2583 C CA . ARG A 1 358 ? -13.039 -4.019 33.102 1.00 68.12 358 ARG A CA 1
ATOM 2584 C C . ARG A 1 358 ? -12.977 -2.940 32.021 1.00 68.12 358 ARG A C 1
ATOM 2586 O O . ARG A 1 358 ? -13.138 -3.219 30.831 1.00 68.12 358 ARG A O 1
ATOM 2593 N N . ALA A 1 359 ? -12.700 -1.703 32.434 1.00 74.62 359 ALA A N 1
ATOM 2594 C CA . ALA A 1 359 ? -12.499 -0.599 31.503 1.00 74.62 359 ALA A CA 1
ATOM 2595 C C . ALA A 1 359 ? -11.226 -0.824 30.656 1.00 74.62 359 ALA A C 1
ATOM 2597 O O . ALA A 1 359 ? -10.203 -1.252 31.195 1.00 74.62 359 ALA A O 1
ATOM 2598 N N . PRO A 1 360 ? -11.257 -0.548 29.339 1.00 79.50 360 PRO A N 1
ATOM 2599 C CA . PRO A 1 360 ? -10.073 -0.639 28.493 1.00 79.50 360 PRO A CA 1
ATOM 2600 C C . PRO A 1 360 ? -8.982 0.339 28.956 1.00 79.50 360 PRO A C 1
ATOM 2602 O O . PRO A 1 360 ? -9.295 1.492 29.266 1.00 79.50 360 PRO A O 1
ATOM 2605 N N . PRO A 1 361 ? -7.697 -0.069 28.966 1.00 85.12 361 PRO A N 1
ATOM 2606 C CA . PRO A 1 361 ? -6.606 0.840 29.292 1.00 85.12 361 PRO A CA 1
ATOM 2607 C C . PRO A 1 361 ? -6.536 1.980 28.274 1.00 85.12 361 PRO A C 1
ATOM 2609 O O . PRO A 1 361 ? -6.825 1.801 27.086 1.00 85.12 361 PRO A O 1
ATOM 2612 N N . LEU A 1 362 ? -6.101 3.156 28.723 1.00 85.62 362 LEU A N 1
ATOM 2613 C CA . LEU A 1 362 ? -5.919 4.304 27.840 1.00 85.62 362 LEU A CA 1
ATOM 2614 C C . LEU A 1 362 ? -4.912 3.976 26.728 1.00 85.62 362 LEU A C 1
ATOM 2616 O O . LEU A 1 362 ? -3.827 3.460 26.986 1.00 85.62 362 LEU A O 1
ATOM 2620 N N . VAL A 1 363 ? -5.243 4.345 25.487 1.00 85.88 363 VAL A N 1
ATOM 2621 C CA . VAL A 1 363 ? -4.387 4.133 24.301 1.00 85.88 363 VAL A CA 1
ATOM 2622 C C . VAL A 1 363 ? -2.989 4.744 24.486 1.00 85.88 363 VAL A C 1
ATOM 2624 O O . VAL A 1 363 ? -2.001 4.181 24.017 1.00 85.88 363 VAL A O 1
ATOM 2627 N N . SER A 1 364 ? -2.884 5.863 25.211 1.00 85.50 364 SER A N 1
ATOM 2628 C CA . SER A 1 364 ? -1.604 6.496 25.562 1.00 85.50 364 SER A CA 1
ATOM 2629 C C . SER A 1 364 ? -0.702 5.585 26.393 1.00 85.50 364 SER A C 1
ATOM 2631 O O . SER A 1 364 ? 0.503 5.579 26.183 1.00 85.50 364 SER A O 1
ATOM 2633 N N . ASN A 1 365 ? -1.269 4.759 27.276 1.00 85.81 365 ASN A N 1
ATOM 2634 C CA . ASN A 1 365 ? -0.499 3.869 28.152 1.00 85.81 365 ASN A CA 1
ATOM 2635 C C . ASN A 1 365 ? 0.084 2.669 27.392 1.00 85.81 365 ASN A C 1
ATOM 2637 O O . ASN A 1 365 ? 1.024 2.029 27.866 1.00 85.81 365 ASN A O 1
ATOM 2641 N N . LEU A 1 366 ? -0.474 2.371 26.214 1.00 86.44 366 LEU A N 1
ATOM 2642 C CA . LEU A 1 366 ? -0.041 1.301 25.314 1.00 86.44 366 LEU A CA 1
ATOM 2643 C C . LEU A 1 366 ? 0.876 1.799 24.188 1.00 86.44 366 LEU A C 1
ATOM 2645 O O . LEU A 1 366 ? 1.329 0.997 23.376 1.00 86.44 366 LEU A O 1
ATOM 2649 N N . THR A 1 367 ? 1.143 3.105 24.122 1.00 89.44 367 THR A N 1
ATOM 2650 C CA . THR A 1 367 ? 1.949 3.722 23.064 1.00 89.44 367 THR A CA 1
ATOM 2651 C C . THR A 1 367 ? 3.339 4.061 23.595 1.00 89.44 367 THR A C 1
ATOM 2653 O O . THR A 1 367 ? 3.475 4.791 24.572 1.00 89.44 367 THR A O 1
ATOM 2656 N N . ALA A 1 368 ? 4.385 3.552 22.943 1.00 91.31 368 ALA A N 1
ATOM 2657 C CA . ALA A 1 368 ? 5.768 3.915 23.250 1.00 91.31 368 ALA A CA 1
ATOM 2658 C C . ALA A 1 368 ? 6.217 5.093 22.364 1.00 91.31 368 ALA A C 1
ATOM 2660 O O . ALA A 1 368 ? 6.622 4.897 21.220 1.00 91.31 368 ALA A O 1
ATOM 2661 N N . GLU A 1 369 ? 6.135 6.321 22.884 1.00 92.06 369 GLU A N 1
ATOM 2662 C CA . GLU A 1 369 ? 6.404 7.549 22.110 1.00 92.06 369 GLU A CA 1
ATOM 2663 C C . GLU A 1 369 ? 7.874 7.687 21.667 1.00 92.06 369 GLU A C 1
ATOM 2665 O O . GLU A 1 369 ? 8.135 8.146 20.557 1.00 92.06 369 GLU A O 1
ATOM 2670 N N . GLY A 1 370 ? 8.834 7.251 22.494 1.00 95.50 370 GLY A N 1
ATOM 2671 C CA . GLY A 1 370 ? 10.270 7.308 22.177 1.00 95.50 370 GLY A CA 1
ATOM 2672 C C . GLY A 1 370 ? 10.637 6.542 20.896 1.00 95.50 370 GLY A C 1
ATOM 2673 O O . GLY A 1 370 ? 11.116 7.160 19.943 1.00 95.50 370 GLY A O 1
ATOM 2674 N N . PRO A 1 371 ? 10.339 5.230 20.807 1.00 97.25 371 PRO A N 1
ATOM 2675 C CA . PRO A 1 371 ? 10.570 4.456 19.587 1.00 97.25 371 PRO A CA 1
ATOM 2676 C C . PRO A 1 371 ? 9.835 5.018 18.359 1.00 97.25 371 PRO A C 1
ATOM 2678 O O . PRO A 1 371 ? 10.385 5.028 17.259 1.00 97.25 371 PRO A O 1
ATOM 2681 N N . LEU A 1 372 ? 8.625 5.566 18.533 1.00 96.88 372 LEU A N 1
ATOM 2682 C CA . LEU A 1 372 ? 7.896 6.221 17.440 1.00 96.88 372 LEU A CA 1
ATOM 2683 C C . LEU A 1 372 ? 8.534 7.536 16.976 1.00 96.88 372 LEU A C 1
ATOM 2685 O O . LEU A 1 372 ? 8.415 7.886 15.798 1.00 96.88 372 LEU A O 1
ATOM 2689 N N . ALA A 1 373 ? 9.192 8.275 17.870 1.00 97.25 373 ALA A N 1
ATOM 2690 C CA . ALA A 1 373 ? 9.965 9.455 17.504 1.00 97.25 373 ALA A CA 1
ATOM 2691 C C . ALA A 1 373 ? 11.190 9.068 16.668 1.00 97.25 373 ALA A C 1
ATOM 2693 O O . ALA A 1 373 ? 11.353 9.619 15.580 1.00 97.25 373 ALA A O 1
ATOM 2694 N N . ILE A 1 374 ? 11.968 8.075 17.117 1.00 98.12 374 ILE A N 1
ATOM 2695 C CA . ILE A 1 374 ? 13.119 7.537 16.370 1.00 98.12 374 ILE A CA 1
ATOM 2696 C C . ILE A 1 374 ? 12.670 7.079 14.981 1.00 98.12 374 ILE A C 1
ATOM 2698 O O . ILE A 1 374 ? 13.168 7.580 13.976 1.00 98.12 374 ILE A O 1
ATOM 2702 N N . HIS A 1 375 ? 11.649 6.217 14.921 1.00 98.44 375 HIS A N 1
ATOM 2703 C CA . HIS A 1 375 ? 11.086 5.735 13.663 1.00 98.44 375 HIS A CA 1
ATOM 2704 C C . HIS A 1 375 ? 10.703 6.882 12.724 1.00 98.44 375 HIS A C 1
ATOM 2706 O O . HIS A 1 375 ? 11.025 6.838 11.545 1.00 98.44 375 HIS A O 1
ATOM 2712 N N . ARG A 1 376 ? 10.033 7.927 13.226 1.00 97.88 376 ARG A N 1
ATOM 2713 C CA . ARG A 1 376 ? 9.600 9.059 12.398 1.00 97.88 376 ARG A CA 1
ATOM 2714 C C . ARG A 1 376 ? 10.779 9.806 11.771 1.00 97.88 376 ARG A C 1
ATOM 2716 O O . ARG A 1 376 ? 10.709 10.132 10.590 1.00 97.88 376 ARG A O 1
ATOM 2723 N N . HIS A 1 377 ? 11.824 10.094 12.544 1.00 98.19 377 HIS A N 1
ATOM 2724 C CA . HIS A 1 377 ? 13.002 10.797 12.032 1.00 98.19 377 HIS A CA 1
ATOM 2725 C C . HIS A 1 377 ? 13.776 9.931 11.034 1.00 98.19 377 HIS A C 1
ATOM 2727 O O . HIS A 1 377 ? 14.069 10.398 9.936 1.00 98.19 377 HIS A O 1
ATOM 2733 N N . CYS A 1 378 ? 14.010 8.660 11.371 1.00 98.69 378 CYS A N 1
ATOM 2734 C CA . CYS A 1 378 ? 14.644 7.697 10.475 1.00 98.69 378 CYS A CA 1
ATOM 2735 C C . CYS A 1 378 ? 13.856 7.518 9.174 1.00 98.69 378 CYS A C 1
ATOM 2737 O O . CYS A 1 378 ? 14.443 7.568 8.104 1.00 98.69 378 CYS A O 1
ATOM 2739 N N . HIS A 1 379 ? 12.531 7.371 9.245 1.00 98.56 379 HIS A N 1
ATOM 2740 C CA . HIS A 1 379 ? 11.677 7.186 8.071 1.00 98.56 379 HIS A CA 1
ATOM 2741 C C . HIS A 1 379 ? 11.779 8.363 7.100 1.00 98.56 379 HIS A C 1
ATOM 2743 O O . HIS A 1 379 ? 12.025 8.162 5.916 1.00 98.56 379 HIS A O 1
ATOM 2749 N N . PHE A 1 380 ? 11.647 9.603 7.584 1.00 98.38 380 PHE A N 1
ATOM 2750 C CA . PHE A 1 380 ? 11.752 10.767 6.700 1.00 98.38 380 PHE A CA 1
ATOM 2751 C C . PHE A 1 380 ? 13.163 10.958 6.142 1.00 98.38 380 PHE A C 1
ATOM 2753 O O . PHE A 1 380 ? 13.293 11.252 4.956 1.00 98.38 380 PHE A O 1
ATOM 2760 N N . ALA A 1 381 ? 14.201 10.753 6.958 1.00 98.62 381 ALA A N 1
ATOM 2761 C CA . ALA A 1 381 ? 15.584 10.825 6.495 1.00 98.62 381 ALA A CA 1
ATOM 2762 C C . ALA A 1 381 ? 15.886 9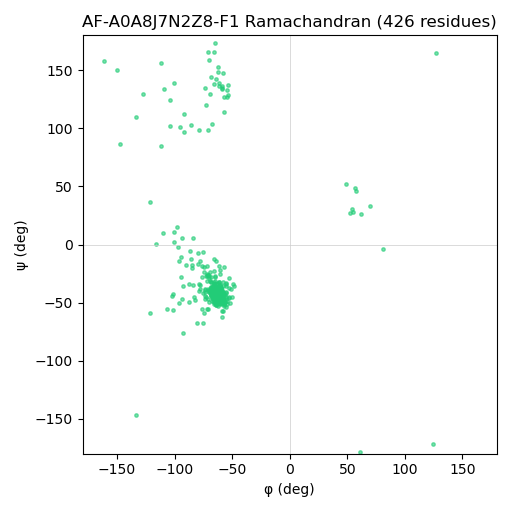.751 5.436 1.00 98.62 381 ALA A C 1
ATOM 2764 O O . ALA A 1 381 ? 16.457 10.067 4.398 1.00 98.62 381 ALA A O 1
ATOM 2765 N N . ALA A 1 382 ? 15.438 8.513 5.655 1.00 98.75 382 ALA A N 1
ATOM 2766 C CA . ALA A 1 382 ? 15.627 7.401 4.731 1.00 98.75 382 ALA A CA 1
ATOM 2767 C C . ALA A 1 382 ? 14.881 7.611 3.409 1.00 98.75 382 ALA A C 1
ATOM 2769 O O . ALA A 1 382 ? 15.454 7.406 2.346 1.00 98.75 382 ALA A O 1
ATOM 2770 N N . VAL A 1 383 ? 13.622 8.061 3.444 1.00 98.69 383 VAL A N 1
ATOM 2771 C CA . VAL A 1 383 ? 12.850 8.323 2.218 1.00 98.69 383 VAL A CA 1
ATOM 2772 C C . VAL A 1 383 ? 13.438 9.497 1.432 1.00 98.69 383 VAL A C 1
ATOM 2774 O O . VAL A 1 383 ? 13.613 9.386 0.221 1.00 98.69 383 VAL A O 1
ATOM 2777 N N . ALA A 1 384 ? 13.787 10.602 2.099 1.00 98.50 384 ALA A N 1
ATOM 2778 C CA . ALA A 1 384 ? 14.402 11.755 1.441 1.00 98.50 384 ALA A CA 1
ATOM 2779 C C . ALA A 1 384 ? 15.781 11.415 0.857 1.00 98.50 384 ALA A C 1
ATOM 2781 O O . ALA A 1 384 ? 16.047 11.723 -0.304 1.00 98.50 384 ALA A O 1
ATOM 2782 N N . GLY A 1 385 ? 16.629 10.738 1.636 1.00 98.62 385 GLY A N 1
ATOM 2783 C CA . GLY A 1 385 ? 17.950 10.297 1.203 1.00 98.62 385 GLY A CA 1
ATOM 2784 C C . GLY A 1 385 ? 17.883 9.289 0.057 1.00 98.62 385 GLY A C 1
ATOM 2785 O O . GLY A 1 385 ? 18.637 9.417 -0.901 1.00 98.62 385 GLY A O 1
ATOM 2786 N N . LEU A 1 386 ? 16.933 8.348 0.082 1.00 98.56 386 LEU A N 1
ATOM 2787 C CA . LEU A 1 386 ? 16.731 7.397 -1.010 1.00 98.56 386 LEU A CA 1
ATOM 2788 C C . LEU A 1 386 ? 16.327 8.112 -2.302 1.00 98.56 386 LEU A C 1
ATOM 2790 O O . LEU A 1 386 ? 16.908 7.836 -3.345 1.00 98.56 386 LEU A O 1
ATOM 2794 N N . MET A 1 387 ? 15.374 9.050 -2.246 1.00 98.25 387 MET A N 1
ATOM 2795 C CA . MET A 1 387 ? 14.985 9.833 -3.426 1.00 98.25 387 MET A CA 1
ATOM 2796 C C . MET A 1 387 ? 16.161 10.656 -3.968 1.00 98.25 387 MET A C 1
ATOM 2798 O O . MET A 1 387 ? 16.376 10.673 -5.177 1.00 98.25 387 MET A O 1
ATOM 2802 N N . ALA A 1 388 ? 16.953 11.283 -3.091 1.00 98.19 388 ALA A N 1
ATOM 2803 C CA . ALA A 1 388 ? 18.157 12.013 -3.484 1.00 98.19 388 ALA A CA 1
ATOM 2804 C C . ALA A 1 388 ? 19.227 11.089 -4.092 1.00 98.19 388 ALA A C 1
ATOM 2806 O O . ALA A 1 388 ? 19.846 11.439 -5.091 1.00 98.19 388 ALA A O 1
ATOM 2807 N N . GLY A 1 389 ? 19.414 9.894 -3.529 1.00 98.38 389 GLY A N 1
ATOM 2808 C CA . GLY A 1 389 ? 20.349 8.896 -4.040 1.00 98.38 389 GLY A CA 1
ATOM 2809 C C . GLY A 1 389 ? 19.925 8.327 -5.394 1.00 98.38 389 GLY A C 1
ATOM 2810 O O . GLY A 1 389 ? 20.770 8.153 -6.265 1.00 98.38 389 GLY A O 1
ATOM 2811 N N . ILE A 1 390 ? 18.624 8.098 -5.607 1.00 98.25 390 ILE A N 1
ATOM 2812 C CA . ILE A 1 390 ? 18.084 7.698 -6.915 1.00 98.25 390 ILE A CA 1
ATOM 2813 C C . ILE A 1 390 ? 18.334 8.807 -7.933 1.00 98.25 390 ILE A C 1
ATOM 2815 O O . ILE A 1 390 ? 18.901 8.541 -8.989 1.00 98.25 390 ILE A O 1
ATOM 2819 N N . ALA A 1 391 ? 17.953 10.040 -7.596 1.00 97.19 391 ALA A N 1
ATOM 2820 C CA . ALA A 1 391 ? 18.153 11.220 -8.425 1.00 97.19 391 ALA A CA 1
ATOM 2821 C C . ALA A 1 391 ? 19.631 11.400 -8.826 1.00 97.19 391 ALA A C 1
ATOM 2823 O O . ALA A 1 391 ? 19.939 11.516 -10.006 1.00 97.19 391 ALA A O 1
ATOM 2824 N N . GLY A 1 392 ? 20.555 11.364 -7.865 1.00 97.12 392 GLY A N 1
ATOM 2825 C CA . GLY A 1 392 ? 21.983 11.597 -8.108 1.00 97.12 392 GLY A CA 1
ATOM 2826 C C . GLY A 1 392 ? 22.773 10.413 -8.672 1.00 97.12 392 GLY A C 1
ATOM 2827 O O . GLY A 1 392 ? 23.936 10.588 -9.012 1.00 97.12 392 GLY A O 1
ATOM 2828 N N . ASP A 1 393 ? 22.180 9.222 -8.763 1.00 96.94 393 ASP A N 1
ATOM 2829 C CA . ASP A 1 393 ? 22.912 7.966 -8.977 1.00 96.94 393 ASP A CA 1
ATOM 2830 C C . ASP A 1 393 ? 23.980 7.670 -7.935 1.00 96.94 393 ASP A C 1
ATOM 2832 O O . ASP A 1 393 ? 25.130 7.357 -8.242 1.00 96.94 393 ASP A O 1
ATOM 2836 N N . TRP A 1 394 ? 23.606 7.792 -6.667 1.00 98.06 394 TRP A N 1
ATOM 2837 C CA . TRP A 1 394 ? 24.528 7.619 -5.555 1.00 98.06 394 TRP A CA 1
ATOM 2838 C C . TRP A 1 394 ? 24.181 6.360 -4.755 1.00 98.06 394 TRP A C 1
ATOM 2840 O O . TRP A 1 394 ? 23.511 6.464 -3.721 1.00 98.06 394 TRP A O 1
ATOM 2850 N N . PRO A 1 395 ? 24.668 5.168 -5.166 1.00 97.62 395 PRO A N 1
ATOM 2851 C CA . PRO A 1 395 ? 24.451 3.920 -4.437 1.00 97.62 395 PRO A CA 1
ATOM 2852 C C . PRO A 1 395 ? 24.809 4.017 -2.954 1.00 97.62 395 PRO A C 1
ATOM 2854 O O . PRO A 1 395 ? 24.073 3.510 -2.118 1.00 97.62 395 PRO A O 1
ATOM 2857 N N . ILE A 1 396 ? 25.884 4.730 -2.601 1.00 98.50 396 ILE A N 1
ATOM 2858 C CA . ILE A 1 396 ? 26.293 4.924 -1.200 1.00 98.50 396 ILE A CA 1
ATOM 2859 C C . ILE A 1 396 ? 25.213 5.678 -0.411 1.00 98.50 396 ILE A C 1
ATOM 2861 O O . ILE A 1 396 ? 24.869 5.286 0.702 1.00 98.50 396 ILE A O 1
ATOM 2865 N N . VAL A 1 397 ? 24.620 6.728 -0.989 1.00 98.62 397 VAL A N 1
ATOM 2866 C CA . VAL A 1 397 ? 23.530 7.479 -0.341 1.00 98.62 397 VAL A CA 1
ATOM 2867 C C . VAL A 1 397 ? 22.292 6.596 -0.185 1.00 98.62 397 VAL A C 1
ATOM 2869 O O . VAL A 1 397 ? 21.633 6.647 0.855 1.00 98.62 397 VAL A O 1
ATOM 2872 N N . ILE A 1 398 ? 22.007 5.732 -1.161 1.00 98.75 398 ILE A N 1
ATOM 2873 C CA . ILE A 1 398 ? 20.926 4.740 -1.081 1.00 98.75 398 ILE A CA 1
ATOM 2874 C C . ILE A 1 398 ? 21.195 3.710 0.024 1.00 98.75 398 ILE A C 1
ATOM 2876 O O . ILE A 1 398 ? 20.294 3.427 0.810 1.00 98.75 398 ILE A O 1
ATOM 2880 N N . GLN A 1 399 ? 22.423 3.199 0.147 1.00 98.69 399 GLN A N 1
ATOM 2881 C CA . GLN A 1 399 ? 22.818 2.268 1.211 1.00 98.69 399 GLN A CA 1
ATOM 2882 C C . GLN A 1 399 ? 22.674 2.897 2.595 1.00 98.69 399 GLN A C 1
ATOM 2884 O O . GLN A 1 399 ? 22.056 2.307 3.480 1.00 98.69 399 GLN A O 1
ATOM 2889 N N . VAL A 1 400 ? 23.190 4.115 2.778 1.00 98.81 400 VAL A N 1
ATOM 2890 C CA . VAL A 1 400 ? 23.059 4.857 4.040 1.00 98.81 400 VAL A CA 1
ATOM 2891 C C . VAL A 1 400 ? 21.585 5.097 4.363 1.00 98.81 400 VAL A C 1
ATOM 2893 O O . VAL A 1 400 ? 21.153 4.871 5.493 1.00 98.81 400 VAL A O 1
ATOM 2896 N N . SER A 1 401 ? 20.785 5.475 3.365 1.00 98.81 401 SER A N 1
ATOM 2897 C CA . SER A 1 401 ? 19.337 5.647 3.519 1.00 98.81 401 SER A CA 1
ATOM 2898 C C . SER A 1 401 ? 18.645 4.340 3.909 1.00 98.81 401 SER A C 1
ATOM 2900 O O . SER A 1 401 ? 17.803 4.340 4.806 1.00 98.81 401 SER A O 1
ATOM 2902 N N . GLY A 1 402 ? 19.044 3.219 3.305 1.00 98.81 402 GLY A N 1
ATOM 2903 C CA . GLY A 1 402 ? 18.588 1.878 3.660 1.00 98.81 402 GLY A CA 1
ATOM 2904 C C . GLY A 1 402 ? 18.903 1.514 5.110 1.00 98.81 402 GLY A C 1
ATOM 2905 O O . GLY A 1 402 ? 18.019 1.069 5.841 1.00 98.81 402 GLY A O 1
ATOM 2906 N N . ALA A 1 403 ? 20.126 1.785 5.569 1.00 98.88 403 ALA A N 1
ATOM 2907 C CA . ALA A 1 403 ? 20.547 1.532 6.947 1.00 98.88 403 ALA A CA 1
ATOM 2908 C C . ALA A 1 403 ? 19.780 2.402 7.961 1.00 98.88 403 ALA A C 1
ATOM 2910 O O . ALA A 1 403 ? 19.310 1.899 8.985 1.00 98.88 403 ALA A O 1
ATOM 2911 N N . ILE A 1 404 ? 19.582 3.691 7.657 1.00 98.88 404 ILE A N 1
ATOM 2912 C CA . ILE A 1 404 ? 18.751 4.596 8.469 1.00 98.88 404 ILE A CA 1
ATOM 2913 C C . ILE A 1 404 ? 17.306 4.084 8.521 1.00 98.88 404 ILE A C 1
ATOM 2915 O O . ILE A 1 404 ? 16.695 4.048 9.593 1.00 98.88 404 ILE A O 1
ATOM 2919 N N . GLY A 1 405 ? 16.762 3.652 7.383 1.00 98.81 405 GLY A N 1
ATOM 2920 C CA . GLY A 1 405 ? 15.429 3.068 7.291 1.00 98.81 405 GLY A CA 1
ATOM 2921 C C . GLY A 1 405 ? 15.290 1.795 8.127 1.00 98.81 405 GLY A C 1
ATOM 2922 O O . GLY A 1 405 ? 14.314 1.653 8.864 1.00 98.81 405 GLY A O 1
ATOM 2923 N N . ALA A 1 406 ? 16.299 0.919 8.110 1.00 98.88 406 ALA A N 1
ATOM 2924 C CA . ALA A 1 406 ? 16.335 -0.306 8.906 1.00 98.88 406 ALA A CA 1
ATOM 2925 C C . ALA A 1 406 ? 16.359 -0.004 10.413 1.00 98.88 406 ALA A C 1
ATOM 2927 O O . ALA A 1 406 ? 15.599 -0.606 11.174 1.00 98.88 406 ALA A O 1
ATOM 2928 N N . ALA A 1 407 ? 17.142 0.990 10.848 1.00 98.81 407 ALA A N 1
ATOM 2929 C CA . ALA A 1 407 ? 17.114 1.472 12.231 1.00 98.81 407 ALA A CA 1
ATOM 2930 C C . ALA A 1 407 ? 15.726 2.018 12.620 1.00 98.81 407 ALA A C 1
ATOM 2932 O O . ALA A 1 407 ? 15.204 1.717 13.698 1.00 98.81 407 ALA A O 1
ATOM 2933 N N . GLY A 1 408 ? 15.078 2.760 11.715 1.00 98.75 408 GLY A N 1
ATOM 2934 C CA . GLY A 1 408 ? 13.699 3.215 11.887 1.00 98.75 408 GLY A CA 1
ATOM 2935 C C . GLY A 1 408 ? 12.704 2.060 12.018 1.00 98.75 408 GLY A C 1
ATOM 2936 O O . GLY A 1 408 ? 11.867 2.066 12.924 1.00 98.75 408 GLY A O 1
ATOM 2937 N N . ALA A 1 409 ? 12.807 1.046 11.160 1.00 98.75 409 ALA A N 1
ATOM 2938 C CA . ALA A 1 409 ? 11.969 -0.148 11.200 1.00 98.75 409 ALA A CA 1
ATOM 2939 C C . ALA A 1 409 ? 12.178 -0.964 12.485 1.00 98.75 409 ALA A C 1
ATOM 2941 O O . ALA A 1 409 ? 11.199 -1.422 13.076 1.00 98.75 409 ALA A O 1
ATOM 2942 N N . ALA A 1 410 ? 13.414 -1.071 12.981 1.00 98.81 410 ALA A N 1
ATOM 2943 C CA . ALA A 1 410 ? 13.715 -1.689 14.271 1.00 98.81 410 ALA A CA 1
ATOM 2944 C C . ALA A 1 410 ? 13.079 -0.915 15.442 1.00 98.81 410 ALA A C 1
ATOM 2946 O O . ALA A 1 410 ? 12.471 -1.516 16.330 1.00 98.81 410 ALA A O 1
ATOM 2947 N N . ALA A 1 411 ? 13.118 0.421 15.417 1.00 98.62 411 ALA A N 1
ATOM 2948 C CA . ALA A 1 411 ? 12.413 1.245 16.401 1.00 98.62 411 ALA A CA 1
ATOM 2949 C C . ALA A 1 411 ? 10.883 1.070 16.319 1.00 98.62 411 ALA A C 1
ATOM 2951 O O . ALA A 1 411 ? 10.193 1.020 17.341 1.00 98.62 411 ALA A O 1
ATOM 2952 N N . PHE A 1 412 ? 10.332 0.906 15.114 1.00 98.50 412 PHE A N 1
ATOM 2953 C CA . PHE A 1 412 ? 8.915 0.584 14.935 1.00 98.50 412 PHE A CA 1
ATOM 2954 C C . PHE A 1 412 ? 8.561 -0.806 15.481 1.00 98.50 412 PHE A C 1
ATOM 2956 O O . PHE A 1 412 ? 7.518 -0.974 16.118 1.00 98.50 412 PHE A O 1
ATOM 2963 N N . ALA A 1 413 ? 9.446 -1.790 15.300 1.00 98.56 413 ALA A N 1
ATOM 2964 C CA . ALA A 1 413 ? 9.302 -3.117 15.885 1.00 98.56 413 ALA A CA 1
ATOM 2965 C C . ALA A 1 413 ? 9.321 -3.067 17.416 1.00 98.56 413 ALA A C 1
ATOM 2967 O O . ALA A 1 413 ? 8.475 -3.690 18.058 1.00 98.56 413 ALA A O 1
ATOM 2968 N N . TRP A 1 414 ? 10.203 -2.255 18.006 1.00 98.31 414 TRP A N 1
ATOM 2969 C CA . TRP A 1 414 ? 10.207 -2.007 19.447 1.00 98.31 414 TRP A CA 1
ATOM 2970 C C . TRP A 1 414 ? 8.870 -1.420 19.922 1.00 98.31 414 TRP A C 1
ATOM 2972 O O . TRP A 1 414 ? 8.276 -1.936 20.872 1.00 98.31 414 TRP A O 1
ATOM 2982 N N . PHE A 1 415 ? 8.333 -0.406 19.237 1.00 97.81 415 PHE A N 1
ATOM 2983 C CA . PHE A 1 415 ? 6.993 0.114 19.533 1.00 97.81 415 PHE A CA 1
ATOM 2984 C C . PHE A 1 415 ? 5.923 -0.991 19.498 1.00 97.81 415 PHE A C 1
ATOM 2986 O O . PHE A 1 415 ? 5.126 -1.111 20.433 1.00 97.81 415 PHE A O 1
ATOM 2993 N N . PHE A 1 416 ? 5.918 -1.808 18.444 1.00 97.94 416 PHE A N 1
ATOM 2994 C CA . PHE A 1 416 ? 4.928 -2.864 18.248 1.00 97.94 416 PHE A CA 1
ATOM 2995 C C . PHE A 1 416 ? 4.993 -3.936 19.346 1.00 97.94 416 PHE A C 1
ATOM 2997 O O . PHE A 1 416 ? 3.976 -4.253 19.968 1.00 97.94 416 PHE A O 1
ATOM 3004 N N . VAL A 1 417 ? 6.191 -4.449 19.641 1.00 97.38 417 VAL A N 1
ATOM 3005 C CA . VAL A 1 417 ? 6.412 -5.426 20.718 1.00 97.38 417 VAL A CA 1
ATOM 3006 C C . VAL A 1 417 ? 6.032 -4.826 22.072 1.00 97.38 417 VAL A C 1
ATOM 3008 O O . VAL A 1 417 ? 5.351 -5.478 22.864 1.00 97.38 417 VAL A O 1
ATOM 3011 N N . GLY A 1 418 ? 6.386 -3.563 22.320 1.00 96.00 418 GLY A N 1
ATOM 3012 C CA . GLY A 1 418 ? 6.003 -2.844 23.533 1.00 96.00 418 GLY A CA 1
ATOM 3013 C C . GLY A 1 418 ? 4.486 -2.767 23.724 1.00 96.00 418 GLY A C 1
ATOM 3014 O O . GLY A 1 418 ? 3.998 -3.004 24.831 1.00 96.00 418 GLY A O 1
ATOM 3015 N N . ALA A 1 419 ? 3.728 -2.503 22.656 1.00 95.06 419 ALA A N 1
ATOM 3016 C CA . ALA A 1 419 ? 2.266 -2.501 22.698 1.00 95.06 419 ALA A CA 1
ATOM 3017 C C . ALA A 1 419 ? 1.695 -3.893 23.030 1.00 95.06 419 ALA A C 1
ATOM 3019 O O . ALA A 1 419 ? 0.787 -3.998 23.857 1.00 95.06 419 ALA A O 1
ATOM 3020 N N . LEU A 1 420 ? 2.253 -4.966 22.453 1.00 94.56 420 LEU A N 1
ATOM 3021 C CA . LEU A 1 420 ? 1.837 -6.346 22.737 1.00 94.56 420 LEU A CA 1
ATOM 3022 C C . LEU A 1 420 ? 2.128 -6.771 24.180 1.00 94.56 420 LEU A C 1
ATOM 3024 O O . LEU A 1 420 ? 1.274 -7.380 24.824 1.00 94.56 420 LEU A O 1
ATOM 3028 N N . VAL A 1 421 ? 3.312 -6.445 24.702 1.00 93.94 421 VAL A N 1
ATOM 3029 C CA . VAL A 1 421 ? 3.684 -6.750 26.092 1.00 93.94 421 VAL A CA 1
ATOM 3030 C C . VAL A 1 421 ? 2.750 -6.024 27.057 1.00 93.94 421 VAL A C 1
ATOM 3032 O O . VAL A 1 421 ? 2.178 -6.647 27.949 1.00 93.94 421 VAL A O 1
ATOM 3035 N N . ARG A 1 422 ? 2.515 -4.725 26.840 1.00 92.25 422 ARG A N 1
ATOM 3036 C CA . ARG A 1 422 ? 1.609 -3.928 27.681 1.00 92.25 422 ARG A CA 1
ATOM 3037 C C . ARG A 1 422 ? 0.161 -4.413 27.600 1.00 92.25 422 ARG A C 1
ATOM 3039 O O . ARG A 1 422 ? -0.505 -4.459 28.626 1.00 92.25 422 ARG A O 1
ATOM 3046 N N . MET A 1 423 ? -0.305 -4.830 26.420 1.00 92.12 423 MET A N 1
ATOM 3047 C CA . MET A 1 423 ? -1.619 -5.461 26.245 1.00 92.12 423 MET A CA 1
ATOM 3048 C C . MET A 1 423 ? -1.749 -6.731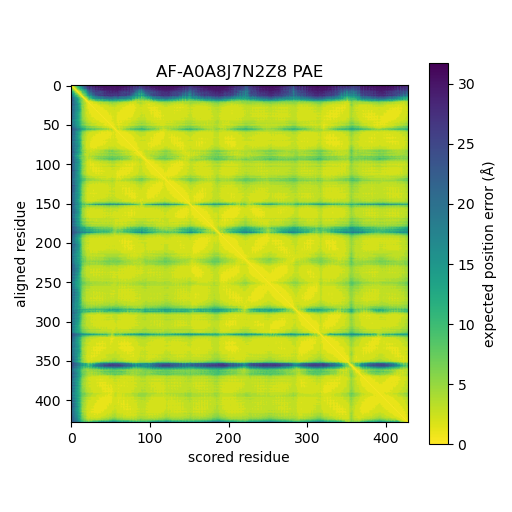 27.088 1.00 92.12 423 MET A C 1
ATOM 3050 O O . MET A 1 423 ? -2.729 -6.885 27.809 1.00 92.12 423 MET A O 1
ATOM 3054 N N . ARG A 1 424 ? -0.760 -7.632 27.016 1.00 89.19 424 ARG A N 1
ATOM 3055 C CA . ARG A 1 424 ? -0.760 -8.887 27.784 1.00 89.19 424 ARG A CA 1
ATOM 3056 C C . ARG A 1 424 ? -0.716 -8.633 29.286 1.00 89.19 424 ARG A C 1
ATOM 3058 O O . ARG A 1 424 ? -1.401 -9.328 30.023 1.00 89.19 424 ARG A O 1
ATOM 3065 N N . ASN A 1 425 ? 0.058 -7.642 29.721 1.00 87.75 425 ASN A N 1
ATOM 3066 C CA . ASN A 1 425 ? 0.150 -7.272 31.131 1.00 87.75 425 ASN A CA 1
ATOM 3067 C C . ASN A 1 425 ? -1.149 -6.652 31.654 1.00 87.75 425 ASN A C 1
ATOM 3069 O O . ASN A 1 425 ? -1.504 -6.915 32.788 1.00 87.75 425 ASN A O 1
ATOM 3073 N N . ALA A 1 426 ? -1.858 -5.867 30.838 1.00 85.19 426 ALA A N 1
ATOM 3074 C CA . ALA A 1 426 ? -3.147 -5.283 31.211 1.00 85.19 426 ALA A CA 1
ATOM 3075 C C . ALA A 1 426 ? -4.319 -6.284 31.164 1.00 85.19 426 ALA A C 1
ATOM 3077 O O . ALA A 1 426 ? -5.371 -6.009 31.736 1.00 85.19 426 ALA A O 1
ATOM 3078 N N . ALA A 1 427 ? -4.154 -7.406 30.454 1.00 80.56 427 ALA A N 1
ATOM 3079 C CA . ALA A 1 427 ? -5.139 -8.486 30.380 1.00 80.56 427 ALA A CA 1
ATOM 3080 C C . ALA A 1 427 ? -5.040 -9.493 31.541 1.00 80.56 427 ALA A C 1
ATOM 3082 O O . ALA A 1 427 ? -5.984 -10.251 31.758 1.00 80.56 427 ALA A O 1
ATOM 3083 N N . ARG A 1 428 ? -3.903 -9.513 32.246 1.00 76.44 428 ARG A N 1
ATOM 3084 C CA . ARG A 1 428 ? -3.731 -10.184 33.542 1.00 76.44 428 ARG A CA 1
ATOM 3085 C C . ARG A 1 428 ? -4.329 -9.283 34.621 1.00 76.44 428 ARG A C 1
ATOM 3087 O O . ARG A 1 428 ? -5.093 -9.794 35.469 1.00 76.44 428 ARG A O 1
#

pLDDT: mean 92.49, std 11.75, range [31.81, 98.88]

Secondary structure (DSSP, 8-state):
-PPPP-HHHHHHHHHHGGGPPPTHHHHHHHHHHHHHHHHHHHHHHHTTTTGGG--SSSSHHHHHHHIIIIIIIIHHHHHHHHHHHHHHHT---S-SHHHHHHHHHHHHHHHHHHHHHHTT-HHHHHHHHHHHHHHHHHHHHHHHHHHHT--S-HHHHHHHHHHHHHHHHHHHHHHHHHHHHHH---S-HHHHHHHHHHIIIIIIIIHHHHHHHHHHHHHHHT-PPPPHHHHHHHHHHHHHHHHHHHHHHHHT-HHHHHHHHHHHHHHHHHHHHHHHHHHHH-S----TTHHHHHHHHHHHHHHHHHHHHHHHTTS--TTHHHHHHIIIIIIIIIHHHHHHHHHHHHHHHHHHH--TTPPPPPGGGG--HHHHHHHHHHHHHHHHHHHHHHHHT-HHHHHHHHHHHHHHHHHHHHHHHHHHHHHHHHH-

Sequence (428 aa):
MTRPANPAAASFLGGAKSRLLPSSIPFRFFGGAVFFHLAFWCGVVWAAAEIPNFVIGPGRVLAVLHLLTLGVFAATAFGAAFQLLPVATKQPLRAEWPARLVAWLLFPGVALFAAGIAETLHVPAAIGGILSAAGVMLAGALLADNLARARGMASVVAHGWAAVASLFALAVLGFLLVVDQHHGLFASRNGIGATHAILAVYGFMGMLALGFSYVLVPMFGLAPAPPARAALASCALAVAGLVLGAGGALLGEPAVLAAAAAAGLGAVALHLRLMAGAMKARMRKRLGPSFLLVRIAWACLPASLILGALMALDLWPWRAPALFGAVVLLGWLLTFVLGMLQRIVPFLASMHASGPGRAPPLVSNLTAEGPLAIHRHCHFAAVAGLMAGIAGDWPIVIQVSGAIGAAGAAAFAWFFVGALVRMRNAAR